Protein AF-0000000074449388 (afdb_homodimer)

Sequence (394 aa):
MPERLRPFGTRLSCTTILANLLAPGAGTSSSSSSVQTPEESPDFSRGDCFFAKETSVEISPELLDLTSRAFAKPLEKDKWKEHISSYPGIKGTDSFLVAPTMEAGMKEELRKRHCHTKVKETLAFDDGLAETQATFISVARPILAALEALDEKTKSDDGSEGINPDTVKGMLEDALVMLGNANARLNERRQRRFSTSMPERLRPFGTRLSCTTILANLLAPGAGTSSSSSSVQTPEESPDFSRGDCFFAKETSVEISPELLDLTSRAFAKPLEKDKWKEHISSYPGIKGTDSFLVAPTMEAGMKEELRKRHCHTKVKETLAFDDGLAETQATFISVARPILAALEALDEKTKSDDGSEGINPDTVKGMLEDALVMLGNANARLNERRQRRFSTS

Foldseek 3Di:
DDDDPPDPPPPPPPVVLVVPVPPPDDDDPDDDPPPPPPDPPPCCDPPVCVPPVPPDDDDDPVVVVLLCVLQPAADDPVVLCVLLVVFDDDPPCVVPLAQDADDPVVLVVVCVVDPNVVSVLVNVLVVLVRVLVNLLSSLVRLVVVLVVLQPQLDQDPVRRSHRPVVSSVVSVSSSSSSNSNSNNSVVVSVVVVVSVD/DDDDPPDPPPPPPPVVLVVPVPPPDDDDPDDPPPPDPPDPPPCCDPPVCVVPVPDDDDDDPVVVVLLCVLQPAADDPVVLCVLLVVFDDDPPCVVPLAQDADDPVVLVVVCVVDPNVVSVLVNVLVVLVRVLVNLLSSLVRLVVVLVVLQPQLDQDPVRRRHRPVVSSVVSVSSSSSSNSNSNNSVVVSVVVVVSVD

Structure (mmCIF, N/CA/C/O backbone):
data_AF-0000000074449388-model_v1
#
loop_
_entity.id
_entity.type
_entity.pdbx_description
1 polymer 'Uncharacterized protein'
#
loop_
_atom_site.group_PDB
_atom_site.id
_atom_site.type_symbol
_atom_site.label_atom_id
_atom_site.label_alt_id
_atom_site.label_comp_id
_atom_site.label_asym_id
_atom_site.label_entity_id
_atom_site.label_seq_id
_atom_site.pdbx_PDB_ins_code
_atom_site.Cartn_x
_atom_site.Cartn_y
_atom_site.Cartn_z
_atom_site.occupancy
_atom_site.B_iso_or_equiv
_atom_site.auth_seq_id
_atom_site.auth_comp_id
_atom_site.auth_asym_id
_atom_site.auth_atom_id
_atom_site.pdbx_PDB_model_num
ATOM 1 N N . MET A 1 1 ? -9.891 -9.102 42.5 1 24.95 1 MET A N 1
ATOM 2 C CA . MET A 1 1 ? -8.539 -9.469 42.094 1 24.95 1 MET A CA 1
ATOM 3 C C . MET A 1 1 ? -8.461 -9.656 40.594 1 24.95 1 MET A C 1
ATOM 5 O O . MET A 1 1 ? -9.25 -10.406 40 1 24.95 1 MET A O 1
ATOM 9 N N . PRO A 1 2 ? -8.008 -8.688 39.656 1 25.66 2 PRO A N 1
ATOM 10 C CA . PRO A 1 2 ? -8.352 -8.531 38.25 1 25.66 2 PRO A CA 1
ATOM 11 C C . PRO A 1 2 ? -7.68 -9.57 37.375 1 25.66 2 PRO A C 1
ATOM 13 O O . PRO A 1 2 ? -6.57 -10.023 37.656 1 25.66 2 PRO A O 1
ATOM 16 N N . GLU A 1 3 ? -8.398 -10.555 36.812 1 23.72 3 GLU A N 1
ATOM 17 C CA . GLU A 1 3 ? -7.973 -11.742 36.094 1 23.72 3 GLU A CA 1
ATOM 18 C C . GLU A 1 3 ? -7.109 -11.352 34.875 1 23.72 3 GLU A C 1
ATOM 20 O O . GLU A 1 3 ? -7.473 -10.469 34.125 1 23.72 3 GLU A O 1
ATOM 25 N N . ARG A 1 4 ? -5.758 -11.656 34.875 1 20.77 4 ARG A N 1
ATOM 26 C CA . ARG A 1 4 ? -4.633 -11.555 33.969 1 20.77 4 ARG A CA 1
ATOM 27 C C . ARG A 1 4 ? -4.969 -12.195 32.625 1 20.77 4 ARG A C 1
ATOM 29 O O . ARG A 1 4 ? -5.312 -13.375 32.562 1 20.77 4 ARG A O 1
ATOM 36 N N . LEU A 1 5 ? -5.512 -11.453 31.734 1 21.81 5 LEU A N 1
ATOM 37 C CA . LEU A 1 5 ? -5.762 -11.898 30.375 1 21.81 5 LEU A CA 1
ATOM 38 C C . LEU A 1 5 ? -4.496 -12.484 29.75 1 21.81 5 LEU A C 1
ATOM 40 O O . LEU A 1 5 ? -3.439 -11.844 29.766 1 21.81 5 LEU A O 1
ATOM 44 N N . ARG A 1 6 ? -4.332 -13.75 29.766 1 22.91 6 ARG A N 1
ATOM 45 C CA . ARG A 1 6 ? -3.229 -14.539 29.234 1 22.91 6 ARG A CA 1
ATOM 46 C C . ARG A 1 6 ? -2.912 -14.148 27.797 1 22.91 6 ARG A C 1
ATOM 48 O O . ARG A 1 6 ? -3.82 -13.891 27.016 1 22.91 6 ARG A O 1
ATOM 55 N N . PRO A 1 7 ? -1.735 -13.617 27.5 1 21.97 7 PRO A N 1
ATOM 56 C CA . PRO A 1 7 ? -1.192 -13.141 26.234 1 21.97 7 PRO A CA 1
ATOM 57 C C . PRO A 1 7 ? -1.155 -14.227 25.156 1 21.97 7 PRO A C 1
ATOM 59 O O . PRO A 1 7 ? -0.691 -15.344 25.422 1 21.97 7 PRO A O 1
ATOM 62 N N . PHE A 1 8 ? -2.199 -14.484 24.5 1 24.67 8 PHE A N 1
ATOM 63 C CA . PHE A 1 8 ? -2.252 -15.516 23.469 1 24.67 8 PHE A CA 1
ATOM 64 C C . PHE A 1 8 ? -1.132 -15.312 22.453 1 24.67 8 PHE A C 1
ATOM 66 O O . PHE A 1 8 ? -1.254 -14.5 21.531 1 24.67 8 PHE A O 1
ATOM 73 N N . GLY A 1 9 ? 0.106 -15.094 22.828 1 23.59 9 GLY A N 1
ATOM 74 C CA . GLY A 1 9 ? 1.212 -14.789 21.922 1 23.59 9 GLY A CA 1
ATOM 75 C C . GLY A 1 9 ? 1.522 -15.914 20.953 1 23.59 9 GLY A C 1
ATOM 76 O O . GLY A 1 9 ? 2.557 -16.578 21.078 1 23.59 9 GLY A O 1
ATOM 77 N N . THR A 1 10 ? 0.604 -16.641 20.406 1 23.12 10 THR A N 1
ATOM 78 C CA . THR A 1 10 ? 1.097 -17.766 19.609 1 23.12 10 THR A CA 1
ATOM 79 C C . THR A 1 10 ? 1.797 -17.266 18.344 1 23.12 10 THR A C 1
ATOM 81 O O . THR A 1 10 ? 1.191 -16.578 17.531 1 23.12 10 THR A O 1
ATOM 84 N N . ARG A 1 11 ? 3.068 -16.984 18.406 1 26.62 11 ARG A N 1
ATOM 85 C CA . ARG A 1 11 ? 3.996 -16.828 17.297 1 26.62 11 ARG A CA 1
ATOM 86 C C . ARG A 1 11 ? 3.846 -17.953 16.281 1 26.62 11 ARG A C 1
ATOM 88 O O . ARG A 1 11 ? 4.105 -19.125 16.609 1 26.62 11 ARG A O 1
ATOM 95 N N . LEU A 1 12 ? 2.898 -17.906 15.5 1 26.62 12 LEU A N 1
ATOM 96 C CA . LEU A 1 12 ? 2.822 -18.906 14.438 1 26.62 12 LEU A CA 1
ATOM 97 C C . LEU A 1 12 ? 4.109 -18.938 13.625 1 26.62 12 LEU A C 1
ATOM 99 O O . LEU A 1 12 ? 4.473 -17.938 12.992 1 26.62 12 LEU A O 1
ATOM 103 N N . SER A 1 13 ? 5.129 -19.562 14.086 1 24.28 13 SER A N 1
ATOM 104 C CA . SER A 1 13 ? 6.391 -19.797 13.398 1 24.28 13 SER A CA 1
ATOM 105 C C . SER A 1 13 ? 6.168 -20.484 12.047 1 24.28 13 SER A C 1
ATOM 107 O O . SER A 1 13 ? 5.273 -21.328 11.914 1 24.28 13 SER A O 1
ATOM 109 N N . CYS A 1 14 ? 6.66 -19.875 11.008 1 31.23 14 CYS A N 1
ATOM 110 C CA . CYS A 1 14 ? 6.707 -20.453 9.672 1 31.23 14 CYS A CA 1
ATOM 111 C C . CYS A 1 14 ? 7.094 -21.922 9.719 1 31.23 14 CYS A C 1
ATOM 113 O O . CYS A 1 14 ? 6.953 -22.641 8.727 1 31.23 14 CYS A O 1
ATOM 115 N N . THR A 1 15 ? 7.559 -22.391 10.891 1 29.66 15 THR A N 1
ATOM 116 C CA . THR A 1 15 ? 8.023 -23.766 10.977 1 29.66 15 THR A CA 1
ATOM 117 C C . THR A 1 15 ? 6.855 -24.75 10.891 1 29.66 15 THR A C 1
ATOM 119 O O . THR A 1 15 ? 6.996 -25.844 10.352 1 29.66 15 THR A O 1
ATOM 122 N N . THR A 1 16 ? 5.754 -24.328 11.359 1 29.62 16 THR A N 1
ATOM 123 C CA . THR A 1 16 ? 4.73 -25.359 11.492 1 29.62 16 THR A CA 1
ATOM 124 C C . THR A 1 16 ? 4.133 -25.703 10.133 1 29.62 16 THR A C 1
ATOM 126 O O . THR A 1 16 ? 3.773 -26.859 9.875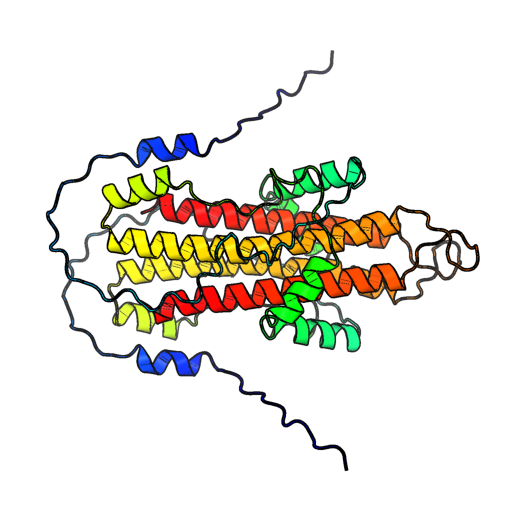 1 29.62 16 THR A O 1
ATOM 129 N N . ILE A 1 17 ? 4.168 -24.781 9.312 1 28.39 17 ILE A N 1
ATOM 130 C CA . ILE A 1 17 ? 3.486 -25.078 8.055 1 28.39 17 ILE A CA 1
ATOM 131 C C . ILE A 1 17 ? 4.32 -26.062 7.234 1 28.39 17 ILE A C 1
ATOM 133 O O . ILE A 1 17 ? 3.773 -26.875 6.492 1 28.39 17 ILE A O 1
ATOM 137 N N . LEU A 1 18 ? 5.566 -26.109 7.551 1 29.64 18 LEU A N 1
ATOM 138 C CA . LEU A 1 18 ? 6.426 -26.969 6.746 1 29.64 18 LEU A CA 1
ATOM 139 C C . LEU A 1 18 ? 6.172 -28.453 7.059 1 29.64 18 LEU A C 1
ATOM 141 O O . LEU A 1 18 ? 6.609 -29.328 6.316 1 29.64 18 LEU A O 1
ATOM 145 N N . ALA A 1 19 ? 5.52 -28.766 8.117 1 28.27 19 ALA A N 1
ATOM 146 C CA . ALA A 1 19 ? 5.461 -30.188 8.469 1 28.27 19 ALA A CA 1
ATOM 147 C C . ALA A 1 19 ? 4.613 -30.953 7.465 1 28.27 19 ALA A C 1
ATOM 149 O O . ALA A 1 19 ? 4.941 -32.094 7.121 1 28.27 19 ALA A O 1
ATOM 150 N N . ASN A 1 20 ? 3.553 -30.375 7.105 1 29.72 20 ASN A N 1
ATOM 151 C CA . ASN A 1 20 ? 2.645 -31.25 6.367 1 29.72 20 ASN A CA 1
ATOM 152 C C . ASN A 1 20 ? 3.076 -31.391 4.91 1 29.72 20 ASN A C 1
ATOM 154 O O . ASN A 1 20 ? 2.439 -32.125 4.141 1 29.72 20 ASN A O 1
ATOM 158 N N . LEU A 1 21 ? 3.793 -30.469 4.504 1 31.95 21 LEU A N 1
ATOM 159 C CA . LEU A 1 21 ? 4.082 -30.516 3.074 1 31.95 21 LEU A CA 1
ATOM 160 C C . LEU A 1 21 ? 5.086 -31.609 2.756 1 31.95 21 LEU A C 1
ATOM 162 O O . LEU A 1 21 ? 5.387 -31.859 1.587 1 31.95 21 LEU A O 1
ATOM 166 N N . LEU A 1 22 ? 5.676 -32.156 3.811 1 29.8 22 LEU A N 1
ATOM 167 C CA . LEU A 1 22 ? 6.793 -33.031 3.514 1 29.8 22 LEU A CA 1
ATOM 168 C C . LEU A 1 22 ? 6.297 -34.438 3.145 1 29.8 22 LEU A C 1
ATOM 170 O O . LEU A 1 22 ? 6.52 -35.375 3.887 1 29.8 22 LEU A O 1
ATOM 174 N N . ALA A 1 23 ? 5 -34.5 2.512 1 24.39 23 ALA A N 1
ATOM 175 C CA . ALA A 1 23 ? 4.812 -35.906 2.174 1 24.39 23 ALA A CA 1
ATOM 176 C C . ALA A 1 23 ? 5.691 -36.312 0.995 1 24.39 23 ALA A C 1
ATOM 178 O O . ALA A 1 23 ? 5.871 -35.531 0.052 1 24.39 23 ALA A O 1
ATOM 179 N N . PRO A 1 24 ? 6.488 -37.312 0.997 1 25.5 24 PRO A N 1
ATOM 180 C CA . PRO A 1 24 ? 7.551 -37.875 0.155 1 25.5 24 PRO A CA 1
ATOM 181 C C . PRO A 1 24 ? 7.055 -38.281 -1.236 1 25.5 24 PRO A C 1
ATOM 183 O O . PRO A 1 24 ? 6.258 -39.188 -1.372 1 25.5 24 PRO A O 1
ATOM 186 N N . GLY A 1 25 ? 6.328 -37.406 -2.029 1 22.98 25 GLY A N 1
ATOM 187 C CA . GLY A 1 25 ? 5.918 -38.062 -3.262 1 22.98 25 GLY A CA 1
ATOM 188 C C . GLY A 1 25 ? 7.086 -38.562 -4.082 1 22.98 25 GLY A C 1
ATOM 189 O O . GLY A 1 25 ? 8.234 -38.188 -3.846 1 22.98 25 GLY A O 1
ATOM 190 N N . ALA A 1 26 ? 6.801 -39.406 -5.18 1 26.33 26 ALA A N 1
ATOM 191 C CA . ALA A 1 26 ? 7.488 -40.406 -6.016 1 26.33 26 ALA A CA 1
ATOM 192 C C . ALA A 1 26 ? 8.445 -39.719 -6.988 1 26.33 26 ALA A C 1
ATOM 194 O O . ALA A 1 26 ? 8.25 -38.562 -7.344 1 26.33 26 ALA A O 1
ATOM 195 N N . GLY A 1 27 ? 9.656 -40.219 -7.203 1 23.91 27 GLY A N 1
ATOM 196 C CA . GLY A 1 27 ? 10.953 -40 -7.812 1 23.91 27 GLY A CA 1
ATOM 197 C C . GLY A 1 27 ? 10.898 -39.875 -9.32 1 23.91 27 GLY A C 1
ATOM 198 O O . GLY A 1 27 ? 11.766 -40.406 -10.023 1 23.91 27 GLY A O 1
ATOM 199 N N . THR A 1 28 ? 9.898 -39.25 -10.008 1 24.81 28 THR A N 1
ATOM 200 C CA . THR A 1 28 ? 10.016 -39.5 -11.438 1 24.81 28 THR A CA 1
ATOM 201 C C . THR A 1 28 ? 11.188 -38.719 -12.031 1 24.81 28 THR A C 1
ATOM 203 O O . THR A 1 28 ? 11.5 -37.625 -11.586 1 24.81 28 THR A O 1
ATOM 206 N N . SER A 1 29 ? 12.031 -39.344 -12.797 1 24.78 29 SER A N 1
ATOM 207 C CA . SER A 1 29 ? 13.32 -39.094 -13.453 1 24.78 29 SER A CA 1
ATOM 208 C C . SER A 1 29 ? 13.188 -38.062 -14.57 1 24.78 29 SER A C 1
ATOM 210 O O . SER A 1 29 ? 12.625 -38.375 -15.633 1 24.78 29 SER A O 1
ATOM 212 N N . SER A 1 30 ? 12.617 -36.938 -14.398 1 22.95 30 SER A N 1
ATOM 213 C CA . SER A 1 30 ? 12.398 -36.156 -15.609 1 22.95 30 SER A CA 1
ATOM 214 C C . SER A 1 30 ? 13.711 -35.625 -16.188 1 22.95 30 SER A C 1
ATOM 216 O O . SER A 1 30 ? 14.656 -35.344 -15.438 1 22.95 30 SER A O 1
ATOM 218 N N . SER A 1 31 ? 13.898 -35.875 -17.469 1 25.61 31 SER A N 1
ATOM 219 C CA . SER A 1 31 ? 14.922 -35.531 -18.453 1 25.61 31 SER A CA 1
ATOM 220 C C . SER A 1 31 ? 15.133 -34.031 -18.547 1 25.61 31 SER A C 1
ATOM 222 O O . SER A 1 31 ? 14.172 -33.25 -18.453 1 25.61 31 SER A O 1
ATOM 224 N N . SER A 1 32 ? 16.391 -33.562 -18.422 1 25.73 32 SER A N 1
ATOM 225 C CA . SER A 1 32 ? 17.031 -32.281 -18.203 1 25.73 32 SER A CA 1
ATOM 226 C C . SER A 1 32 ? 16.922 -31.391 -19.438 1 25.73 32 SER A C 1
ATOM 228 O O . SER A 1 32 ? 17.719 -31.516 -20.375 1 25.73 32 SER A O 1
ATOM 230 N N . SER A 1 33 ? 15.789 -31.312 -20.172 1 27.2 33 SER A N 1
ATOM 231 C CA . SER A 1 33 ? 15.922 -30.406 -21.312 1 27.2 33 SER A CA 1
ATOM 232 C C . SER A 1 33 ? 16.375 -29.031 -20.859 1 27.2 33 SER A C 1
ATOM 234 O O . SER A 1 33 ? 15.961 -28.547 -19.797 1 27.2 33 SER A O 1
ATOM 236 N N . SER A 1 34 ? 17.453 -28.516 -21.5 1 26.58 34 SER A N 1
ATOM 237 C CA . SER A 1 34 ? 18.156 -27.25 -21.328 1 26.58 34 SER A CA 1
ATOM 238 C C . SER A 1 34 ? 17.219 -26.062 -21.547 1 26.58 34 SER A C 1
ATOM 240 O O . SER A 1 34 ? 16.875 -25.734 -22.672 1 26.58 34 SER A O 1
ATOM 242 N N . VAL A 1 35 ? 16.141 -26.016 -20.891 1 29.2 35 VAL A N 1
ATOM 243 C CA . VAL A 1 35 ? 15.289 -24.844 -21.031 1 29.2 35 VAL A CA 1
ATOM 244 C C . VAL A 1 35 ? 16.141 -23.578 -20.906 1 29.2 35 VAL A C 1
ATOM 246 O O . VAL A 1 35 ? 16.953 -23.469 -19.984 1 29.2 35 VAL A O 1
ATOM 249 N N . GLN A 1 36 ? 16.391 -22.953 -22.031 1 26.52 36 GLN A N 1
ATOM 250 C CA . GLN A 1 36 ? 17.031 -21.641 -22.141 1 26.52 36 GLN A CA 1
ATOM 251 C C . GLN A 1 36 ? 16.547 -20.703 -21.031 1 26.52 36 GLN A C 1
ATOM 253 O O . GLN A 1 36 ? 15.367 -20.672 -20.703 1 26.52 36 GLN A O 1
ATOM 258 N N . THR A 1 37 ? 17.469 -20.375 -20.156 1 28.25 37 THR A N 1
ATOM 259 C CA . THR A 1 37 ? 17.312 -19.5 -19.016 1 28.25 37 THR A CA 1
ATOM 260 C C . THR A 1 37 ? 16.656 -18.172 -19.438 1 28.25 37 THR A C 1
ATOM 262 O O . THR A 1 37 ? 17.125 -17.531 -20.375 1 28.25 37 THR A O 1
ATOM 265 N N . PRO A 1 38 ? 15.375 -18.188 -19.5 1 28.05 38 PRO A N 1
ATOM 266 C CA . PRO A 1 38 ? 14.805 -16.875 -19.828 1 28.05 38 PRO A CA 1
ATOM 267 C C . PRO A 1 38 ? 15.672 -15.727 -19.328 1 28.05 38 PRO A C 1
ATOM 269 O O . PRO A 1 38 ? 16.422 -15.875 -18.359 1 28.05 38 PRO A O 1
ATOM 272 N N . GLU A 1 39 ? 16.078 -14.859 -20.219 1 28.81 39 GLU A N 1
ATOM 273 C CA . GLU A 1 39 ? 16.781 -13.617 -19.906 1 28.81 39 GLU A CA 1
ATOM 274 C C . GLU A 1 39 ? 16.312 -13.039 -18.578 1 28.81 39 GLU A C 1
ATOM 276 O O . GLU A 1 39 ? 15.117 -12.984 -18.297 1 28.81 39 GLU A O 1
ATOM 281 N N . GLU A 1 40 ? 17.219 -13.203 -17.594 1 29.17 40 GLU A N 1
ATOM 282 C CA . GLU A 1 40 ? 17.078 -12.703 -16.219 1 29.17 40 GLU A CA 1
ATOM 283 C C . GLU A 1 40 ? 16.438 -11.32 -16.203 1 29.17 40 GLU A C 1
ATOM 285 O O . GLU A 1 40 ? 16.938 -10.383 -16.844 1 29.17 40 GLU A O 1
ATOM 290 N N . SER A 1 41 ? 15.195 -11.266 -16.422 1 29.89 41 SER A N 1
ATOM 291 C CA . SER A 1 41 ? 14.695 -9.93 -16.125 1 29.89 41 SER A CA 1
ATOM 292 C C . SER A 1 41 ? 15.562 -9.234 -15.086 1 29.89 41 SER A C 1
ATOM 294 O O . SER A 1 41 ? 16.156 -9.883 -14.227 1 29.89 41 SER A O 1
ATOM 296 N N . PRO A 1 42 ? 16.141 -8.094 -15.43 1 31.12 42 PRO A N 1
ATOM 297 C CA . PRO A 1 42 ? 17 -7.488 -14.398 1 31.12 42 PRO A CA 1
ATOM 298 C C . PRO A 1 42 ? 16.531 -7.816 -12.984 1 31.12 42 PRO A C 1
ATOM 300 O O . PRO A 1 42 ? 15.375 -7.562 -12.633 1 31.12 42 PRO A O 1
ATOM 303 N N . ASP A 1 43 ? 16.891 -9.016 -12.523 1 31.09 43 ASP A N 1
ATOM 304 C CA . ASP A 1 43 ? 16.719 -9.5 -11.156 1 31.09 43 ASP A CA 1
ATOM 305 C C . ASP A 1 43 ? 16.953 -8.383 -10.148 1 31.09 43 ASP A C 1
ATOM 307 O O . ASP A 1 43 ? 18.078 -7.887 -10.016 1 31.09 43 ASP A O 1
ATOM 311 N N . PHE A 1 44 ? 16.156 -7.414 -10.094 1 31.97 44 PHE A N 1
ATOM 312 C CA . PHE A 1 44 ? 16.266 -6.48 -8.984 1 31.97 44 PHE A CA 1
ATOM 313 C C . PHE A 1 44 ? 16.609 -7.211 -7.691 1 31.97 44 PHE A C 1
ATOM 315 O O . PHE A 1 44 ? 15.82 -8.039 -7.215 1 31.97 44 PHE A O 1
ATOM 322 N N . SER A 1 45 ? 17.906 -7.773 -7.695 1 31.08 45 SER A N 1
ATOM 323 C CA . SER A 1 45 ? 18.453 -8.453 -6.52 1 31.08 45 SER A CA 1
ATOM 324 C C . SER A 1 45 ? 17.891 -7.848 -5.234 1 31.08 45 SER A C 1
ATOM 326 O O . SER A 1 45 ? 17.562 -6.66 -5.191 1 31.08 45 SER A O 1
ATOM 328 N N . ARG A 1 46 ? 17.359 -8.641 -4.434 1 36.69 46 ARG A N 1
ATOM 329 C CA . ARG A 1 46 ? 17.031 -8.227 -3.072 1 36.69 46 ARG A CA 1
ATOM 330 C C . ARG A 1 46 ? 18 -7.168 -2.564 1 36.69 46 ARG A C 1
ATOM 332 O O . ARG A 1 46 ? 17.656 -6.387 -1.674 1 36.69 46 ARG A O 1
ATOM 339 N N . GLY A 1 47 ? 19.328 -7.34 -2.99 1 34.12 47 GLY A N 1
ATOM 340 C CA . GLY A 1 47 ? 20.406 -6.41 -2.729 1 34.12 47 GLY A CA 1
ATOM 341 C C . GLY A 1 47 ? 20.203 -5.059 -3.393 1 34.12 47 GLY A C 1
ATOM 342 O O . GLY A 1 47 ? 21.031 -4.152 -3.227 1 34.12 47 GLY A O 1
ATOM 343 N N . ASP A 1 48 ? 19.906 -5.098 -4.672 1 34.75 48 ASP A N 1
ATOM 344 C CA . ASP A 1 48 ? 19.75 -3.76 -5.234 1 34.75 48 ASP A CA 1
ATOM 345 C C . ASP A 1 48 ? 18.969 -2.852 -4.289 1 34.75 48 ASP A C 1
ATOM 347 O O . ASP A 1 48 ? 17.828 -3.156 -3.928 1 34.75 48 ASP A O 1
ATOM 351 N N . CYS A 1 49 ? 19.656 -2.148 -3.48 1 37.62 49 CYS A N 1
ATOM 352 C CA . CYS A 1 49 ? 19.516 -0.974 -2.627 1 37.62 49 CYS A CA 1
ATOM 353 C C . CYS A 1 49 ? 18.5 0.008 -3.205 1 37.62 49 CYS A C 1
ATOM 355 O O . CYS A 1 49 ? 18.844 0.832 -4.055 1 37.62 49 CYS A O 1
ATOM 357 N N . PHE A 1 50 ? 17.594 -0.344 -4.051 1 38.94 50 PHE A N 1
ATOM 358 C CA . PHE A 1 50 ? 16.594 0.686 -3.785 1 38.94 50 PHE A CA 1
ATOM 359 C C . PHE A 1 50 ? 16.688 1.17 -2.342 1 38.94 50 PHE A C 1
ATOM 361 O O . PHE A 1 50 ? 15.992 2.111 -1.951 1 38.94 50 PHE A O 1
ATOM 368 N N . PHE A 1 51 ? 17.219 0.228 -1.401 1 41.12 51 PHE A N 1
ATOM 369 C CA . PHE A 1 51 ? 17.344 0.603 0.002 1 41.12 51 PHE A CA 1
ATOM 370 C C . PHE A 1 51 ? 18.734 1.188 0.278 1 41.12 51 PHE A C 1
ATOM 372 O O . PHE A 1 51 ? 19.734 0.469 0.249 1 41.12 51 PHE A O 1
ATOM 379 N N . ALA A 1 52 ? 19.125 2.109 -0.312 1 39.09 52 ALA A N 1
ATOM 380 C CA . ALA A 1 52 ? 20.281 2.881 0.098 1 39.09 52 ALA A CA 1
ATOM 381 C C . ALA A 1 52 ? 20.703 2.525 1.521 1 39.09 52 ALA A C 1
ATOM 383 O O . ALA A 1 52 ? 19.891 2.068 2.32 1 39.09 52 ALA A O 1
ATOM 384 N N . LYS A 1 53 ? 22.031 2.271 1.756 1 47.22 53 LYS A N 1
ATOM 385 C CA . LYS A 1 53 ? 22.656 2.236 3.074 1 47.22 53 LYS A CA 1
ATOM 386 C C . LYS A 1 53 ? 21.875 3.084 4.078 1 47.22 53 LYS A C 1
ATOM 388 O O . LYS A 1 53 ? 21.875 4.312 3.98 1 47.22 53 LYS A O 1
ATOM 393 N N . GLU A 1 54 ? 20.734 2.6 4.52 1 55.56 54 GLU A N 1
ATOM 394 C CA . GLU A 1 54 ? 19.5 3.232 4.992 1 55.56 54 GLU A CA 1
ATOM 395 C C . GLU A 1 54 ? 19.734 3.967 6.309 1 55.56 54 GLU A C 1
ATOM 397 O O . GLU A 1 54 ? 20.234 3.387 7.27 1 55.56 54 GLU A O 1
ATOM 402 N N . THR A 1 55 ? 20.359 5.098 6.266 1 73.19 55 THR A N 1
ATOM 403 C CA . THR A 1 55 ? 20.188 5.879 7.484 1 73.19 55 THR A CA 1
ATOM 404 C C . THR A 1 55 ? 18.859 5.566 8.156 1 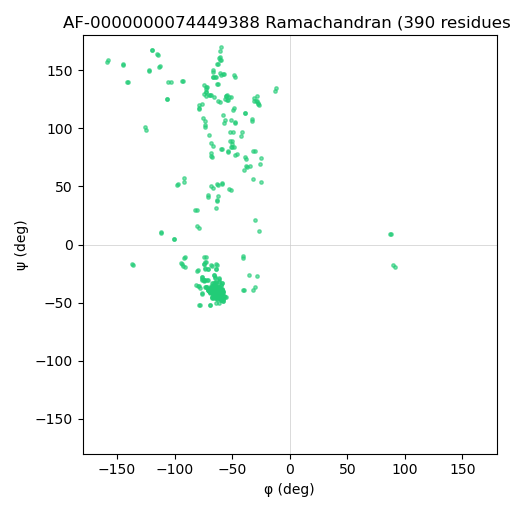73.19 55 THR A C 1
ATOM 406 O O . THR A 1 55 ? 17.891 5.215 7.48 1 73.19 55 THR A O 1
ATOM 409 N N . SER A 1 56 ? 19.047 5.148 9.438 1 84.38 56 SER A N 1
ATOM 410 C CA . SER A 1 56 ? 17.844 4.863 10.211 1 84.38 56 SER A CA 1
ATOM 411 C C . SER A 1 56 ? 17.578 5.957 11.242 1 84.38 56 SER A C 1
ATOM 413 O O . SER A 1 56 ? 18.5 6.613 11.719 1 84.38 56 SER A O 1
ATOM 415 N N . VAL A 1 57 ? 16.344 6.246 11.336 1 89.56 57 VAL A N 1
ATOM 416 C CA . VAL A 1 57 ? 15.922 7.246 12.32 1 89.56 57 VAL A CA 1
ATOM 417 C C . VAL A 1 57 ? 15.078 6.582 13.406 1 89.56 57 VAL A C 1
ATOM 419 O O . VAL A 1 57 ? 14.5 5.516 13.188 1 89.56 57 VAL A O 1
ATOM 422 N N . GLU A 1 58 ? 15.156 7.262 14.594 1 91.38 58 GLU A N 1
ATOM 423 C CA . GLU A 1 58 ? 14.289 6.844 15.688 1 91.38 58 GLU A CA 1
ATOM 424 C C . GLU A 1 58 ? 12.992 7.645 15.703 1 91.38 58 GLU A C 1
ATOM 426 O O . GLU A 1 58 ? 12.984 8.828 15.367 1 91.38 58 GLU A O 1
ATOM 431 N N . ILE A 1 59 ? 11.945 6.871 16.016 1 91.5 59 ILE A N 1
ATOM 432 C CA . ILE A 1 59 ? 10.664 7.547 16.188 1 91.5 59 ILE A CA 1
ATOM 433 C C . ILE A 1 59 ? 10.148 7.324 17.609 1 91.5 59 ILE A C 1
ATOM 435 O O . ILE A 1 59 ? 10.727 6.539 18.375 1 91.5 59 ILE A O 1
ATOM 439 N N . SER A 1 60 ? 9.133 8.086 17.984 1 93.25 60 SER A N 1
ATOM 440 C CA . SER A 1 60 ? 8.602 7.965 19.328 1 93.25 60 SER A CA 1
ATOM 441 C C . SER A 1 60 ? 8.148 6.539 19.625 1 93.25 60 SER A C 1
ATOM 443 O O . SER A 1 60 ? 7.629 5.855 18.75 1 93.25 60 SER A O 1
ATOM 445 N N . PRO A 1 61 ? 8.289 6.125 20.859 1 93.94 61 PRO A N 1
ATOM 446 C CA . PRO A 1 61 ? 7.852 4.777 21.234 1 93.94 61 PRO A CA 1
ATOM 447 C C . PRO A 1 61 ? 6.367 4.543 20.969 1 93.94 61 PRO A C 1
ATOM 449 O O . PRO A 1 61 ? 5.961 3.43 20.625 1 93.94 61 PRO A O 1
ATOM 452 N N . GLU A 1 62 ? 5.648 5.535 21.109 1 93.44 62 GLU A N 1
ATOM 453 C CA . GLU A 1 62 ? 4.211 5.441 20.875 1 93.44 62 GLU A CA 1
ATOM 454 C C . GLU A 1 62 ? 3.916 5.129 19.406 1 93.44 62 GLU A C 1
ATOM 456 O O . GLU A 1 62 ? 3.082 4.273 19.109 1 93.44 62 GLU A O 1
ATOM 461 N N . LEU A 1 63 ? 4.598 5.812 18.562 1 95 63 LEU A N 1
ATOM 462 C CA . LEU A 1 63 ? 4.422 5.578 17.141 1 95 63 LEU A CA 1
ATOM 463 C C . LEU A 1 63 ? 4.953 4.203 16.75 1 95 63 LEU A C 1
ATOM 465 O O . LEU A 1 63 ? 4.371 3.529 15.891 1 95 63 LEU A O 1
ATOM 469 N N . LEU A 1 64 ? 6.047 3.83 17.359 1 95.31 64 LEU A N 1
ATOM 470 C CA . LEU A 1 64 ? 6.602 2.508 17.094 1 95.31 64 LEU A CA 1
ATOM 471 C C . LEU A 1 64 ? 5.625 1.414 17.5 1 95.31 64 LEU A C 1
ATOM 473 O O . LEU A 1 64 ? 5.434 0.438 16.781 1 95.31 64 LEU A O 1
ATOM 477 N N . ASP A 1 65 ? 5.062 1.599 18.641 1 95.69 65 ASP A N 1
ATOM 478 C CA . ASP A 1 65 ? 4.082 0.637 19.125 1 95.69 65 ASP A CA 1
ATOM 479 C C . ASP A 1 65 ? 2.855 0.588 18.219 1 95.69 65 ASP A C 1
ATOM 481 O O . ASP A 1 65 ? 2.371 -0.493 17.875 1 95.69 65 ASP A O 1
ATOM 485 N N . LEU A 1 66 ? 2.406 1.704 17.812 1 95.75 66 LEU A N 1
ATOM 486 C CA . LEU A 1 66 ? 1.27 1.777 16.906 1 95.75 66 LEU A CA 1
ATOM 487 C C . LEU A 1 66 ? 1.573 1.047 15.594 1 95.75 66 LEU A C 1
ATOM 489 O O . LEU A 1 66 ? 0.747 0.275 15.102 1 95.75 66 LEU A O 1
ATOM 493 N N . THR A 1 67 ? 2.701 1.312 15.07 1 96.5 67 THR A N 1
ATOM 494 C CA . THR A 1 67 ? 3.096 0.704 13.805 1 96.5 67 THR A CA 1
ATOM 495 C C . THR A 1 67 ? 3.199 -0.812 13.938 1 96.5 67 THR A C 1
ATOM 497 O O . THR A 1 67 ? 2.703 -1.552 13.086 1 96.5 67 THR A O 1
ATOM 500 N N . SER A 1 68 ? 3.807 -1.206 14.992 1 95.81 68 SER A N 1
ATOM 501 C CA . SER A 1 68 ? 3.959 -2.639 15.227 1 95.81 68 SER A CA 1
ATOM 502 C C . SER A 1 68 ? 2.604 -3.33 15.312 1 95.81 68 SER A C 1
ATOM 504 O O . SER A 1 68 ? 2.402 -4.391 14.711 1 95.81 68 SER A O 1
ATOM 506 N N . ARG A 1 69 ? 1.664 -2.779 15.93 1 95.19 69 ARG A N 1
ATOM 507 C CA . ARG A 1 69 ? 0.323 -3.34 16.062 1 95.19 69 ARG A CA 1
ATOM 508 C C . ARG A 1 69 ? -0.413 -3.332 14.734 1 95.19 69 ARG A C 1
ATOM 510 O O . ARG A 1 69 ? -1.087 -4.301 14.383 1 95.19 69 ARG A O 1
ATOM 517 N N . ALA A 1 70 ? -0.23 -2.279 14 1 95.62 70 ALA A N 1
ATOM 518 C CA . ALA A 1 70 ? -0.915 -2.115 12.727 1 95.62 70 ALA A CA 1
ATOM 519 C C . ALA A 1 70 ? -0.467 -3.176 11.719 1 95.62 70 ALA A C 1
ATOM 521 O O . ALA A 1 70 ? -1.269 -3.656 10.914 1 95.62 70 ALA A O 1
ATOM 522 N N . PHE A 1 71 ? 0.8 -3.598 11.773 1 95.5 71 PHE A N 1
ATOM 523 C CA . PHE A 1 71 ? 1.372 -4.473 10.758 1 95.5 71 PHE A CA 1
ATOM 524 C C . PHE A 1 71 ? 1.405 -5.918 11.242 1 95.5 71 PHE A C 1
ATOM 526 O O . PHE A 1 71 ? 1.897 -6.801 10.539 1 95.5 71 PHE A O 1
ATOM 533 N N . ALA A 1 72 ? 0.849 -6.156 12.398 1 90.88 72 ALA A N 1
ATOM 534 C CA . ALA A 1 72 ? 0.98 -7.469 13.031 1 90.88 72 ALA A CA 1
ATOM 535 C C . ALA A 1 72 ? 0.027 -8.477 12.391 1 90.88 72 ALA A C 1
ATOM 537 O O . ALA A 1 72 ? 0.434 -9.586 12.031 1 90.88 72 ALA A O 1
ATOM 538 N N . LYS A 1 73 ? -1.224 -8.102 12.328 1 89.44 73 LYS A N 1
ATOM 539 C CA . LYS A 1 73 ? -2.248 -8.992 11.797 1 89.44 73 LYS A CA 1
ATOM 540 C C . LYS A 1 73 ? -3.318 -8.219 11.039 1 89.44 73 LYS A C 1
ATOM 542 O O . LYS A 1 73 ? -3.5 -7.02 11.266 1 89.44 73 LYS A O 1
ATOM 547 N N . PRO A 1 74 ? -3.959 -8.93 10.117 1 91.81 74 PRO A N 1
ATOM 548 C CA . PRO A 1 74 ? -5.07 -8.273 9.438 1 91.81 74 PRO A CA 1
ATOM 549 C C . PRO A 1 74 ? -6.172 -7.824 10.391 1 91.81 74 PRO A C 1
ATOM 551 O O . PRO A 1 74 ? -6.426 -8.492 11.398 1 91.81 74 PRO A O 1
ATOM 554 N N . LEU A 1 75 ? -6.734 -6.789 10.055 1 91.75 75 LEU A N 1
ATOM 555 C CA . LEU A 1 75 ? -7.883 -6.32 10.82 1 91.75 75 LEU A CA 1
ATOM 556 C C . LEU A 1 75 ? -9.062 -7.281 10.672 1 91.75 75 LEU A C 1
ATOM 558 O O . LEU A 1 75 ? -9.266 -7.859 9.602 1 91.75 75 LEU A O 1
ATOM 562 N N . GLU A 1 76 ? -9.742 -7.363 11.781 1 91.44 76 GLU A N 1
ATOM 563 C CA . GLU A 1 76 ? -11.031 -8.039 11.664 1 91.44 76 GLU A CA 1
ATOM 564 C C . GLU A 1 76 ? -11.969 -7.281 10.734 1 91.44 76 GLU A C 1
ATOM 566 O O . GLU A 1 76 ? -11.859 -6.062 10.586 1 91.44 76 GLU A O 1
ATOM 571 N N . LYS A 1 77 ? -12.898 -7.992 10.18 1 87.81 77 LYS A N 1
ATOM 572 C CA . LYS A 1 77 ? -13.789 -7.449 9.164 1 87.81 77 LYS A CA 1
ATOM 573 C C . LYS A 1 77 ? -14.508 -6.203 9.672 1 87.81 77 LYS A C 1
ATOM 575 O O . LYS A 1 77 ? -14.578 -5.188 8.977 1 87.81 77 LYS A O 1
ATOM 580 N N . ASP A 1 78 ? -15.008 -6.273 10.867 1 87.25 78 ASP A N 1
ATOM 581 C CA . ASP A 1 78 ? -15.781 -5.164 11.422 1 87.25 78 ASP A CA 1
ATOM 582 C C . ASP A 1 78 ? -14.891 -3.939 11.648 1 87.25 78 ASP A C 1
ATOM 584 O O . ASP A 1 78 ? -15.312 -2.809 11.391 1 87.25 78 ASP A O 1
ATOM 588 N N . LYS A 1 79 ? -13.656 -4.191 12.062 1 89.88 79 LYS A N 1
ATOM 589 C CA . LYS A 1 79 ? -12.734 -3.084 12.297 1 89.88 79 LYS A CA 1
ATOM 590 C C . LYS A 1 79 ? -12.297 -2.449 10.977 1 89.88 79 LYS A C 1
ATOM 592 O O . LYS A 1 79 ? -12.164 -1.228 10.883 1 89.88 79 LYS A O 1
ATOM 597 N N . TRP A 1 80 ? -12.102 -3.301 10.039 1 90.62 80 TRP A N 1
ATOM 598 C CA . TRP A 1 80 ? -11.773 -2.787 8.711 1 90.62 80 TRP A CA 1
ATOM 599 C C . TRP A 1 80 ? -12.898 -1.907 8.172 1 90.62 80 TRP A C 1
ATOM 601 O O . TRP A 1 80 ? -12.648 -0.809 7.668 1 90.62 80 TRP A O 1
ATOM 611 N N . LYS A 1 81 ? -14.102 -2.33 8.312 1 87.56 81 LYS A N 1
ATOM 612 C CA . LYS A 1 81 ? -15.258 -1.577 7.844 1 87.56 81 LYS A CA 1
ATOM 613 C C . LYS A 1 81 ? -15.352 -0.222 8.539 1 87.56 81 LYS A C 1
ATOM 615 O O . LYS A 1 81 ? -15.711 0.779 7.914 1 87.56 81 LYS A O 1
ATOM 620 N N . GLU A 1 82 ? -15.039 -0.251 9.766 1 88.75 82 GLU A N 1
ATOM 621 C CA . GLU A 1 82 ? -15.039 1 10.516 1 88.75 82 GLU A CA 1
ATOM 622 C C . GLU A 1 82 ? -14.031 1.991 9.938 1 88.75 82 GLU A C 1
ATOM 624 O O . GLU A 1 82 ? -14.359 3.158 9.719 1 88.75 82 GLU A O 1
ATOM 629 N N . HIS A 1 83 ? -12.867 1.522 9.633 1 89.31 83 HIS A N 1
ATOM 630 C CA . HIS A 1 83 ? -11.82 2.393 9.102 1 89.31 83 HIS A CA 1
ATOM 631 C C . HIS A 1 83 ? -12.18 2.893 7.711 1 89.31 83 HIS A C 1
ATOM 633 O O . HIS A 1 83 ? -12.109 4.094 7.438 1 89.31 83 HIS A O 1
ATOM 639 N N . ILE A 1 84 ? -12.625 2.01 6.918 1 88.75 84 ILE A N 1
ATOM 640 C CA . ILE A 1 84 ? -12.82 2.371 5.52 1 88.75 84 ILE A CA 1
ATOM 641 C C . ILE A 1 84 ? -14.062 3.252 5.379 1 88.75 84 ILE A C 1
ATOM 643 O O . ILE A 1 84 ? -14.109 4.129 4.512 1 88.75 84 ILE A O 1
ATOM 647 N N . SER A 1 85 ? -15.023 3.059 6.242 1 88.88 85 SER A N 1
ATOM 648 C CA . SER A 1 85 ? -16.25 3.844 6.164 1 88.88 85 SER A CA 1
ATOM 649 C C . SER A 1 85 ? -16 5.289 6.586 1 88.88 85 SER A C 1
ATOM 651 O O . SER A 1 85 ? -16.797 6.176 6.258 1 88.88 85 SER A O 1
ATOM 653 N N . SER A 1 86 ? -14.977 5.5 7.305 1 91.38 86 SER A N 1
ATOM 654 C CA . SER A 1 86 ? -14.664 6.848 7.762 1 91.38 86 SER A CA 1
ATOM 655 C C . SER A 1 86 ? -14.102 7.695 6.625 1 91.38 86 SER A C 1
ATOM 657 O O . SER A 1 86 ? -14.031 8.922 6.734 1 91.38 86 SER A O 1
ATOM 659 N N . TYR A 1 87 ? -13.688 7.035 5.59 1 93.31 87 TYR A N 1
ATOM 660 C CA . TYR A 1 87 ? -13.094 7.75 4.465 1 93.31 87 TYR A CA 1
ATOM 661 C C . TYR A 1 87 ? -13.812 7.41 3.162 1 93.31 87 TYR A C 1
ATOM 663 O O . TYR A 1 87 ? -13.516 6.391 2.531 1 93.31 87 TYR A O 1
ATOM 671 N N . PRO A 1 88 ? -14.688 8.289 2.809 1 88.44 88 PRO A N 1
ATOM 672 C CA . PRO A 1 88 ? -15.461 8.039 1.592 1 88.44 88 PRO A CA 1
ATOM 673 C C . PRO A 1 88 ? -14.586 7.922 0.346 1 88.44 88 PRO A C 1
ATOM 675 O O . PRO A 1 88 ? -13.422 8.328 0.367 1 88.44 88 PRO A O 1
ATOM 678 N N . GLY A 1 89 ? -15.219 7.289 -0.72 1 89.12 89 GLY A N 1
ATOM 679 C CA . GLY A 1 89 ? -14.547 7.293 -2.012 1 89.12 89 GLY A CA 1
ATOM 680 C C . GLY A 1 89 ? -14.305 8.688 -2.557 1 89.12 89 GLY A C 1
ATOM 681 O O . GLY A 1 89 ? -14.891 9.656 -2.066 1 89.12 89 GLY A O 1
ATOM 682 N N . ILE A 1 90 ? -13.391 8.773 -3.426 1 91.69 90 ILE A N 1
ATOM 683 C CA . ILE A 1 90 ? -13.039 10.062 -4.012 1 91.69 90 ILE A CA 1
ATOM 684 C C . ILE A 1 90 ? -13.555 10.141 -5.445 1 91.69 90 ILE A C 1
ATOM 686 O O . ILE A 1 90 ? -13.234 9.281 -6.273 1 91.69 90 ILE A O 1
ATOM 690 N N . LYS A 1 91 ? -14.328 11.203 -5.676 1 91.19 91 LYS A N 1
ATOM 691 C CA . LYS A 1 91 ? -14.906 11.383 -7.004 1 91.19 91 LYS A CA 1
ATOM 692 C C . LYS A 1 91 ? -13.82 11.57 -8.055 1 91.19 91 LYS A C 1
ATOM 694 O O . LYS A 1 91 ? -12.836 12.281 -7.828 1 91.19 91 LYS A O 1
ATOM 699 N N . GLY A 1 92 ? -14.031 10.906 -9.195 1 89.31 92 GLY A N 1
ATOM 700 C CA . GLY A 1 92 ? -13.133 11.102 -10.328 1 89.31 92 GLY A CA 1
ATOM 701 C C . GLY A 1 92 ? -11.938 10.172 -10.297 1 89.31 92 GLY A C 1
ATOM 702 O O . GLY A 1 92 ? -10.977 10.367 -11.055 1 89.31 92 GLY A O 1
ATOM 703 N N . THR A 1 93 ? -11.977 9.211 -9.383 1 89.12 93 THR A N 1
ATOM 704 C CA . THR A 1 93 ? -10.789 8.383 -9.234 1 89.12 93 THR A CA 1
ATOM 705 C C . THR A 1 93 ? -11.062 6.957 -9.703 1 89.12 93 THR A C 1
ATOM 707 O O . THR A 1 93 ? -10.195 6.086 -9.602 1 89.12 93 THR A O 1
ATOM 710 N N . ASP A 1 94 ? -12.125 6.684 -10.312 1 83.56 94 ASP A N 1
ATOM 711 C CA . ASP A 1 94 ? -12.562 5.336 -10.672 1 83.56 94 ASP A CA 1
ATOM 712 C C . ASP A 1 94 ? -11.641 4.723 -11.727 1 83.56 94 ASP A C 1
ATOM 714 O O . ASP A 1 94 ? -11.602 3.502 -11.883 1 83.56 94 ASP A O 1
ATOM 718 N N . SER A 1 95 ? -10.914 5.562 -12.367 1 83.75 95 SER A N 1
ATOM 719 C CA . SER A 1 95 ? -10.094 5.059 -13.461 1 83.75 95 SER A CA 1
ATOM 720 C C . SER A 1 95 ? -8.688 4.707 -12.992 1 83.75 95 SER A C 1
ATOM 722 O O . SER A 1 95 ? -7.965 3.975 -13.68 1 83.75 95 SER A O 1
ATOM 724 N N . PHE A 1 96 ? -8.328 5.219 -11.797 1 85.69 96 PHE A N 1
ATOM 725 C CA . PHE A 1 96 ? -6.926 4.965 -11.469 1 85.69 96 PHE A CA 1
ATOM 726 C C . PHE A 1 96 ? -6.785 4.527 -10.016 1 85.69 96 PHE A C 1
ATOM 728 O O . PHE A 1 96 ? -5.75 3.982 -9.625 1 85.69 96 PHE A O 1
ATOM 735 N N . LEU A 1 97 ? -7.754 4.746 -9.148 1 90.38 97 LEU A N 1
ATOM 736 C CA . LEU A 1 97 ? -7.723 4.211 -7.789 1 90.38 97 LEU A CA 1
ATOM 737 C C . LEU A 1 97 ? -8.523 2.916 -7.695 1 90.38 97 LEU A C 1
ATOM 739 O O . LEU A 1 97 ? -9.414 2.789 -6.852 1 90.38 97 LEU A O 1
ATOM 743 N N . VAL A 1 98 ? -8.195 2.053 -8.578 1 86.38 98 VAL A N 1
ATOM 744 C CA . VAL A 1 98 ? -8.875 0.764 -8.641 1 86.38 98 VAL A CA 1
ATOM 745 C C . VAL A 1 98 ? -7.867 -0.337 -8.969 1 86.38 98 VAL A C 1
ATOM 747 O O . VAL A 1 98 ? -6.914 -0.113 -9.719 1 86.38 98 VAL A O 1
ATOM 750 N N . ALA A 1 99 ? -8.039 -1.48 -8.297 1 88.62 99 ALA A N 1
ATOM 751 C CA . ALA A 1 99 ? -7.262 -2.656 -8.68 1 88.62 99 ALA A CA 1
ATOM 752 C C . ALA A 1 99 ? -7.852 -3.334 -9.914 1 88.62 99 ALA A C 1
ATOM 754 O O . ALA A 1 99 ? -8.992 -3.809 -9.883 1 88.62 99 ALA A O 1
ATOM 755 N N . PRO A 1 100 ? -7.109 -3.357 -10.938 1 82.19 100 PRO A N 1
ATOM 756 C CA . PRO A 1 100 ? -7.684 -3.941 -12.148 1 82.19 100 PRO A CA 1
ATOM 757 C C . PRO A 1 100 ? -8.008 -5.426 -11.992 1 82.19 100 PRO A C 1
ATOM 759 O O . PRO A 1 100 ? -7.309 -6.141 -11.266 1 82.19 100 PRO A O 1
ATOM 762 N N . THR A 1 101 ? -9.086 -5.852 -12.609 1 82 101 THR A N 1
ATOM 763 C CA . THR A 1 101 ? -9.461 -7.258 -12.68 1 82 101 THR A CA 1
ATOM 764 C C . THR A 1 101 ? -9.594 -7.707 -14.133 1 82 101 THR A C 1
ATOM 766 O O . THR A 1 101 ? -9.867 -6.895 -15.016 1 82 101 THR A O 1
ATOM 769 N N . MET A 1 102 ? -9.305 -8.992 -14.344 1 80.56 102 MET A N 1
ATOM 770 C CA . MET A 1 102 ? -9.453 -9.539 -15.688 1 80.56 102 MET A CA 1
ATOM 771 C C . MET A 1 102 ? -10.922 -9.688 -16.047 1 80.56 102 MET A C 1
ATOM 773 O O . MET A 1 102 ? -11.727 -10.156 -15.242 1 80.56 102 MET A O 1
ATOM 777 N N . GLU A 1 103 ? -11.117 -9.258 -17.25 1 77.5 103 GLU A N 1
ATOM 778 C CA . GLU A 1 103 ? -12.5 -9.359 -17.734 1 77.5 103 GLU A CA 1
ATOM 779 C C . GLU A 1 103 ? -12.914 -10.82 -17.891 1 77.5 103 GLU A C 1
ATOM 781 O O . GLU A 1 103 ? -12.086 -11.68 -18.203 1 77.5 103 GLU A O 1
ATOM 786 N N . ALA A 1 104 ? -14.195 -11.039 -17.703 1 77.88 104 ALA A N 1
ATOM 787 C CA . ALA A 1 104 ? -14.727 -12.398 -17.75 1 77.88 104 ALA A CA 1
ATOM 788 C C . ALA A 1 104 ? -14.414 -13.07 -19.078 1 77.88 104 ALA A C 1
ATOM 790 O O . ALA A 1 104 ? -14.062 -14.25 -19.125 1 77.88 104 ALA A O 1
ATOM 791 N N . GLY A 1 105 ? -14.602 -12.344 -20.156 1 74.94 105 GLY A N 1
ATOM 792 C CA . GLY A 1 105 ? -14.328 -12.883 -21.484 1 74.94 105 GLY A CA 1
ATOM 793 C C . GLY A 1 105 ? -12.891 -13.32 -21.656 1 74.94 105 GLY A C 1
ATOM 794 O O . GLY A 1 105 ? -12.617 -14.375 -22.25 1 74.94 105 GLY A O 1
ATOM 795 N N . MET A 1 106 ? -12 -12.602 -21.125 1 79.38 106 MET A N 1
ATOM 796 C CA . MET A 1 106 ? -10.586 -12.945 -21.219 1 79.38 106 MET A CA 1
ATOM 797 C C . MET A 1 106 ? -10.273 -14.172 -20.359 1 79.38 106 MET A C 1
ATOM 799 O O . MET A 1 106 ? -9.469 -15.016 -20.766 1 79.38 106 MET A O 1
ATOM 803 N N . LYS A 1 107 ? -10.891 -14.242 -19.172 1 81.12 107 LYS A N 1
ATOM 804 C CA . LYS A 1 107 ? -10.711 -15.414 -18.312 1 81.12 107 LYS A CA 1
ATOM 805 C C . LYS A 1 107 ? -11.148 -16.688 -19.031 1 81.12 107 LYS A C 1
ATOM 807 O O . LYS A 1 107 ? -10.461 -17.703 -18.969 1 81.12 107 LYS A O 1
ATOM 812 N N . GLU A 1 108 ? -12.25 -16.547 -19.703 1 82.38 108 GLU A N 1
ATOM 813 C CA . GLU A 1 108 ? -12.781 -17.703 -20.438 1 82.38 108 GLU A CA 1
ATOM 814 C C . GLU A 1 108 ? -11.852 -18.094 -21.578 1 82.38 108 GLU A C 1
ATOM 816 O O . GLU A 1 108 ? -11.617 -19.281 -21.812 1 82.38 108 GLU A O 1
ATOM 821 N N . GLU A 1 109 ? -11.336 -17.188 -22.234 1 80.94 109 GLU A N 1
ATOM 822 C CA . GLU A 1 109 ? -10.398 -17.469 -23.328 1 80.94 109 GLU A CA 1
ATOM 823 C C . GLU A 1 109 ? -9.141 -18.156 -22.828 1 80.94 109 GLU A C 1
ATOM 825 O O . GLU A 1 109 ? -8.625 -19.078 -23.453 1 80.94 109 GLU A O 1
ATOM 830 N N . LEU A 1 110 ? -8.703 -17.734 -21.719 1 79.88 110 LEU A N 1
ATOM 831 C CA . LEU A 1 110 ? -7.512 -18.328 -21.125 1 79.88 110 LEU A CA 1
ATOM 832 C C . LEU A 1 110 ? -7.781 -19.781 -20.703 1 79.88 110 LEU A C 1
ATOM 834 O O . LEU A 1 110 ? -6.918 -20.641 -20.859 1 79.88 110 LEU A O 1
ATOM 838 N N . ARG A 1 111 ? -8.914 -20 -20.188 1 77.69 111 ARG A N 1
ATOM 839 C CA . ARG A 1 111 ? -9.289 -21.344 -19.75 1 77.69 111 ARG A CA 1
ATOM 840 C C . ARG A 1 111 ? -9.359 -22.297 -20.938 1 77.69 111 ARG A C 1
ATOM 842 O O . ARG A 1 111 ? -8.969 -23.469 -20.844 1 77.69 111 ARG A O 1
ATOM 849 N N . LYS A 1 112 ? -9.859 -21.812 -22 1 77.25 112 LYS A N 1
ATOM 850 C CA . LYS A 1 112 ? -9.992 -22.625 -23.203 1 77.25 112 LYS A CA 1
ATOM 851 C C . LYS A 1 112 ? -8.625 -22.984 -23.781 1 77.25 112 LYS A C 1
ATOM 853 O O . LYS A 1 112 ? -8.422 -24.094 -24.281 1 77.25 112 LYS A O 1
ATOM 858 N N . ARG A 1 113 ? -7.758 -22.094 -23.703 1 75.31 113 ARG A N 1
ATOM 859 C CA . ARG A 1 113 ? -6.461 -22.25 -24.344 1 75.31 113 ARG A CA 1
ATOM 860 C C . ARG A 1 113 ? -5.531 -23.125 -23.5 1 75.31 113 ARG A C 1
ATOM 862 O O . ARG A 1 113 ? -4.645 -23.797 -24.031 1 75.31 113 ARG A O 1
ATOM 869 N N . HIS A 1 114 ? -5.691 -22.953 -22.297 1 71 114 HIS A N 1
ATOM 870 C CA . HIS A 1 114 ? -4.766 -23.641 -21.406 1 71 114 HIS A CA 1
ATOM 871 C C . HIS A 1 114 ? -5.492 -24.672 -20.547 1 71 114 HIS A C 1
ATOM 873 O O . HIS A 1 114 ? -6.727 -24.734 -20.547 1 71 114 HIS A O 1
ATOM 879 N N . CYS A 1 115 ? -4.645 -25.531 -19.984 1 63.72 115 CYS A N 1
ATOM 880 C CA . CYS A 1 115 ? -5.23 -26.516 -19.094 1 63.72 115 CYS A CA 1
ATOM 881 C C . CYS A 1 115 ? -6.098 -25.844 -18.031 1 63.72 115 CYS A C 1
ATOM 883 O O . CYS A 1 115 ? -5.645 -24.938 -17.344 1 63.72 115 CYS A O 1
ATOM 885 N N . HIS A 1 116 ? -7.281 -26.297 -17.938 1 66.06 116 HIS A N 1
ATOM 886 C CA . HIS A 1 116 ? -8.391 -25.672 -17.219 1 66.06 116 HIS A CA 1
ATOM 887 C C . HIS A 1 116 ? -8.055 -25.484 -15.742 1 66.06 116 HIS A C 1
ATOM 889 O O . HIS A 1 116 ? -8.312 -24.422 -15.18 1 66.06 116 HIS A O 1
ATOM 895 N N . THR A 1 117 ? -7.363 -26.484 -15.164 1 68.31 117 THR A N 1
ATOM 896 C CA . THR A 1 117 ? -7.172 -26.453 -13.719 1 68.31 117 THR A CA 1
ATOM 897 C C . THR A 1 117 ? -6.102 -25.422 -13.344 1 68.31 117 THR A C 1
ATOM 899 O O . THR A 1 117 ? -6.285 -24.641 -12.414 1 68.31 117 THR A O 1
ATOM 902 N N . LYS A 1 118 ? -5.023 -25.438 -14.148 1 69.88 118 LYS A N 1
ATOM 903 C CA . LYS A 1 118 ? -3.918 -24.531 -13.859 1 69.88 118 LYS A CA 1
ATOM 904 C C . LYS A 1 118 ? -4.336 -23.078 -14.047 1 69.88 118 LYS A C 1
ATOM 906 O O . LYS A 1 118 ? -3.975 -22.219 -13.25 1 69.88 118 LYS A O 1
ATOM 911 N N . VAL A 1 119 ? -5.152 -22.922 -14.992 1 76.12 119 VAL A N 1
ATOM 912 C CA . VAL A 1 119 ? -5.609 -21.578 -15.305 1 76.12 119 VAL A CA 1
ATOM 913 C C . VAL A 1 119 ? -6.586 -21.094 -14.227 1 76.12 119 VAL A C 1
ATOM 915 O O . VAL A 1 119 ? -6.535 -19.953 -13.797 1 76.12 119 VAL A O 1
ATOM 918 N N . LYS A 1 120 ? -7.383 -22.062 -13.766 1 79 120 LYS A N 1
ATOM 919 C CA . LYS A 1 120 ? -8.352 -21.719 -12.727 1 79 120 LYS A CA 1
ATOM 920 C C . LYS A 1 120 ? -7.66 -21.25 -11.453 1 79 120 LYS A C 1
ATOM 922 O O . LYS A 1 120 ? -8.055 -20.266 -10.844 1 79 120 LYS A O 1
ATOM 927 N N . GLU A 1 121 ? -6.668 -21.984 -11.133 1 80.81 121 GLU A N 1
ATOM 928 C CA . GLU A 1 121 ? -5.922 -21.656 -9.922 1 80.81 121 GLU A CA 1
ATOM 929 C C . GLU A 1 121 ? -5.207 -20.312 -10.07 1 80.81 121 GLU A C 1
ATOM 931 O O . GLU A 1 121 ? -5.188 -19.5 -9.133 1 80.81 121 GLU A O 1
ATOM 936 N N . THR A 1 122 ? -4.691 -20.125 -11.242 1 83.38 122 THR A N 1
ATOM 937 C CA . THR A 1 122 ? -3.977 -18.875 -11.516 1 83.38 122 THR A CA 1
ATOM 938 C C . THR A 1 122 ? -4.93 -17.688 -11.492 1 83.38 122 THR A C 1
ATOM 940 O O . THR A 1 122 ? -4.609 -16.641 -10.922 1 83.38 122 THR A O 1
ATOM 943 N N . LEU A 1 123 ? -6.051 -17.891 -12 1 86 123 LEU A N 1
ATOM 944 C CA . LEU A 1 123 ? -7.055 -16.828 -12.031 1 86 123 LEU A CA 1
ATOM 945 C C . LEU A 1 123 ? -7.586 -16.531 -10.633 1 86 123 LEU A C 1
ATOM 947 O O . LEU A 1 123 ? -7.77 -15.375 -10.266 1 86 123 LEU A O 1
ATOM 951 N N . ALA A 1 124 ? -7.766 -17.594 -9.914 1 86.69 124 ALA A N 1
ATOM 952 C CA . ALA A 1 124 ? -8.242 -17.422 -8.539 1 86.69 124 ALA A CA 1
ATOM 953 C C . ALA A 1 124 ? -7.211 -16.688 -7.688 1 86.69 124 ALA A C 1
ATOM 955 O O . ALA A 1 124 ? -7.57 -15.828 -6.875 1 86.69 124 ALA A O 1
ATOM 956 N N . PHE A 1 125 ? -6.008 -17.016 -7.902 1 89.5 125 PHE A N 1
ATOM 957 C CA . PHE A 1 125 ? -4.945 -16.344 -7.168 1 89.5 125 PHE A CA 1
ATOM 958 C C . PHE A 1 125 ? -4.871 -14.867 -7.551 1 89.5 125 PHE A C 1
ATOM 960 O O . PHE A 1 125 ? -4.691 -14.008 -6.688 1 89.5 125 PHE A O 1
ATOM 967 N N . ASP A 1 126 ? -5.051 -14.586 -8.758 1 90.62 126 ASP A N 1
ATOM 968 C CA . ASP A 1 126 ? -5.008 -13.195 -9.211 1 90.62 126 ASP A CA 1
ATOM 969 C C . ASP A 1 126 ? -6.188 -12.406 -8.664 1 90.62 126 ASP A C 1
ATOM 971 O O . ASP A 1 126 ? -6.043 -11.234 -8.312 1 90.62 126 ASP A O 1
ATOM 975 N N . ASP A 1 127 ? -7.324 -13.039 -8.625 1 90.06 127 ASP A N 1
ATOM 976 C CA . ASP A 1 127 ? -8.484 -12.375 -8.031 1 90.06 127 ASP A CA 1
ATOM 977 C C . ASP A 1 127 ? -8.203 -11.992 -6.574 1 90.06 127 ASP A C 1
ATOM 979 O O . ASP A 1 127 ? -8.578 -10.906 -6.137 1 90.06 127 ASP A O 1
ATOM 983 N N . GLY A 1 128 ? -7.555 -12.891 -5.914 1 91.62 128 GLY A N 1
ATOM 984 C CA . GLY A 1 128 ? -7.168 -12.602 -4.543 1 91.62 128 GLY A CA 1
ATOM 985 C C . GLY A 1 128 ? -6.156 -11.477 -4.43 1 91.62 128 GLY A C 1
ATOM 986 O O . GLY A 1 128 ? -6.227 -10.664 -3.504 1 91.62 128 GLY A O 1
ATOM 987 N N . LEU A 1 129 ? -5.254 -11.422 -5.363 1 93.81 129 LEU A N 1
ATOM 988 C CA . LEU A 1 129 ? -4.277 -10.336 -5.375 1 93.81 129 LEU A CA 1
ATOM 989 C C . LEU A 1 129 ? -4.953 -9 -5.648 1 93.81 129 LEU A C 1
ATOM 991 O O . LEU A 1 129 ? -4.586 -7.984 -5.059 1 93.81 129 LEU A O 1
ATOM 995 N N . ALA A 1 130 ? -5.945 -9.055 -6.547 1 93.12 130 ALA A N 1
ATOM 996 C CA . ALA A 1 130 ? -6.691 -7.844 -6.855 1 93.12 130 ALA A CA 1
ATOM 997 C C . ALA A 1 130 ? -7.422 -7.32 -5.621 1 93.12 130 ALA A C 1
ATOM 999 O O . ALA A 1 130 ? -7.43 -6.113 -5.363 1 93.12 130 ALA A O 1
ATOM 1000 N N . GLU A 1 131 ? -7.945 -8.188 -4.898 1 91.56 131 GLU A N 1
ATOM 1001 C CA . GLU A 1 131 ? -8.648 -7.812 -3.676 1 91.56 131 GLU A CA 1
ATOM 1002 C C . GLU A 1 131 ? -7.699 -7.199 -2.652 1 91.56 131 GLU A C 1
ATOM 1004 O O . GLU A 1 131 ? -8.016 -6.184 -2.033 1 91.56 131 GLU A O 1
ATOM 1009 N N . THR A 1 132 ? -6.59 -7.836 -2.494 1 94.12 132 THR A N 1
ATOM 1010 C CA . THR A 1 132 ? -5.594 -7.328 -1.559 1 94.12 132 THR A CA 1
ATOM 1011 C C . THR A 1 132 ? -5.051 -5.984 -2.025 1 94.12 132 THR A C 1
ATOM 1013 O O . THR A 1 132 ? -4.84 -5.078 -1.218 1 94.12 132 THR A O 1
ATOM 1016 N N . GLN A 1 133 ? -4.844 -5.863 -3.303 1 95.31 133 GLN A N 1
ATOM 1017 C CA . GLN A 1 133 ? -4.359 -4.617 -3.889 1 95.31 133 GLN A CA 1
ATOM 1018 C C . GLN A 1 133 ? -5.336 -3.473 -3.633 1 95.31 133 GLN A C 1
ATOM 1020 O O . GLN A 1 133 ? -4.922 -2.346 -3.354 1 95.31 133 GLN A O 1
ATOM 1025 N N . ALA A 1 134 ? -6.617 -3.734 -3.699 1 93.81 134 ALA A N 1
ATOM 1026 C CA . ALA A 1 134 ? -7.645 -2.732 -3.428 1 93.81 134 ALA A CA 1
ATOM 1027 C C . ALA A 1 134 ? -7.516 -2.184 -2.01 1 93.81 134 ALA A C 1
ATOM 1029 O O . ALA A 1 134 ? -7.746 -0.995 -1.773 1 93.81 134 ALA A O 1
ATOM 1030 N N . THR A 1 135 ? -7.125 -3.033 -1.11 1 94.5 135 THR A N 1
ATOM 1031 C CA . THR A 1 135 ? -6.941 -2.594 0.269 1 94.5 135 THR A CA 1
ATOM 1032 C C . THR A 1 135 ? -5.75 -1.646 0.378 1 94.5 135 THR A C 1
ATOM 1034 O O . THR A 1 135 ? -5.785 -0.686 1.151 1 94.5 135 THR A O 1
ATOM 1037 N N . PHE A 1 136 ? -4.668 -1.891 -0.38 1 96.81 136 PHE A N 1
ATOM 1038 C CA . PHE A 1 136 ? -3.539 -0.966 -0.423 1 96.81 136 PHE A CA 1
ATOM 1039 C C . PHE A 1 136 ? -3.965 0.38 -0.997 1 96.81 136 PHE A C 1
ATOM 1041 O O . PHE A 1 136 ? -3.617 1.43 -0.453 1 96.81 136 PHE A O 1
ATOM 1048 N N . ILE A 1 137 ? -4.742 0.36 -2.029 1 96.31 137 ILE A N 1
ATOM 1049 C CA . ILE A 1 137 ? -5.18 1.561 -2.732 1 96.31 137 ILE A CA 1
ATOM 1050 C C . ILE A 1 137 ? -6.027 2.424 -1.801 1 96.31 137 ILE A C 1
ATOM 1052 O O . ILE A 1 137 ? -5.941 3.652 -1.832 1 96.31 137 ILE A O 1
ATOM 1056 N N . SER A 1 138 ? -6.789 1.791 -0.983 1 95.06 138 SER A N 1
ATOM 1057 C CA . SER A 1 138 ? -7.691 2.5 -0.081 1 95.06 138 SER A CA 1
ATOM 1058 C C . SER A 1 138 ? -6.914 3.361 0.911 1 95.06 138 SER A C 1
ATOM 1060 O O . SER A 1 138 ? -7.48 4.262 1.533 1 95.06 138 SER A O 1
ATOM 1062 N N . VAL A 1 139 ? -5.617 3.08 1.06 1 97.12 139 VAL A N 1
ATOM 1063 C CA . VAL A 1 139 ? -4.762 3.855 1.95 1 97.12 139 VAL A CA 1
ATOM 1064 C C . VAL A 1 139 ? -4.66 5.293 1.449 1 97.12 139 VAL A C 1
ATOM 1066 O O . VAL A 1 139 ? -4.379 6.211 2.225 1 97.12 139 VAL A O 1
ATOM 1069 N N . ALA A 1 140 ? -4.953 5.508 0.155 1 97.38 140 ALA A N 1
ATOM 1070 C CA . ALA A 1 140 ? -4.914 6.844 -0.434 1 97.38 140 ALA A CA 1
ATOM 1071 C C . ALA A 1 140 ? -5.988 7.738 0.171 1 97.38 140 ALA A C 1
ATOM 1073 O O . ALA A 1 140 ? -5.82 8.961 0.243 1 97.38 140 ALA A O 1
ATOM 1074 N N . ARG A 1 141 ? -7.059 7.148 0.658 1 96 141 ARG A N 1
ATOM 1075 C CA . ARG A 1 141 ? -8.219 7.93 1.076 1 96 141 ARG A CA 1
ATOM 1076 C C . ARG A 1 141 ? -7.91 8.734 2.332 1 96 141 ARG A C 1
ATOM 1078 O O . ARG A 1 141 ? -8.07 9.961 2.344 1 96 141 ARG A O 1
ATOM 1085 N N . PRO A 1 142 ? -7.402 8.164 3.396 1 97.31 142 PRO A N 1
ATOM 1086 C CA . PRO A 1 142 ? -7.027 8.984 4.551 1 97.31 142 PRO A CA 1
ATOM 1087 C C . PRO A 1 142 ? -5.891 9.953 4.246 1 97.31 142 PRO A C 1
ATOM 1089 O O . PRO A 1 142 ? -5.828 11.039 4.824 1 97.31 142 PRO A O 1
ATOM 1092 N N . ILE A 1 143 ? -4.934 9.594 3.344 1 97.81 143 ILE A N 1
ATOM 1093 C CA . ILE A 1 143 ? -3.84 10.492 2.979 1 97.81 143 ILE A CA 1
ATOM 1094 C C . ILE A 1 143 ? -4.395 11.727 2.275 1 97.81 143 ILE A C 1
ATOM 1096 O O . ILE A 1 143 ? -4.008 12.852 2.588 1 97.81 143 ILE A O 1
ATOM 1100 N N . LEU A 1 144 ? -5.336 11.5 1.416 1 96.88 144 LEU A N 1
ATOM 1101 C CA . LEU A 1 144 ? -5.938 12.594 0.671 1 96.88 144 LEU A CA 1
ATOM 1102 C C . LEU A 1 144 ? -6.809 13.461 1.583 1 96.88 144 LEU A C 1
ATOM 1104 O O . LEU A 1 144 ? -6.84 14.68 1.44 1 96.88 144 LEU A O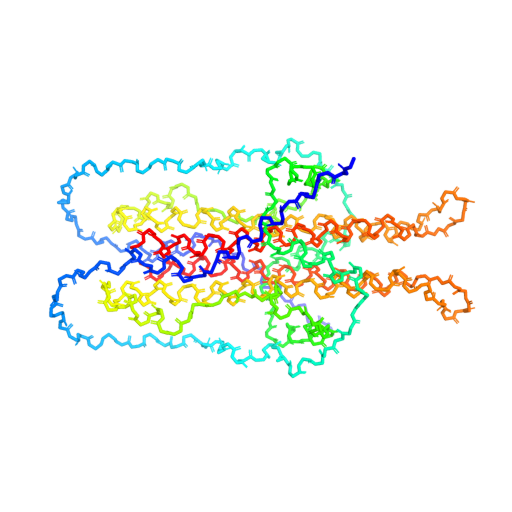 1
ATOM 1108 N N . ALA A 1 145 ? -7.512 12.82 2.486 1 95.06 145 ALA A N 1
ATOM 1109 C CA . ALA A 1 145 ? -8.289 13.57 3.469 1 95.06 145 ALA A CA 1
ATOM 1110 C C . ALA A 1 145 ? -7.387 14.469 4.309 1 95.06 145 ALA A C 1
ATOM 1112 O O . ALA A 1 145 ? -7.73 15.625 4.574 1 95.06 145 ALA A O 1
ATOM 1113 N N . ALA A 1 146 ? -6.23 13.969 4.68 1 95.62 146 ALA A N 1
ATOM 1114 C CA . ALA A 1 146 ? -5.266 14.742 5.461 1 95.62 146 ALA A CA 1
ATOM 1115 C C . ALA A 1 146 ? -4.719 15.914 4.652 1 95.62 146 ALA A C 1
ATOM 1117 O O . ALA A 1 146 ? -4.582 17.016 5.172 1 95.62 146 ALA A O 1
ATOM 1118 N N . LEU A 1 147 ? -4.441 15.672 3.404 1 95.25 147 LEU A N 1
ATOM 1119 C CA . LEU A 1 147 ? -3.92 16.719 2.533 1 95.25 147 LEU A CA 1
ATOM 1120 C C . LEU A 1 147 ? -4.941 17.844 2.357 1 95.25 147 LEU A C 1
ATOM 1122 O O . LEU A 1 147 ? -4.586 19.016 2.383 1 95.25 147 LEU A O 1
ATOM 1126 N N . GLU A 1 148 ? -6.195 17.453 2.232 1 92 148 GLU A N 1
ATOM 1127 C CA . GLU A 1 148 ? -7.262 18.438 2.135 1 92 148 GLU A CA 1
ATOM 1128 C C . GLU A 1 148 ? -7.383 19.25 3.42 1 92 148 GLU A C 1
ATOM 1130 O O . GLU A 1 148 ? -7.555 20.469 3.377 1 92 148 GLU A O 1
ATOM 1135 N N . ALA A 1 149 ? -7.223 18.609 4.496 1 89.81 149 ALA A N 1
ATOM 1136 C CA . ALA A 1 149 ? -7.328 19.266 5.797 1 89.81 149 ALA A CA 1
ATOM 1137 C C . ALA A 1 149 ? -6.188 20.266 6.004 1 89.81 149 ALA A C 1
ATOM 1139 O O . ALA A 1 149 ? -6.367 21.297 6.645 1 89.81 149 ALA A O 1
ATOM 1140 N N . LEU A 1 150 ? -5.055 19.922 5.453 1 88.81 150 LEU A N 1
ATOM 1141 C CA . LEU A 1 150 ? -3.889 20.781 5.594 1 88.81 150 LEU A CA 1
ATOM 1142 C C . LEU A 1 150 ? -4.016 22.016 4.703 1 88.81 150 LEU A C 1
ATOM 1144 O O . LEU A 1 150 ? -3.402 23.062 4.98 1 88.81 150 LEU A O 1
ATOM 1148 N N . ASP A 1 151 ? -4.66 21.891 3.619 1 82.25 151 ASP A N 1
ATOM 1149 C CA . ASP A 1 151 ? -4.84 23.016 2.693 1 82.25 151 ASP A CA 1
ATOM 1150 C C . ASP A 1 151 ? -5.926 23.969 3.188 1 82.25 151 ASP A C 1
ATOM 1152 O O . ASP A 1 151 ? -5.887 25.156 2.895 1 82.25 151 ASP A O 1
ATOM 1156 N N . GLU A 1 152 ? -7.008 23.281 3.795 1 68.94 152 GLU A N 1
ATOM 1157 C CA . GLU A 1 152 ? -8.102 24.125 4.27 1 68.94 152 GLU A CA 1
ATOM 1158 C C . GLU A 1 152 ? -7.676 24.969 5.461 1 68.94 152 GLU A C 1
ATOM 1160 O O . GLU A 1 152 ? -7.074 24.469 6.41 1 68.94 152 GLU A O 1
ATOM 1165 N N . LYS A 1 153 ? -6.887 26.078 5.238 1 56.81 153 LYS A N 1
ATOM 1166 C CA . LYS A 1 153 ? -6.637 27 6.344 1 56.81 153 LYS A CA 1
ATOM 1167 C C . LYS A 1 153 ? -7.75 26.922 7.383 1 56.81 153 LYS A C 1
ATOM 1169 O O . LYS A 1 153 ? -8.781 27.594 7.25 1 56.81 153 LYS A O 1
ATOM 1174 N N . THR A 1 154 ? -7.961 25.719 7.793 1 51.16 154 THR A N 1
ATOM 1175 C CA . THR A 1 154 ? -9.141 25.578 8.641 1 51.16 154 THR A CA 1
ATOM 1176 C C . THR A 1 154 ? -8.945 26.328 9.961 1 51.16 154 THR A C 1
ATOM 1178 O O . THR A 1 154 ? -7.836 26.375 10.492 1 51.16 154 THR A O 1
ATOM 1181 N N . LYS A 1 155 ? -9.953 27.203 10.234 1 49.62 155 LYS A N 1
ATOM 1182 C CA . LYS A 1 155 ? -10.109 27.922 11.5 1 49.62 155 LYS A CA 1
ATOM 1183 C C . LYS A 1 155 ? -10.172 26.953 12.672 1 49.62 155 LYS A C 1
ATOM 1185 O O . LYS A 1 155 ? -10.875 25.938 12.617 1 49.62 155 LYS A O 1
ATOM 1190 N N . SER A 1 156 ? -9.164 26.922 13.375 1 49.75 156 SER A N 1
ATOM 1191 C CA . SER A 1 156 ? -9.242 26.156 14.617 1 49.75 156 SER A CA 1
ATOM 1192 C C . SER A 1 156 ? -10.5 26.5 15.398 1 49.75 156 SER A C 1
ATOM 1194 O O . SER A 1 156 ? -11.141 27.531 15.133 1 49.75 156 SER A O 1
ATOM 1196 N N . ASP A 1 157 ? -11.125 25.516 16.094 1 49.06 157 ASP A N 1
ATOM 1197 C CA . ASP A 1 157 ? -12.289 25.75 16.953 1 49.06 157 ASP A CA 1
ATOM 1198 C C . ASP A 1 157 ? -12.148 27.047 17.719 1 49.06 157 ASP A C 1
ATOM 1200 O O . ASP A 1 157 ? -13.141 27.641 18.156 1 49.06 157 ASP A O 1
ATOM 1204 N N . ASP A 1 158 ? -11.031 27.406 18.203 1 48.62 158 ASP A N 1
ATOM 1205 C CA . ASP A 1 158 ? -10.93 28.609 19.031 1 48.62 158 ASP A CA 1
ATOM 1206 C C . ASP A 1 158 ? -10.906 29.875 18.172 1 48.62 158 ASP A C 1
ATOM 1208 O O . ASP A 1 158 ? -10.695 30.969 18.688 1 48.62 158 ASP A O 1
ATOM 1212 N N . GLY A 1 159 ? -11.273 29.641 16.969 1 51.75 159 GLY A N 1
ATOM 1213 C CA . GLY A 1 159 ? -11.344 30.844 16.156 1 51.75 159 GLY A CA 1
ATOM 1214 C C . GLY A 1 159 ? -10.055 31.141 15.422 1 51.75 159 GLY A C 1
ATOM 1215 O O . GLY A 1 159 ? -9.984 32.094 14.633 1 51.75 159 GLY A O 1
ATOM 1216 N N . SER A 1 160 ? -9.008 30.531 15.93 1 53.12 160 SER A N 1
ATOM 1217 C CA . SER A 1 160 ? -7.73 30.812 15.281 1 53.12 160 SER A CA 1
ATOM 1218 C C . SER A 1 160 ? -7.598 30.062 13.961 1 53.12 160 SER A C 1
ATOM 1220 O O . SER A 1 160 ? -8.156 28.969 13.805 1 53.12 160 SER A O 1
ATOM 1222 N N . GLU A 1 161 ? -7.422 30.688 12.891 1 57.84 161 GLU A N 1
ATOM 1223 C CA . GLU A 1 161 ? -7.109 30.219 11.547 1 57.84 161 GLU A CA 1
ATOM 1224 C C . GLU A 1 161 ? -5.945 29.234 11.562 1 57.84 161 GLU A C 1
ATOM 1226 O O . GLU A 1 161 ? -4.895 29.516 12.148 1 57.84 161 GLU A O 1
ATOM 1231 N N . GLY 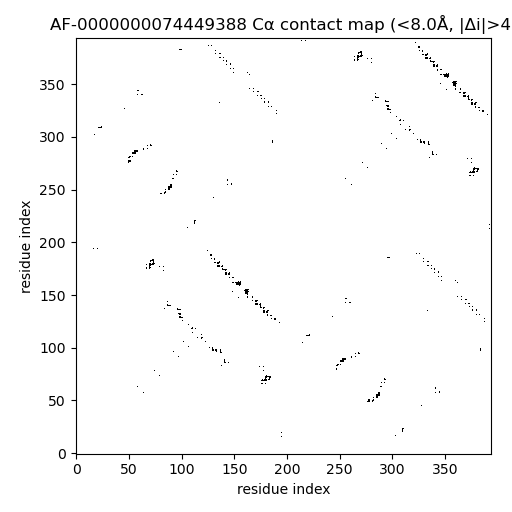A 1 162 ? -6.223 27.781 11.852 1 65.25 162 GLY A N 1
ATOM 1232 C CA . GLY A 1 162 ? -5.043 26.938 11.766 1 65.25 162 GLY A CA 1
ATOM 1233 C C . GLY A 1 162 ? -5.375 25.469 11.547 1 65.25 162 GLY A C 1
ATOM 1234 O O . GLY A 1 162 ? -6.547 25.094 11.523 1 65.25 162 GLY A O 1
ATOM 1235 N N . ILE A 1 163 ? -4.613 24.719 11.078 1 72.06 163 ILE A N 1
ATOM 1236 C CA . ILE A 1 163 ? -4.703 23.266 10.914 1 72.06 163 ILE A CA 1
ATOM 1237 C C . ILE A 1 163 ? -4.844 22.594 12.273 1 72.06 163 ILE A C 1
ATOM 1239 O O . ILE A 1 163 ? -4.184 23 13.242 1 72.06 163 ILE A O 1
ATOM 1243 N N . ASN A 1 164 ? -5.973 21.797 12.453 1 78.19 164 ASN A N 1
ATOM 1244 C CA . ASN A 1 164 ? -6.031 20.953 13.641 1 78.19 164 ASN A CA 1
ATOM 1245 C C . ASN A 1 164 ? -5.094 19.75 13.516 1 78.19 164 ASN A C 1
ATOM 1247 O O . ASN A 1 164 ? -5.422 18.766 12.852 1 78.19 164 ASN A O 1
ATOM 1251 N N . PRO A 1 165 ? -4.012 19.859 14.164 1 83.81 165 PRO A N 1
ATOM 1252 C CA . PRO A 1 165 ? -3.023 18.797 14.008 1 83.81 165 PRO A CA 1
ATOM 1253 C C . PRO A 1 165 ? -3.549 17.438 14.477 1 83.81 165 PRO A C 1
ATOM 1255 O O . PRO A 1 165 ? -3.158 16.391 13.938 1 83.81 165 PRO A O 1
ATOM 1258 N N . ASP A 1 166 ? -4.469 17.453 15.461 1 85.94 166 ASP A N 1
ATOM 1259 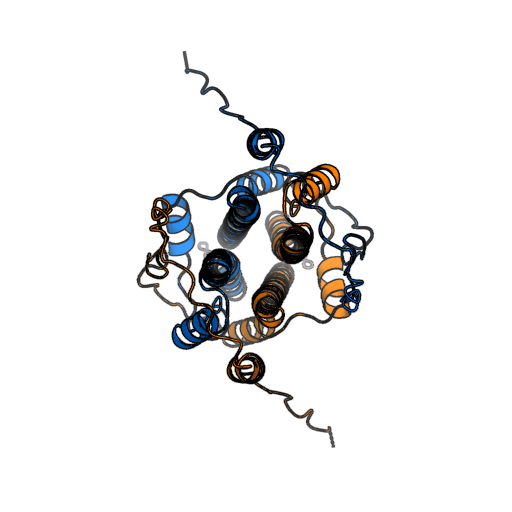C CA . ASP A 1 166 ? -4.977 16.188 15.992 1 85.94 166 ASP A CA 1
ATOM 1260 C C . ASP A 1 166 ? -5.828 15.461 14.945 1 85.94 166 ASP A C 1
ATOM 1262 O O . ASP A 1 166 ? -5.805 14.234 14.867 1 85.94 166 ASP A O 1
ATOM 1266 N N . THR A 1 167 ? -6.547 16.234 14.203 1 89.19 167 THR A N 1
ATOM 1267 C CA . THR A 1 167 ? -7.359 15.648 13.148 1 89.19 167 THR A CA 1
ATOM 1268 C C . THR A 1 167 ? -6.477 15.031 12.07 1 89.19 167 THR A C 1
ATOM 1270 O O . THR A 1 167 ? -6.719 13.898 11.641 1 89.19 167 THR A O 1
ATOM 1273 N N . VAL A 1 168 ? -5.496 15.727 11.68 1 92.56 168 VAL A N 1
ATOM 1274 C CA . VAL A 1 168 ? -4.566 15.242 10.664 1 92.56 168 VAL A CA 1
ATOM 1275 C C . VAL A 1 168 ? -3.814 14.023 11.195 1 92.56 168 VAL A C 1
ATOM 1277 O O . VAL A 1 168 ? -3.656 13.031 10.477 1 92.56 168 VAL A O 1
ATOM 1280 N N . LYS A 1 169 ? -3.482 14.07 12.406 1 93.75 169 LYS A N 1
ATOM 1281 C CA . LYS A 1 169 ? -2.809 12.938 13.047 1 93.75 169 LYS A CA 1
ATOM 1282 C C . LYS A 1 169 ? -3.686 11.688 13.023 1 93.75 169 LYS A C 1
ATOM 1284 O O . LYS A 1 169 ? -3.213 10.602 12.688 1 93.75 169 LYS A O 1
ATOM 1289 N N . GLY A 1 170 ? -4.898 11.875 13.344 1 94.62 170 GLY A N 1
ATOM 1290 C CA . GLY A 1 170 ? -5.824 10.758 13.32 1 94.62 170 GLY A CA 1
ATOM 1291 C C . GLY A 1 170 ? -5.961 10.125 11.945 1 94.62 170 GLY A C 1
ATOM 1292 O O . GLY A 1 170 ? -6.02 8.898 11.828 1 94.62 170 GLY A O 1
ATOM 1293 N N . MET A 1 171 ? -5.984 10.922 10.945 1 96.06 171 MET A N 1
ATOM 1294 C CA . MET A 1 171 ? -6.098 10.422 9.578 1 96.06 171 MET A CA 1
ATOM 1295 C C . MET A 1 171 ? -4.852 9.648 9.172 1 96.06 171 MET A C 1
ATOM 1297 O O . MET A 1 171 ? -4.945 8.602 8.531 1 96.06 171 MET A O 1
ATOM 1301 N N . LEU A 1 172 ? -3.729 10.141 9.578 1 97.62 172 LEU A N 1
ATOM 1302 C CA . LEU A 1 172 ? -2.471 9.484 9.234 1 97.62 172 LEU A CA 1
ATOM 1303 C C . LEU A 1 172 ? -2.305 8.18 10 1 97.62 172 LEU A C 1
ATOM 1305 O O . LEU A 1 172 ? -1.766 7.207 9.469 1 97.62 172 LEU A O 1
ATOM 1309 N N . GLU A 1 173 ? -2.734 8.164 11.195 1 97.19 173 GLU A N 1
ATOM 1310 C CA . GLU A 1 173 ? -2.723 6.914 11.953 1 97.19 173 GLU A CA 1
ATOM 1311 C C . GLU A 1 173 ? -3.625 5.867 11.305 1 97.19 173 GLU A C 1
ATOM 1313 O O . GLU A 1 173 ? -3.256 4.695 11.211 1 97.19 173 GLU A O 1
ATOM 1318 N N . ASP A 1 174 ? -4.766 6.297 10.859 1 97.12 174 ASP A N 1
ATOM 1319 C CA . ASP A 1 174 ? -5.652 5.387 10.141 1 97.12 174 ASP A CA 1
ATOM 1320 C C . ASP A 1 174 ? -4.996 4.875 8.859 1 97.12 174 ASP A C 1
ATOM 1322 O O . ASP A 1 174 ? -5.145 3.701 8.508 1 97.12 174 ASP A O 1
ATOM 1326 N N . ALA A 1 175 ? -4.293 5.766 8.148 1 98.06 175 ALA A N 1
ATOM 1327 C CA . ALA A 1 175 ? -3.574 5.355 6.941 1 98.06 175 ALA A CA 1
ATOM 1328 C C . ALA A 1 175 ? -2.568 4.25 7.254 1 98.06 175 ALA A C 1
ATOM 1330 O O . ALA A 1 175 ? -2.465 3.27 6.512 1 98.06 175 ALA A O 1
ATOM 1331 N N . LEU A 1 176 ? -1.909 4.414 8.383 1 97.69 176 LEU A N 1
ATOM 1332 C CA . LEU A 1 176 ? -0.925 3.42 8.805 1 97.69 176 LEU A CA 1
ATOM 1333 C C . LEU A 1 176 ? -1.599 2.092 9.133 1 97.69 176 LEU A C 1
ATOM 1335 O O . LEU A 1 176 ? -1.108 1.03 8.734 1 97.69 176 LEU A O 1
ATOM 1339 N N . VAL A 1 177 ? -2.668 2.162 9.805 1 97.62 177 VAL A N 1
ATOM 1340 C CA . VAL A 1 177 ? -3.41 0.964 10.18 1 97.62 177 VAL A CA 1
ATOM 1341 C C . VAL A 1 177 ? -3.916 0.256 8.922 1 97.62 177 VAL A C 1
ATOM 1343 O O . VAL A 1 177 ? -3.807 -0.967 8.805 1 97.62 177 VAL A O 1
ATOM 1346 N N . MET A 1 178 ? -4.426 0.99 8.016 1 97 178 MET A N 1
ATOM 1347 C CA . MET A 1 178 ? -4.934 0.421 6.766 1 97 178 MET A CA 1
ATOM 1348 C C . MET A 1 178 ? -3.803 -0.182 5.941 1 97 178 MET A C 1
ATOM 1350 O O . MET A 1 178 ? -3.971 -1.236 5.328 1 97 178 MET A O 1
ATOM 1354 N N . LEU A 1 179 ? -2.68 0.497 5.965 1 97.94 179 LEU A N 1
ATOM 1355 C CA . LEU A 1 179 ? -1.506 -0.023 5.27 1 97.94 179 LEU A CA 1
ATOM 1356 C C . LEU A 1 179 ? -1.053 -1.344 5.883 1 97.94 179 LEU A C 1
ATOM 1358 O O . LEU A 1 179 ? -0.771 -2.303 5.164 1 97.94 179 LEU A O 1
ATOM 1362 N N . GLY A 1 180 ? -0.99 -1.334 7.211 1 97.38 180 GLY A N 1
ATOM 1363 C CA . GLY A 1 180 ? -0.633 -2.561 7.91 1 97.38 180 GLY A CA 1
ATOM 1364 C C . GLY A 1 180 ? -1.595 -3.701 7.641 1 97.38 180 GLY A C 1
ATOM 1365 O O . GLY A 1 180 ? -1.171 -4.836 7.41 1 97.38 180 GLY A O 1
ATOM 1366 N N . ASN A 1 181 ? -2.848 -3.439 7.641 1 96 181 ASN A N 1
ATOM 1367 C CA . ASN A 1 181 ? -3.865 -4.434 7.32 1 96 181 ASN A CA 1
ATOM 1368 C C . ASN A 1 181 ? -3.654 -5.023 5.926 1 96 181 ASN A C 1
ATOM 1370 O O . ASN A 1 181 ? -3.697 -6.242 5.75 1 96 181 ASN A O 1
ATOM 1374 N N . ALA A 1 182 ? -3.463 -4.098 4.945 1 96.25 182 ALA A N 1
ATOM 1375 C CA . ALA A 1 182 ? -3.246 -4.543 3.572 1 96.25 182 ALA A CA 1
ATOM 1376 C C . ALA A 1 182 ? -2.002 -5.422 3.471 1 96.25 182 ALA A C 1
ATOM 1378 O O . ALA A 1 182 ? -2.018 -6.453 2.797 1 96.25 182 ALA A O 1
ATOM 1379 N N . ASN A 1 183 ? -0.957 -5.008 4.145 1 96.5 183 ASN A N 1
ATOM 1380 C CA . ASN A 1 183 ? 0.283 -5.777 4.172 1 96.5 183 ASN A CA 1
ATOM 1381 C C . ASN A 1 183 ? 0.066 -7.172 4.746 1 96.5 183 ASN A C 1
ATOM 1383 O O . ASN A 1 183 ? 0.514 -8.164 4.164 1 96.5 183 ASN A O 1
ATOM 1387 N N . ALA A 1 184 ? -0.601 -7.25 5.848 1 94.56 184 ALA A N 1
ATOM 1388 C CA . ALA A 1 184 ? -0.854 -8.523 6.512 1 94.56 184 ALA A CA 1
ATOM 1389 C C . ALA A 1 184 ? -1.688 -9.445 5.629 1 94.56 184 ALA A C 1
ATOM 1391 O O . ALA A 1 184 ? -1.432 -10.656 5.562 1 94.56 184 ALA A O 1
ATOM 1392 N N . ARG A 1 185 ? -2.602 -8.93 4.934 1 93.75 185 ARG A N 1
ATOM 1393 C CA . ARG A 1 185 ? -3.441 -9.719 4.039 1 93.75 185 ARG A CA 1
ATOM 1394 C C . ARG A 1 185 ? -2.631 -10.266 2.871 1 93.75 185 ARG A C 1
ATOM 1396 O O . ARG A 1 185 ? -2.846 -11.398 2.438 1 93.75 185 ARG A O 1
ATOM 1403 N N . LEU A 1 186 ? -1.737 -9.422 2.336 1 95.5 186 LEU A N 1
ATOM 1404 C CA . LEU A 1 186 ? -0.895 -9.914 1.25 1 95.5 186 LEU A CA 1
ATOM 1405 C C . LEU A 1 186 ? 0.021 -11.031 1.732 1 95.5 186 LEU A C 1
ATOM 1407 O O . LEU A 1 186 ? 0.241 -12.016 1.017 1 95.5 186 LEU A O 1
ATOM 1411 N N . ASN A 1 187 ? 0.47 -10.852 2.953 1 92 187 ASN A N 1
ATOM 1412 C CA . ASN A 1 187 ? 1.261 -11.922 3.545 1 92 187 ASN A CA 1
ATOM 1413 C C . ASN A 1 187 ? 0.488 -13.242 3.578 1 92 187 ASN A C 1
ATOM 1415 O O . ASN A 1 187 ? 1.006 -14.281 3.168 1 92 187 ASN A O 1
ATOM 1419 N N . GLU A 1 188 ? -0.706 -13.164 4.016 1 90.25 188 GLU A N 1
ATOM 1420 C CA . GLU A 1 188 ? -1.533 -14.367 4.109 1 90.25 188 GLU A CA 1
ATOM 1421 C C . GLU A 1 188 ? -1.773 -14.977 2.732 1 90.25 188 GLU A C 1
ATOM 1423 O O . GLU A 1 188 ? -1.711 -16.203 2.572 1 90.25 188 GLU A O 1
ATOM 1428 N N . ARG A 1 189 ? -1.978 -14.133 1.841 1 91.69 189 ARG A N 1
ATOM 1429 C CA . ARG A 1 189 ? -2.258 -14.609 0.49 1 91.69 189 ARG A CA 1
ATOM 1430 C C . ARG A 1 189 ? -1.034 -15.289 -0.116 1 91.69 189 ARG A C 1
ATOM 1432 O O . ARG A 1 189 ? -1.151 -16.344 -0.753 1 91.69 189 ARG A O 1
ATOM 1439 N N . ARG A 1 190 ? 0.083 -14.742 -0.01 1 90.06 190 ARG A N 1
ATOM 1440 C CA . ARG A 1 190 ? 1.324 -15.305 -0.527 1 90.06 190 ARG A CA 1
ATOM 1441 C C . ARG A 1 190 ? 1.627 -16.656 0.129 1 90.06 190 ARG A C 1
ATOM 1443 O O . ARG A 1 190 ? 2.064 -17.594 -0.54 1 90.06 190 ARG A O 1
ATOM 1450 N N . GLN A 1 191 ? 1.297 -16.734 1.377 1 85.44 191 GLN A N 1
ATOM 1451 C CA . GLN A 1 191 ? 1.527 -17.984 2.105 1 85.44 191 GLN A CA 1
ATOM 1452 C C . GLN A 1 191 ? 0.576 -19.078 1.635 1 85.44 191 GLN A C 1
ATOM 1454 O O . GLN A 1 191 ? 0.979 -20.234 1.481 1 85.44 191 GLN A O 1
ATOM 1459 N N . ARG A 1 192 ? -0.626 -18.75 1.391 1 82.81 192 ARG A N 1
ATOM 1460 C CA . ARG A 1 192 ? -1.646 -19.703 0.982 1 82.81 192 ARG A CA 1
ATOM 1461 C C . ARG A 1 192 ? -1.314 -20.312 -0.376 1 82.81 192 ARG A C 1
ATOM 1463 O O . ARG A 1 192 ? -1.675 -21.453 -0.654 1 82.81 192 ARG A O 1
ATOM 1470 N N . ARG A 1 193 ? -0.642 -19.594 -1.137 1 81.75 193 ARG A N 1
ATOM 1471 C CA . ARG A 1 193 ? -0.284 -20.094 -2.459 1 81.75 193 ARG A CA 1
ATOM 1472 C C . ARG A 1 193 ? 0.571 -21.359 -2.355 1 81.75 193 ARG A C 1
ATOM 1474 O O . ARG A 1 193 ? 0.506 -22.234 -3.221 1 81.75 193 ARG A O 1
ATOM 1481 N N . PHE A 1 194 ? 1.342 -21.453 -1.375 1 74.5 194 PHE A N 1
ATOM 1482 C CA . PHE A 1 194 ? 2.25 -22.578 -1.223 1 74.5 194 PHE A CA 1
ATOM 1483 C C . PHE A 1 194 ? 1.596 -23.703 -0.411 1 74.5 194 PHE A C 1
ATOM 1485 O O . PHE A 1 194 ? 2.049 -24.844 -0.442 1 74.5 194 PHE A O 1
ATOM 1492 N N . SER A 1 195 ? 0.548 -23.359 0.341 1 65.31 195 SER A N 1
ATOM 1493 C CA . SER A 1 195 ? -0.126 -24.391 1.123 1 65.31 195 SER A CA 1
ATOM 1494 C C . SER A 1 195 ? -1.01 -25.266 0.239 1 65.31 195 SER A C 1
ATOM 1496 O O . SER A 1 195 ? -1.271 -26.438 0.566 1 65.31 195 SER A O 1
ATOM 1498 N N . THR A 1 196 ? -1.506 -24.688 -0.818 1 56.62 196 THR A N 1
ATOM 1499 C CA . THR A 1 196 ? -2.406 -25.422 -1.694 1 56.62 196 THR A CA 1
ATOM 1500 C C . THR A 1 196 ? -1.629 -26.109 -2.812 1 56.62 196 THR A C 1
ATOM 1502 O O . THR A 1 196 ? -2.205 -26.859 -3.615 1 56.62 196 THR A O 1
ATOM 1505 N N . SER A 1 197 ? -0.355 -25.828 -3.037 1 51.78 197 SER A N 1
ATOM 1506 C CA . SER A 1 197 ? 0.379 -26.531 -4.09 1 5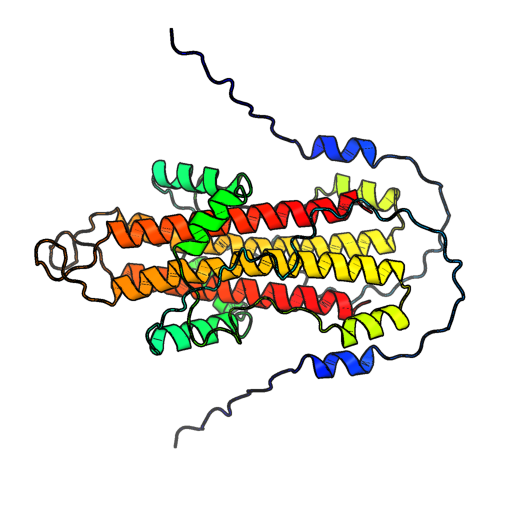1.78 197 SER A CA 1
ATOM 1507 C C . SER A 1 197 ? 0.849 -27.906 -3.625 1 51.78 197 SER A C 1
ATOM 1509 O O . SER A 1 197 ? 1.178 -28.094 -2.453 1 51.78 197 SER A O 1
ATOM 1511 N N . MET B 1 1 ? 11.156 29.109 -29.469 1 25.03 1 MET B N 1
ATOM 1512 C CA . MET B 1 1 ? 9.797 28.594 -29.578 1 25.03 1 MET B CA 1
ATOM 1513 C C . MET B 1 1 ? 9.68 27.219 -28.938 1 25.03 1 MET B C 1
ATOM 1515 O O . MET B 1 1 ? 10.461 26.312 -29.25 1 25.03 1 MET B O 1
ATOM 1519 N N . PRO B 1 2 ? 9.188 26.984 -27.656 1 25.2 2 PRO B N 1
ATOM 1520 C CA . PRO B 1 2 ? 9.469 25.844 -26.766 1 25.2 2 PRO B CA 1
ATOM 1521 C C . PRO B 1 2 ? 8.766 24.562 -27.203 1 25.2 2 PRO B C 1
ATOM 1523 O O . PRO B 1 2 ? 7.672 24.625 -27.766 1 25.2 2 PRO B O 1
ATOM 1526 N N . GLU B 1 3 ? 9.484 23.594 -27.766 1 22.95 3 GLU B N 1
ATOM 1527 C CA . GLU B 1 3 ? 9.047 22.344 -28.375 1 22.95 3 GLU B CA 1
ATOM 1528 C C . GLU B 1 3 ? 8.125 21.562 -27.453 1 22.95 3 GLU B C 1
ATOM 1530 O O . GLU B 1 3 ? 8.453 21.344 -26.281 1 22.95 3 GLU B O 1
ATOM 1535 N N . ARG B 1 4 ? 6.777 21.484 -27.719 1 21.11 4 ARG B N 1
ATOM 1536 C CA . ARG B 1 4 ? 5.629 20.781 -27.172 1 21.11 4 ARG B CA 1
ATOM 1537 C C . ARG B 1 4 ? 5.922 19.281 -27.031 1 21.11 4 ARG B C 1
ATOM 1539 O O . ARG B 1 4 ? 6.266 18.625 -28.016 1 21.11 4 ARG B O 1
ATOM 1546 N N . LEU B 1 5 ? 6.441 18.891 -25.938 1 22.12 5 LEU B N 1
ATOM 1547 C CA . LEU B 1 5 ? 6.637 17.484 -25.609 1 22.12 5 LEU B CA 1
ATOM 1548 C C . LEU B 1 5 ? 5.359 16.688 -25.859 1 22.12 5 LEU B C 1
ATOM 1550 O O . LEU B 1 5 ? 4.285 17.078 -25.375 1 22.12 5 LEU B O 1
ATOM 1554 N N . ARG B 1 6 ? 5.238 16.062 -26.953 1 23.27 6 ARG B N 1
ATOM 1555 C CA . ARG B 1 6 ? 4.137 15.211 -27.406 1 23.27 6 ARG B CA 1
ATOM 1556 C C . ARG B 1 6 ? 3.748 14.203 -26.328 1 23.27 6 ARG B C 1
ATOM 1558 O O . ARG B 1 6 ? 4.613 13.664 -25.641 1 23.27 6 ARG B O 1
ATOM 1565 N N . PRO B 1 7 ? 2.539 14.25 -25.812 1 21.66 7 PRO B N 1
ATOM 1566 C CA . PRO B 1 7 ? 1.94 13.43 -24.75 1 21.66 7 PRO B CA 1
ATOM 1567 C C . PRO B 1 7 ? 1.931 11.938 -25.109 1 21.66 7 PRO B C 1
ATOM 1569 O O . PRO B 1 7 ? 1.549 11.562 -26.219 1 21.66 7 PRO B O 1
ATOM 1572 N N . PHE B 1 8 ? 2.984 11.266 -24.906 1 24.77 8 PHE B N 1
ATOM 1573 C CA . PHE B 1 8 ? 3.055 9.844 -25.219 1 24.77 8 PHE B CA 1
ATOM 1574 C C . PHE B 1 8 ? 1.885 9.094 -24.594 1 24.77 8 PHE B C 1
ATOM 1576 O O . PHE B 1 8 ? 1.919 8.75 -23.406 1 24.77 8 PHE B O 1
ATOM 1583 N N . GLY B 1 9 ? 0.661 9.516 -24.688 1 23.83 9 GLY B N 1
ATOM 1584 C CA . GLY B 1 9 ? -0.491 8.938 -24 1 23.83 9 GLY B CA 1
ATOM 1585 C C . GLY B 1 9 ? -0.786 7.516 -24.438 1 23.83 9 GLY B C 1
ATOM 1586 O O . GLY B 1 9 ? -1.86 7.234 -24.969 1 23.83 9 GLY B O 1
ATOM 1587 N N . THR B 1 10 ? 0.14 6.691 -24.828 1 22.7 10 THR B N 1
ATOM 1588 C CA . THR B 1 10 ? -0.396 5.449 -25.375 1 22.7 10 THR B CA 1
ATOM 1589 C C . THR B 1 10 ? -1.024 4.602 -24.266 1 22.7 10 THR B C 1
ATOM 1591 O O . THR B 1 10 ? -0.363 4.262 -23.281 1 22.7 10 THR B O 1
ATOM 1594 N N . ARG B 1 11 ? -2.307 4.723 -24.062 1 26.47 11 ARG B N 1
ATOM 1595 C CA . ARG B 1 11 ? -3.195 3.838 -23.297 1 26.47 11 ARG B CA 1
ATOM 1596 C C . ARG B 1 11 ? -2.969 2.379 -23.688 1 26.47 11 ARG B C 1
ATOM 1598 O O . ARG B 1 11 ? -3.213 1.988 -24.828 1 26.47 11 ARG B O 1
ATOM 1605 N N . LEU B 1 12 ? -1.967 1.803 -23.234 1 26.23 12 LEU B N 1
ATOM 1606 C CA . LEU B 1 12 ? -1.826 0.374 -23.484 1 26.23 12 LEU B CA 1
ATOM 1607 C C . LEU B 1 12 ? -3.062 -0.387 -23.031 1 26.23 12 LEU B C 1
ATOM 1609 O O . LEU B 1 12 ? -3.395 -0.375 -21.844 1 26.23 12 LEU B O 1
ATOM 1613 N N . SER B 1 13 ? -4.109 -0.422 -23.781 1 24.44 13 SER B N 1
ATOM 1614 C CA . SER B 1 13 ? -5.328 -1.195 -23.562 1 24.44 13 SER B CA 1
ATOM 1615 C C . SER B 1 13 ? -5.012 -2.674 -23.359 1 24.44 13 SER B C 1
ATOM 1617 O O . SER B 1 13 ? -4.074 -3.203 -23.969 1 24.44 13 SER B O 1
ATOM 1619 N N . CYS B 1 14 ? -5.461 -3.215 -22.266 1 31.38 14 CYS B N 1
ATOM 1620 C CA . CYS B 1 14 ? -5.41 -4.645 -21.984 1 31.38 14 CYS B CA 1
ATOM 1621 C C . CYS B 1 14 ? -5.742 -5.461 -23.219 1 31.38 14 CYS B C 1
ATOM 1623 O O . CYS B 1 14 ? -5.52 -6.672 -23.25 1 31.38 14 CYS B O 1
ATOM 1625 N N . THR B 1 15 ? -6.227 -4.785 -24.297 1 29.66 15 THR B N 1
ATOM 1626 C CA . THR B 1 15 ? -6.625 -5.52 -25.484 1 29.66 15 THR B CA 1
ATOM 1627 C C . THR B 1 15 ? -5.402 -6.062 -26.219 1 29.66 15 THR B C 1
ATOM 1629 O O . THR B 1 15 ? -5.469 -7.125 -26.844 1 29.66 15 THR B O 1
ATOM 1632 N N . THR B 1 16 ? -4.359 -5.383 -26.125 1 29.61 16 THR B N 1
ATOM 1633 C CA . THR B 1 16 ? -3.295 -5.789 -27.031 1 29.61 16 THR B CA 1
ATOM 1634 C C . THR B 1 16 ? -2.607 -7.059 -26.547 1 29.61 16 THR B C 1
ATOM 1636 O O . THR B 1 16 ? -2.158 -7.883 -27.344 1 29.61 16 THR B O 1
ATOM 1639 N N . ILE B 1 17 ? -2.645 -7.219 -25.312 1 28.22 17 ILE B N 1
ATOM 1640 C CA . ILE B 1 17 ? -1.888 -8.375 -24.844 1 28.22 17 ILE B CA 1
ATOM 1641 C C . ILE B 1 17 ? -2.625 -9.656 -25.203 1 28.22 17 ILE B C 1
ATOM 1643 O O . ILE B 1 17 ? -1.997 -10.695 -25.422 1 28.22 17 ILE B O 1
ATOM 1647 N N . LEU B 1 18 ? -3.887 -9.539 -25.453 1 29.56 18 LEU B N 1
ATOM 1648 C CA . LEU B 1 18 ? -4.652 -10.758 -25.719 1 29.56 18 LEU B CA 1
ATOM 1649 C C . LEU B 1 18 ? -4.316 -11.32 -27.094 1 29.56 18 LEU B C 1
ATOM 1651 O O . LEU B 1 18 ? -4.672 -12.461 -27.406 1 29.56 18 LEU B O 1
ATOM 1655 N N . ALA B 1 19 ? -3.693 -10.594 -27.953 1 27.89 19 ALA B N 1
ATOM 1656 C CA . ALA B 1 19 ? -3.564 -11.117 -29.312 1 27.89 19 ALA B CA 1
ATOM 1657 C C . ALA B 1 19 ? -2.625 -12.32 -29.359 1 27.89 19 ALA B C 1
ATOM 1659 O O . ALA B 1 19 ? -2.861 -13.273 -30.094 1 27.89 19 ALA B O 1
ATOM 1660 N N . ASN B 1 20 ? -1.58 -12.211 -28.641 1 29.08 20 ASN B N 1
ATOM 1661 C CA . ASN B 1 20 ? -0.583 -13.242 -28.906 1 29.08 20 ASN B CA 1
ATOM 1662 C C . ASN B 1 20 ? -0.929 -14.547 -28.188 1 29.08 20 ASN B C 1
ATOM 1664 O O . ASN B 1 20 ? -0.209 -15.539 -28.328 1 29.08 20 ASN B O 1
ATOM 1668 N N . LEU B 1 21 ? -1.677 -14.422 -27.203 1 31.64 21 LEU B N 1
ATOM 1669 C CA . LEU B 1 21 ? -1.894 -15.633 -26.422 1 31.64 21 LEU B CA 1
ATOM 1670 C C . LEU B 1 21 ? -2.803 -16.609 -27.172 1 31.64 21 LEU B C 1
ATOM 1672 O O . LEU B 1 21 ? -3.041 -17.719 -26.703 1 31.64 21 LEU B O 1
ATOM 1676 N N . LEU B 1 22 ? -3.395 -16.109 -28.25 1 28.88 22 LEU B N 1
ATOM 1677 C CA . LEU B 1 22 ? -4.434 -16.953 -28.828 1 28.88 22 LEU B CA 1
ATOM 1678 C C . LEU B 1 22 ? -3.82 -18.047 -29.703 1 28.88 22 LEU B C 1
ATOM 1680 O O . LEU B 1 22 ? -3.98 -18.031 -30.922 1 28.88 22 LEU B O 1
ATOM 1684 N N . ALA B 1 23 ? -2.506 -18.5 -29.312 1 23.92 23 ALA B N 1
ATOM 1685 C CA . ALA B 1 23 ? -2.213 -19.594 -30.234 1 23.92 23 ALA B CA 1
ATOM 1686 C C . ALA B 1 23 ? -3.02 -20.844 -29.875 1 23.92 23 ALA B C 1
ATOM 1688 O O . ALA B 1 23 ? -3.215 -21.156 -28.703 1 23.92 23 ALA B O 1
ATOM 1689 N N . PRO B 1 24 ? -3.727 -21.516 -30.719 1 24.81 24 PRO B N 1
ATOM 1690 C CA . PRO B 1 24 ? -4.723 -22.594 -30.703 1 24.81 24 PRO B CA 1
ATOM 1691 C C . PRO B 1 24 ? -4.16 -23.906 -30.156 1 24.81 24 PRO B C 1
ATOM 1693 O O . PRO B 1 24 ? -3.289 -24.516 -30.781 1 24.81 24 PRO B O 1
ATOM 1696 N N . GLY B 1 25 ? -3.502 -23.984 -28.938 1 22.91 25 GLY B N 1
ATOM 1697 C CA . GLY B 1 25 ? -3.004 -25.328 -28.703 1 22.91 25 GLY B CA 1
ATOM 1698 C C . GLY B 1 25 ? -4.102 -26.375 -28.672 1 22.91 25 GLY B C 1
ATOM 1699 O O . GLY B 1 25 ? -5.281 -26.047 -28.531 1 22.91 25 GLY B O 1
ATOM 1700 N N . ALA B 1 26 ? -3.709 -27.734 -28.734 1 25.7 26 ALA B N 1
ATOM 1701 C CA . ALA B 1 26 ? -4.316 -29.031 -29.031 1 25.7 26 ALA B CA 1
ATOM 1702 C C . ALA B 1 26 ? -5.242 -29.484 -27.906 1 25.7 26 ALA B C 1
ATOM 1704 O O . ALA B 1 26 ? -5.051 -29.094 -26.75 1 25.7 26 ALA B O 1
ATOM 1705 N N . GLY B 1 27 ? -6.441 -29.969 -28.156 1 23.59 27 GLY B N 1
ATOM 1706 C CA . GLY B 1 27 ? -7.715 -30.391 -27.609 1 23.59 27 GLY B CA 1
ATOM 1707 C C . GLY B 1 27 ? -7.59 -31.562 -26.656 1 23.59 27 GLY B C 1
ATOM 1708 O O . GLY B 1 27 ? -8.445 -32.438 -26.641 1 23.59 27 GLY B O 1
ATOM 1709 N N . THR B 1 28 ? -6.59 -31.688 -25.719 1 24.38 28 THR B N 1
ATOM 1710 C CA . THR B 1 28 ? -6.633 -33 -25.094 1 24.38 28 THR B CA 1
ATOM 1711 C C . THR B 1 28 ? -7.82 -33.125 -24.141 1 24.38 28 THR B C 1
ATOM 1713 O O . THR B 1 28 ? -8.227 -32.125 -23.531 1 24.38 28 THR B O 1
ATOM 1716 N N . SER B 1 29 ? -8.602 -34.156 -24.219 1 24.03 29 SER B N 1
ATOM 1717 C CA . SER B 1 29 ? -9.867 -34.656 -23.672 1 24.03 29 SER B CA 1
ATOM 1718 C C . SER B 1 29 ? -9.742 -34.938 -22.188 1 24.03 29 SER B C 1
ATOM 1720 O O . SER B 1 29 ? -9.102 -35.938 -21.797 1 24.03 29 SER B O 1
ATOM 1722 N N . SER B 1 30 ? -9.242 -34.125 -21.328 1 22.89 30 SER B N 1
ATOM 1723 C CA . SER B 1 30 ? -9.023 -34.625 -19.984 1 22.89 30 SER B CA 1
ATOM 1724 C C . SER B 1 30 ? -10.352 -34.875 -19.266 1 22.89 30 SER B C 1
ATOM 1726 O O . SER B 1 30 ? -11.336 -34.188 -19.516 1 22.89 30 SER B O 1
ATOM 1728 N N . SER B 1 31 ? -10.477 -36.062 -18.719 1 25.02 31 SER B N 1
ATOM 1729 C CA . SER B 1 31 ? -11.484 -36.75 -17.906 1 25.02 31 SER B CA 1
ATOM 1730 C C . SER B 1 31 ? -11.789 -35.969 -16.641 1 25.02 31 SER B C 1
ATOM 1732 O O . SER B 1 31 ? -10.891 -35.375 -16.031 1 25.02 31 SER B O 1
ATOM 1734 N N . SER B 1 32 ? -13.086 -35.656 -16.406 1 25.05 32 SER B N 1
ATOM 1735 C CA . SER B 1 32 ? -13.805 -34.75 -15.5 1 25.05 32 SER B CA 1
ATOM 1736 C C . SER B 1 32 ? -13.742 -35.25 -14.062 1 25.05 32 SER B C 1
ATOM 1738 O O . SER B 1 32 ? -14.523 -36.125 -13.68 1 25.05 32 SER B O 1
ATOM 1740 N N . SER B 1 33 ? -12.578 -35.75 -13.547 1 26.17 33 SER B N 1
ATOM 1741 C CA . SER B 1 33 ? -12.75 -36.188 -12.164 1 26.17 33 SER B CA 1
ATOM 1742 C C . SER B 1 33 ? -13.297 -35.062 -11.289 1 26.17 33 SER B C 1
ATOM 1744 O O . SER B 1 33 ? -12.945 -33.875 -11.484 1 26.17 33 SER B O 1
ATOM 1746 N N . SER B 1 34 ? -14.406 -35.344 -10.539 1 25.91 34 SER B N 1
ATOM 1747 C CA . SER B 1 34 ? -15.203 -34.531 -9.641 1 25.91 34 SER B CA 1
ATOM 1748 C C . SER B 1 34 ? -14.367 -33.969 -8.492 1 25.91 34 SER B C 1
ATOM 1750 O O . SER B 1 34 ? -14.023 -34.719 -7.562 1 25.91 34 SER B O 1
ATOM 1752 N N . VAL B 1 35 ? -13.305 -33.344 -8.758 1 27.92 35 VAL B N 1
ATOM 1753 C CA . VAL B 1 35 ? -12.547 -32.75 -7.66 1 27.92 35 VAL B CA 1
ATOM 1754 C C . VAL B 1 35 ? -13.484 -31.969 -6.742 1 27.92 35 VAL B C 1
ATOM 1756 O O . VAL B 1 35 ? -14.312 -31.188 -7.211 1 27.92 35 VAL B O 1
ATOM 1759 N N . GLN B 1 36 ? -13.766 -32.531 -5.598 1 26.06 36 GLN B N 1
ATOM 1760 C CA . GLN B 1 36 ? -14.492 -31.938 -4.492 1 26.06 36 GLN B CA 1
ATOM 1761 C C . GLN B 1 36 ? -14.109 -30.469 -4.32 1 26.06 36 GLN B C 1
ATOM 1763 O O . GLN B 1 36 ? -12.938 -30.109 -4.43 1 26.06 36 GLN B O 1
ATOM 1768 N N . THR B 1 37 ? -15.07 -29.609 -4.582 1 27.45 37 THR B N 1
ATOM 1769 C CA . THR B 1 37 ? -15.023 -28.156 -4.523 1 27.45 37 THR B CA 1
ATOM 1770 C C . THR B 1 37 ? -14.461 -27.688 -3.186 1 27.45 37 THR B C 1
ATOM 1772 O O . THR B 1 37 ? -14.945 -28.094 -2.125 1 27.45 37 THR B O 1
ATOM 1775 N N . PRO B 1 38 ? -13.164 -27.656 -3.098 1 27.59 38 PRO B N 1
ATOM 1776 C CA . PRO B 1 38 ? -12.688 -27.125 -1.824 1 27.59 38 PRO B CA 1
ATOM 1777 C C . PRO B 1 38 ? -13.633 -26.078 -1.235 1 27.59 38 PRO B C 1
ATOM 1779 O O . PRO B 1 38 ? -14.367 -25.422 -1.975 1 27.59 38 PRO B O 1
ATOM 1782 N N . GLU B 1 39 ? -14.086 -26.281 -0.058 1 28.34 39 GLU B N 1
ATOM 1783 C CA . GLU B 1 39 ? -14.875 -25.328 0.732 1 28.34 39 GLU B CA 1
ATOM 1784 C C . GLU B 1 39 ? -14.469 -23.891 0.437 1 28.34 39 GLU B C 1
ATOM 1786 O O . GLU B 1 39 ? -13.281 -23.578 0.347 1 28.34 39 GLU B O 1
ATOM 1791 N N . GLU B 1 40 ? -15.383 -23.219 -0.278 1 28.02 40 GLU B N 1
ATOM 1792 C CA . GLU B 1 40 ? -15.328 -21.828 -0.693 1 28.02 40 GLU B CA 1
ATOM 1793 C C . GLU B 1 40 ? -14.727 -20.953 0.4 1 28.02 40 GLU B C 1
ATOM 1795 O O . GLU B 1 40 ? -15.227 -20.922 1.528 1 28.02 40 GLU B O 1
ATOM 1800 N N . SER B 1 41 ? -13.484 -21.047 0.582 1 29.12 41 SER B N 1
ATOM 1801 C CA . SER B 1 41 ? -13.062 -19.953 1.452 1 29.12 41 SER B CA 1
ATOM 1802 C C . SER B 1 41 ? -13.992 -18.75 1.318 1 29.12 41 SER B C 1
ATOM 1804 O O . SER B 1 41 ? -14.57 -18.516 0.256 1 29.12 41 SER B O 1
ATOM 1806 N N . PRO B 1 42 ? -14.609 -18.297 2.396 1 30.16 42 PRO B N 1
ATOM 1807 C CA . PRO B 1 42 ? -15.523 -17.172 2.205 1 30.16 42 PRO B CA 1
ATOM 1808 C C . PRO B 1 42 ? -15.086 -16.25 1.08 1 30.16 42 PRO B C 1
ATOM 1810 O O . PRO B 1 42 ? -13.945 -15.766 1.076 1 30.16 42 PRO B O 1
ATOM 1813 N N . ASP B 1 43 ? -15.375 -16.641 -0.167 1 30.44 43 ASP B N 1
ATOM 1814 C CA . ASP B 1 43 ? -15.25 -15.828 -1.373 1 30.44 43 ASP B CA 1
ATOM 1815 C C . ASP B 1 43 ? -15.57 -14.359 -1.086 1 30.44 43 ASP B C 1
ATOM 1817 O O . ASP B 1 43 ? -16.719 -14.023 -0.771 1 30.44 43 ASP B O 1
ATOM 1821 N N . PHE B 1 44 ? -14.812 -13.695 -0.367 1 30.61 44 PHE B N 1
ATOM 1822 C CA . PHE B 1 44 ? -15.031 -12.25 -0.312 1 30.61 44 PHE B CA 1
ATOM 1823 C C . PHE B 1 44 ? -15.375 -11.703 -1.689 1 30.61 44 PHE B C 1
ATOM 1825 O O . PHE B 1 44 ? -14.547 -11.719 -2.598 1 30.61 44 PHE B O 1
ATOM 1832 N N . SER B 1 45 ? -16.594 -12.188 -2.215 1 30.06 45 SER B N 1
ATOM 1833 C CA . SER B 1 45 ? -17.156 -11.703 -3.473 1 30.06 45 SER B CA 1
ATOM 1834 C C . SER B 1 45 ? -16.734 -10.258 -3.748 1 30.06 45 SER B C 1
ATOM 1836 O O . SER B 1 45 ? -16.5 -9.484 -2.816 1 30.06 45 SER B O 1
ATOM 1838 N N . ARG B 1 46 ? -16.234 -10.031 -4.859 1 34.56 46 ARG B N 1
ATOM 1839 C CA . ARG B 1 46 ? -16.031 -8.672 -5.363 1 34.56 46 ARG B CA 1
ATOM 1840 C C . ARG B 1 46 ? -17.109 -7.73 -4.848 1 34.56 46 ARG B C 1
ATOM 1842 O O . ARG B 1 46 ? -16.906 -6.512 -4.82 1 34.56 46 ARG B O 1
ATOM 1849 N N . GLY B 1 47 ? -18.391 -8.25 -4.781 1 32.19 47 GLY B N 1
ATOM 1850 C CA . GLY B 1 47 ? -19.547 -7.582 -4.195 1 32.19 47 GLY B CA 1
ATOM 1851 C C . GLY B 1 47 ? -19.375 -7.289 -2.717 1 32.19 47 GLY B C 1
ATOM 1852 O O . GLY B 1 47 ? -20.281 -6.734 -2.082 1 32.19 47 GLY B O 1
ATOM 1853 N N . ASP B 1 48 ? -19 -8.281 -2.01 1 33.19 48 ASP B N 1
ATOM 1854 C CA . ASP B 1 48 ? -18.938 -7.91 -0.6 1 33.19 48 ASP B CA 1
ATOM 1855 C C . ASP B 1 48 ? -18.328 -6.52 -0.423 1 33.19 48 ASP B C 1
ATOM 1857 O O . ASP B 1 48 ? -17.203 -6.262 -0.867 1 33.19 48 ASP B O 1
ATOM 1861 N N . CYS B 1 49 ? -19.219 -5.566 -0.31 1 35.75 49 CYS B N 1
ATOM 1862 C CA . CYS B 1 49 ? -19.438 -4.195 0.128 1 35.75 49 CYS B CA 1
ATOM 1863 C C . CYS B 1 49 ? -18.453 -3.807 1.223 1 35.75 49 CYS B C 1
ATOM 1865 O O . CYS B 1 49 ? -18.828 -3.701 2.393 1 35.75 49 CYS B O 1
ATOM 1867 N N . PHE B 1 50 ? -17.484 -4.609 1.403 1 37.03 50 PHE B N 1
ATOM 1868 C CA . PHE B 1 50 ? -16.766 -3.719 2.295 1 37.03 50 PHE B CA 1
ATOM 1869 C C . PHE B 1 50 ? -16.938 -2.266 1.87 1 37.03 50 PHE B C 1
ATOM 1871 O O . PHE B 1 50 ? -16.453 -1.354 2.541 1 37.03 50 PHE B O 1
ATOM 1878 N N . PHE B 1 51 ? -17.203 -2.102 0.497 1 40.72 51 PHE B N 1
ATOM 1879 C CA . PHE B 1 51 ? -17.297 -0.724 0.026 1 40.72 51 PHE B CA 1
ATOM 1880 C C . PHE B 1 51 ? -18.734 -0.229 0.083 1 40.72 51 PHE B C 1
ATOM 1882 O O . PHE B 1 51 ? -19.562 -0.607 -0.75 1 40.72 51 PHE B O 1
ATOM 1889 N N . ALA B 1 52 ? -19.359 -0.296 1.089 1 38.28 52 ALA B N 1
ATOM 1890 C CA . ALA B 1 52 ? -20.609 0.431 1.316 1 38.28 52 ALA B CA 1
ATOM 1891 C C . ALA B 1 52 ? -20.828 1.483 0.235 1 38.28 52 ALA B C 1
ATOM 1893 O O . ALA B 1 52 ? -19.891 1.948 -0.397 1 38.28 52 ALA B O 1
ATOM 1894 N N . LYS B 1 53 ? -22.078 1.544 -0.3 1 45.84 53 LYS B N 1
ATOM 1895 C CA . LYS B 1 53 ? -22.594 2.645 -1.109 1 45.84 53 LYS B CA 1
ATOM 1896 C C . LYS B 1 53 ? -21.875 3.949 -0.788 1 45.84 53 LYS B C 1
ATOM 1898 O O . LYS B 1 53 ? -22.078 4.531 0.28 1 45.84 53 LYS B O 1
ATOM 1903 N N . GLU B 1 54 ? -20.609 4.043 -1.149 1 55.47 54 GLU B N 1
ATOM 1904 C CA . GLU B 1 54 ? -19.5 4.832 -0.638 1 55.47 54 GLU B CA 1
ATOM 1905 C C . GLU B 1 54 ? -19.719 6.324 -0.88 1 55.47 54 GLU B C 1
ATOM 1907 O O . GLU B 1 54 ? -20.125 6.727 -1.971 1 55.47 54 GLU B O 1
ATOM 1912 N N . THR B 1 55 ? -20.406 6.953 -0.025 1 72.06 55 THR B N 1
ATOM 1913 C CA . THR B 1 55 ? -20.312 8.406 -0.099 1 72.06 55 THR B CA 1
ATOM 1914 C C . THR B 1 55 ? -18.969 8.828 -0.69 1 72.06 55 THR B C 1
ATOM 1916 O O . THR B 1 55 ? -17.969 8.125 -0.527 1 72.06 55 THR B O 1
ATOM 1919 N N . SER B 1 56 ? -19.141 9.57 -1.83 1 84.12 56 SER B N 1
ATOM 1920 C CA . SER B 1 56 ? -17.938 10.086 -2.469 1 84.12 56 SER B CA 1
ATOM 1921 C C . SER B 1 56 ? -17.75 11.578 -2.18 1 84.12 56 SER B C 1
ATOM 1923 O O . SER B 1 56 ? -18.734 12.297 -1.974 1 84.12 56 SER B O 1
ATOM 1925 N N . VAL B 1 57 ? -16.547 11.883 -1.954 1 89.31 57 VAL B N 1
ATOM 1926 C CA . VAL B 1 57 ? -16.219 13.281 -1.707 1 89.31 57 VAL B CA 1
ATOM 1927 C C . VAL B 1 57 ? -15.367 13.82 -2.859 1 89.31 57 VAL B C 1
ATOM 1929 O O . VAL B 1 57 ? -14.727 13.055 -3.58 1 89.31 57 VAL B O 1
ATOM 1932 N N . GLU B 1 58 ? -15.508 15.164 -3.012 1 90.94 58 GLU B N 1
ATOM 1933 C CA . GLU B 1 58 ? -14.656 15.859 -3.971 1 90.94 58 GLU B CA 1
ATOM 1934 C C . GLU B 1 58 ? -13.398 16.406 -3.293 1 90.94 58 GLU B C 1
ATOM 1936 O O . GLU B 1 58 ? -13.453 16.828 -2.137 1 90.94 58 GLU B O 1
ATOM 1941 N N . ILE B 1 59 ? -12.305 16.266 -4.074 1 91.12 59 ILE B N 1
ATOM 1942 C CA . ILE B 1 59 ? -11.07 16.875 -3.594 1 91.12 59 ILE B CA 1
ATOM 1943 C C . ILE B 1 59 ? -10.586 17.922 -4.598 1 91.12 59 ILE B C 1
ATOM 1945 O O . ILE B 1 59 ? -11.125 18.031 -5.695 1 91.12 59 ILE B O 1
ATOM 1949 N N . SER B 1 60 ? -9.625 18.719 -4.172 1 92.94 60 SER B N 1
ATOM 1950 C CA . SER B 1 60 ? -9.125 19.781 -5.047 1 92.94 60 SER B CA 1
ATOM 1951 C C . SER B 1 60 ? -8.602 19.219 -6.359 1 92.94 60 SER B C 1
ATOM 1953 O O . SER B 1 60 ? -8.023 18.125 -6.383 1 92.94 60 SER B O 1
ATOM 1955 N N . PRO B 1 61 ? -8.75 19.969 -7.422 1 93.75 61 PRO B N 1
ATOM 1956 C CA . PRO B 1 61 ? -8.25 19.516 -8.719 1 93.75 61 PRO B CA 1
ATOM 1957 C C . PRO B 1 61 ? -6.746 19.25 -8.703 1 93.75 61 PRO B C 1
ATOM 1959 O O . PRO B 1 61 ? -6.27 18.344 -9.398 1 93.75 61 PRO B O 1
ATOM 1962 N N . GLU B 1 62 ? -6.082 19.984 -7.965 1 93.25 62 GLU B N 1
ATOM 1963 C CA . GLU B 1 62 ? -4.637 19.812 -7.859 1 93.25 62 GLU B CA 1
ATOM 1964 C C . GLU B 1 62 ? -4.285 18.453 -7.246 1 93.25 62 GLU B C 1
ATOM 1966 O O . GLU B 1 62 ? -3.396 17.75 -7.738 1 93.25 62 GLU B O 1
ATOM 1971 N N . LEU B 1 63 ? -4.977 18.125 -6.215 1 94.81 63 LEU B N 1
ATOM 1972 C CA . LEU B 1 63 ? -4.746 16.844 -5.562 1 94.81 63 LEU B CA 1
ATOM 1973 C C . LEU B 1 63 ? -5.195 15.695 -6.457 1 94.81 63 LEU B C 1
ATOM 1975 O O . LEU B 1 63 ? -4.562 14.641 -6.488 1 94.81 63 LEU B O 1
ATOM 1979 N N . LEU B 1 64 ? -6.281 15.914 -7.164 1 95.31 64 LEU B N 1
ATOM 1980 C CA . LEU B 1 64 ? -6.758 14.898 -8.094 1 95.31 64 LEU B CA 1
ATOM 1981 C C . LEU B 1 64 ? -5.73 14.648 -9.195 1 95.31 64 LEU B C 1
ATOM 1983 O O . LEU B 1 64 ? -5.469 13.5 -9.555 1 95.31 64 LEU B O 1
ATOM 1987 N N . ASP B 1 65 ? -5.207 15.703 -9.688 1 95.62 65 ASP B N 1
ATOM 1988 C CA . ASP B 1 65 ? -4.188 15.586 -10.727 1 95.62 65 ASP B CA 1
ATOM 1989 C C . ASP B 1 65 ? -2.938 14.891 -10.195 1 95.62 65 ASP B C 1
ATOM 1991 O O . ASP B 1 65 ? -2.389 14 -10.852 1 95.62 65 ASP B O 1
ATOM 1995 N N . LEU B 1 66 ? -2.539 15.242 -9.047 1 95.69 66 LEU B N 1
ATOM 1996 C CA . LEU B 1 66 ? -1.384 14.609 -8.414 1 95.69 66 LEU B CA 1
ATOM 1997 C C . LEU B 1 66 ? -1.611 13.109 -8.242 1 95.69 66 LEU B C 1
ATOM 1999 O O . LEU B 1 66 ? -0.731 12.305 -8.555 1 95.69 66 LEU B O 1
ATOM 2003 N N . THR B 1 67 ? -2.744 12.773 -7.754 1 96.44 67 THR B N 1
ATOM 2004 C CA . THR B 1 67 ? -3.072 11.375 -7.512 1 96.44 67 THR B CA 1
ATOM 2005 C C . THR B 1 67 ? -3.098 10.594 -8.82 1 96.44 67 THR B C 1
ATOM 2007 O O . THR B 1 67 ? -2.543 9.492 -8.906 1 96.44 67 THR B O 1
ATOM 2010 N N . SER B 1 68 ? -3.713 11.18 -9.773 1 95.75 68 SER B N 1
ATOM 2011 C CA . SER B 1 68 ? -3.795 10.523 -11.078 1 95.75 68 SER B CA 1
ATOM 2012 C C . SER B 1 68 ? -2.408 10.258 -11.648 1 95.75 68 SER B C 1
ATOM 2014 O O . SER B 1 68 ? -2.137 9.164 -12.148 1 95.75 68 SER B O 1
ATOM 2016 N N . ARG B 1 69 ? -1.517 11.133 -11.547 1 95.25 69 ARG B N 1
ATOM 2017 C CA . ARG B 1 69 ? -0.152 10.977 -12.047 1 95.25 69 ARG B CA 1
ATOM 2018 C C . ARG B 1 69 ? 0.616 9.945 -11.234 1 95.25 69 ARG B C 1
ATOM 2020 O O . ARG B 1 69 ? 1.347 9.125 -11.789 1 95.25 69 ARG B O 1
ATOM 2027 N N . ALA B 1 70 ? 0.406 9.961 -9.961 1 95.69 70 ALA B N 1
ATOM 2028 C CA . ALA B 1 70 ? 1.113 9.055 -9.062 1 95.69 70 ALA B CA 1
ATOM 2029 C C . ALA B 1 70 ? 0.748 7.602 -9.344 1 95.69 70 ALA B C 1
ATOM 2031 O O . ALA B 1 70 ? 1.594 6.711 -9.234 1 95.69 70 ALA B O 1
ATOM 2032 N N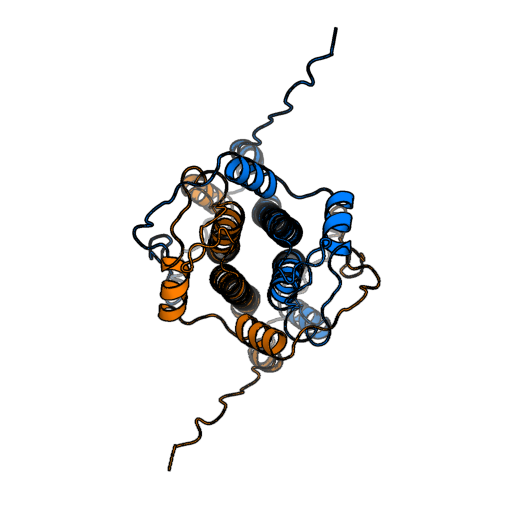 . PHE B 1 71 ? -0.498 7.34 -9.75 1 95.81 71 PHE B N 1
ATOM 2033 C CA . PHE B 1 71 ? -0.998 5.977 -9.875 1 95.81 71 PHE B CA 1
ATOM 2034 C C . PHE B 1 71 ? -0.971 5.52 -11.328 1 95.81 71 PHE B C 1
ATOM 2036 O O . PHE B 1 71 ? -1.398 4.406 -11.641 1 95.81 71 PHE B O 1
ATOM 2043 N N . ALA B 1 72 ? -0.439 6.348 -12.188 1 91.06 72 ALA B N 1
ATOM 2044 C CA . ALA B 1 72 ? -0.518 6.074 -13.625 1 91.06 72 ALA B CA 1
ATOM 2045 C C . ALA B 1 72 ? 0.512 5.031 -14.039 1 91.06 72 ALA B C 1
ATOM 2047 O O . ALA B 1 72 ? 0.179 4.062 -14.727 1 91.06 72 ALA B O 1
ATOM 2048 N N . LYS B 1 73 ? 1.743 5.266 -13.672 1 89.62 73 LYS B N 1
ATOM 2049 C CA . LYS B 1 73 ? 2.836 4.379 -14.062 1 89.62 73 LYS B CA 1
ATOM 2050 C C . LYS B 1 73 ? 3.881 4.277 -12.953 1 89.62 73 LYS B C 1
ATOM 2052 O O . LYS B 1 73 ? 3.984 5.164 -12.109 1 89.62 73 LYS B O 1
ATOM 2057 N N . PRO B 1 74 ? 4.59 3.152 -12.992 1 91.88 74 PRO B N 1
ATOM 2058 C CA . PRO B 1 74 ? 5.68 3.047 -12.016 1 91.88 74 PRO B CA 1
ATOM 2059 C C . PRO B 1 74 ? 6.723 4.148 -12.18 1 91.88 74 PRO B C 1
ATOM 2061 O O . PRO B 1 74 ? 6.988 4.594 -13.305 1 91.88 74 PRO B O 1
ATOM 2064 N N . LEU B 1 75 ? 7.242 4.5 -11.117 1 91.94 75 LEU B N 1
ATOM 2065 C CA . LEU B 1 75 ? 8.344 5.457 -11.148 1 91.94 75 LEU B CA 1
ATOM 2066 C C . LEU B 1 75 ? 9.57 4.848 -11.805 1 91.94 75 LEU B C 1
ATOM 2068 O O . LEU B 1 75 ? 9.844 3.656 -11.641 1 91.94 75 LEU B O 1
ATOM 2072 N N . GLU B 1 76 ? 10.219 5.738 -12.508 1 91.62 76 GLU B N 1
ATOM 2073 C CA . GLU B 1 76 ? 11.547 5.332 -12.953 1 91.62 76 GLU B CA 1
ATOM 2074 C C . GLU B 1 76 ? 12.469 5.066 -11.766 1 91.62 76 GLU B C 1
ATOM 2076 O O . GLU B 1 76 ? 12.297 5.648 -10.695 1 91.62 76 GLU B O 1
ATOM 2081 N N . LYS B 1 77 ? 13.453 4.258 -11.992 1 87.5 77 LYS B N 1
ATOM 2082 C CA . LYS B 1 77 ? 14.336 3.797 -10.93 1 87.5 77 LYS B CA 1
ATOM 2083 C C . LYS B 1 77 ? 14.977 4.973 -10.195 1 87.5 77 LYS B C 1
ATOM 2085 O O . LYS B 1 77 ? 15 5 -8.961 1 87.5 77 LYS B O 1
ATOM 2090 N N . ASP B 1 78 ? 15.445 5.926 -10.945 1 87.31 78 ASP B N 1
ATOM 2091 C CA . ASP B 1 78 ? 16.141 7.062 -10.344 1 87.31 78 ASP B CA 1
ATOM 2092 C C . ASP B 1 78 ? 15.18 7.914 -9.516 1 87.31 78 ASP B C 1
ATOM 2094 O O . ASP B 1 78 ? 15.539 8.391 -8.438 1 87.31 78 ASP B O 1
ATOM 2098 N N . LYS B 1 79 ? 13.953 8.039 -10 1 89.69 79 LYS B N 1
ATOM 2099 C CA . LYS B 1 79 ? 12.961 8.82 -9.266 1 89.69 79 LYS B CA 1
ATOM 2100 C C . LYS B 1 79 ? 12.523 8.102 -7.996 1 89.69 79 LYS B C 1
ATOM 2102 O O . LYS B 1 79 ? 12.328 8.734 -6.957 1 89.69 79 LYS B O 1
ATOM 2107 N N . TRP B 1 80 ? 12.414 6.836 -8.141 1 90.5 80 TRP B N 1
ATOM 2108 C CA . TRP B 1 80 ? 12.086 6.043 -6.957 1 90.5 80 TRP B CA 1
ATOM 2109 C C . TRP B 1 80 ? 13.172 6.18 -5.895 1 90.5 80 TRP B C 1
ATOM 2111 O O . TRP B 1 80 ? 12.875 6.398 -4.719 1 90.5 80 TRP B O 1
ATOM 2121 N N . LYS B 1 81 ? 14.383 6.109 -6.281 1 87.56 81 LYS B N 1
ATOM 2122 C CA . LYS B 1 81 ? 15.508 6.234 -5.363 1 87.56 81 LYS B CA 1
ATOM 2123 C C . LYS B 1 81 ? 15.508 7.594 -4.664 1 87.56 81 LYS B C 1
ATOM 2125 O O . LYS B 1 81 ? 15.828 7.688 -3.48 1 87.56 81 LYS B O 1
ATOM 2130 N N . GLU B 1 82 ? 15.148 8.555 -5.422 1 88.88 82 GLU B N 1
ATOM 2131 C CA . GLU B 1 82 ? 15.055 9.898 -4.848 1 88.88 82 GLU B CA 1
ATOM 2132 C C . GLU B 1 82 ? 14.016 9.945 -3.732 1 88.88 82 GLU B C 1
ATOM 2134 O O . GLU B 1 82 ? 14.281 10.461 -2.648 1 88.88 82 GLU B O 1
ATOM 2139 N N . HIS B 1 83 ? 12.898 9.367 -3.963 1 89.44 83 HIS B N 1
ATOM 2140 C CA . HIS B 1 83 ? 11.82 9.383 -2.979 1 89.44 83 HIS B CA 1
ATOM 2141 C C . HIS B 1 83 ? 12.195 8.562 -1.746 1 89.44 83 HIS B C 1
ATOM 2143 O O . HIS B 1 83 ? 12.055 9.039 -0.617 1 89.44 83 HIS B O 1
ATOM 2149 N N . ILE B 1 84 ? 12.695 7.438 -1.986 1 88.69 84 ILE B N 1
ATOM 2150 C CA . ILE B 1 84 ? 12.914 6.527 -0.869 1 88.69 84 ILE B CA 1
ATOM 2151 C C . ILE B 1 84 ? 14.109 7 -0.042 1 88.69 84 ILE B C 1
ATOM 2153 O O . ILE B 1 84 ? 14.141 6.809 1.177 1 88.69 84 ILE B O 1
ATOM 2157 N N . SER B 1 85 ? 15.055 7.633 -0.667 1 88.62 85 SER B N 1
ATOM 2158 C CA . SER B 1 85 ? 16.234 8.102 0.045 1 88.62 85 SER B CA 1
ATOM 2159 C C . SER B 1 85 ? 15.906 9.281 0.957 1 88.62 85 SER B C 1
ATOM 2161 O O . SER B 1 85 ? 16.656 9.578 1.89 1 88.62 85 SER B O 1
ATOM 2163 N N . SER B 1 86 ? 14.852 9.93 0.674 1 91.31 86 SER B N 1
ATOM 2164 C CA . SER B 1 86 ? 14.445 11.078 1.488 1 91.31 86 SER B CA 1
ATOM 2165 C C . SER B 1 86 ? 13.875 10.625 2.83 1 91.31 86 SER B C 1
ATOM 2167 O O . SER B 1 86 ? 13.742 11.422 3.756 1 91.31 86 SER B O 1
ATOM 2169 N N . TYR B 1 87 ? 13.539 9.375 2.885 1 93.31 87 TYR B N 1
ATOM 2170 C CA . TYR B 1 87 ? 12.945 8.852 4.109 1 93.31 87 TYR B CA 1
ATOM 2171 C C . TYR B 1 87 ? 13.727 7.641 4.613 1 93.31 87 TYR B C 1
ATOM 2173 O O . TYR B 1 87 ? 13.523 6.523 4.137 1 93.31 87 TYR B O 1
ATOM 2181 N N . PRO B 1 88 ? 14.539 7.918 5.594 1 88.38 88 PRO B N 1
ATOM 2182 C CA . PRO B 1 88 ? 15.359 6.836 6.133 1 88.38 88 PRO B CA 1
ATOM 2183 C C . PRO B 1 88 ? 14.531 5.703 6.73 1 88.38 88 PRO B C 1
ATOM 2185 O O . PRO B 1 88 ? 13.336 5.883 7 1 88.38 88 PRO B O 1
ATOM 2188 N N . GLY B 1 89 ? 15.227 4.496 6.852 1 89.12 89 GLY B N 1
ATOM 2189 C CA . GLY B 1 89 ? 14.594 3.41 7.59 1 89.12 89 GLY B CA 1
ATOM 2190 C C . GLY B 1 89 ? 14.289 3.768 9.031 1 89.12 89 GLY B C 1
ATOM 2191 O O . GLY B 1 89 ? 14.797 4.766 9.547 1 89.12 89 GLY B O 1
ATOM 2192 N N . ILE B 1 90 ? 13.398 3.062 9.586 1 91.75 90 ILE B N 1
ATOM 2193 C CA . ILE B 1 90 ? 12.992 3.324 10.961 1 91.75 90 ILE B CA 1
ATOM 2194 C C . ILE B 1 90 ? 13.547 2.236 11.883 1 91.75 90 ILE B C 1
ATOM 2196 O O . ILE B 1 90 ? 13.297 1.048 11.664 1 91.75 90 ILE B O 1
ATOM 2200 N N . LYS B 1 91 ? 14.273 2.709 12.898 1 91.25 91 LYS B N 1
ATOM 2201 C CA . LYS B 1 91 ? 14.883 1.771 13.844 1 91.25 91 LYS B CA 1
ATOM 2202 C C . LYS B 1 91 ? 13.812 0.969 14.578 1 91.25 91 LYS B C 1
ATOM 2204 O O . LYS B 1 91 ? 12.789 1.521 14.992 1 91.25 91 LYS B O 1
ATOM 2209 N N . GLY B 1 92 ? 14.109 -0.306 14.719 1 89.56 92 GLY B N 1
ATOM 2210 C CA . GLY B 1 92 ? 13.234 -1.15 15.516 1 89.56 92 GLY B CA 1
ATOM 2211 C C . GLY B 1 92 ? 12.086 -1.745 14.719 1 89.56 92 GLY B C 1
ATOM 2212 O O . GLY B 1 92 ? 11.148 -2.303 15.297 1 89.56 92 GLY B O 1
ATOM 2213 N N . THR B 1 93 ? 12.164 -1.567 13.398 1 89.56 93 THR B N 1
ATOM 2214 C CA . THR B 1 93 ? 11.023 -2.008 12.609 1 89.56 93 THR B CA 1
ATOM 2215 C C . THR B 1 93 ? 11.398 -3.205 11.742 1 89.56 93 THR B C 1
ATOM 2217 O O . THR B 1 93 ? 10.586 -3.678 10.938 1 89.56 93 THR B O 1
ATOM 2220 N N . ASP B 1 94 ? 12.484 -3.809 11.914 1 83.88 94 ASP B N 1
ATOM 2221 C CA . ASP B 1 94 ? 13.016 -4.859 11.047 1 83.88 94 ASP B CA 1
ATOM 2222 C C . ASP B 1 94 ? 12.172 -6.129 11.141 1 83.88 94 ASP B C 1
ATOM 2224 O O . ASP B 1 94 ? 12.203 -6.973 10.242 1 83.88 94 ASP B O 1
ATOM 2228 N N . SER B 1 95 ? 11.414 -6.199 12.156 1 84.12 95 SER B N 1
ATOM 2229 C CA . SER B 1 95 ? 10.664 -7.434 12.367 1 84.12 95 SER B CA 1
ATOM 2230 C C . SER B 1 95 ? 9.266 -7.34 11.766 1 84.12 95 SER B C 1
ATOM 2232 O O . SER B 1 95 ? 8.609 -8.359 11.555 1 84.12 95 SER B O 1
ATOM 2234 N N . PHE B 1 96 ? 8.836 -6.082 11.469 1 86.06 96 PHE B N 1
ATOM 2235 C CA . PHE B 1 96 ? 7.445 -6.043 11.039 1 86.06 96 PHE B CA 1
ATOM 2236 C C . PHE B 1 96 ? 7.273 -5.125 9.836 1 86.06 96 PHE B C 1
ATOM 2238 O O . PHE B 1 96 ? 6.254 -5.184 9.148 1 86.06 96 PHE B O 1
ATOM 2245 N N . LEU B 1 97 ? 8.203 -4.246 9.523 1 90.62 97 LEU B N 1
ATOM 2246 C CA . LEU B 1 97 ? 8.148 -3.459 8.297 1 90.62 97 LEU B CA 1
ATOM 2247 C C . LEU B 1 97 ? 9.016 -4.086 7.207 1 90.62 97 LEU B C 1
ATOM 2249 O O . LEU B 1 97 ? 9.867 -3.418 6.625 1 90.62 97 LEU B O 1
ATOM 2253 N N . VAL B 1 98 ? 8.789 -5.316 7.016 1 86.5 98 VAL B N 1
ATOM 2254 C CA . VAL B 1 98 ? 9.539 -6.074 6.02 1 86.5 98 VAL B CA 1
ATOM 2255 C C . VAL B 1 98 ? 8.602 -7.039 5.293 1 86.5 98 VAL B C 1
ATOM 2257 O O . VAL B 1 98 ? 7.66 -7.562 5.887 1 86.5 98 VAL B O 1
ATOM 2260 N N . ALA B 1 99 ? 8.812 -7.156 3.986 1 89.12 99 ALA B N 1
ATOM 2261 C CA . ALA B 1 99 ? 8.109 -8.195 3.234 1 89.12 99 ALA B CA 1
ATOM 2262 C C . ALA B 1 99 ? 8.773 -9.555 3.422 1 89.12 99 ALA B C 1
ATOM 2264 O O . ALA B 1 99 ? 9.93 -9.742 3.049 1 89.12 99 ALA B O 1
ATOM 2265 N N . PRO B 1 100 ? 8.062 -10.43 3.971 1 82.31 100 PRO B N 1
ATOM 2266 C CA . PRO B 1 100 ? 8.711 -11.719 4.227 1 82.31 100 PRO B CA 1
ATOM 2267 C C . PRO B 1 100 ? 9.102 -12.445 2.941 1 82.31 100 PRO B C 1
ATOM 2269 O O . PRO B 1 100 ? 8.43 -12.312 1.917 1 82.31 100 PRO B O 1
ATOM 2272 N N . THR B 1 101 ? 10.219 -13.125 2.994 1 82.19 101 THR B N 1
ATOM 2273 C CA . THR B 1 101 ? 10.672 -13.984 1.906 1 82.19 101 THR B CA 1
ATOM 2274 C C . THR B 1 101 ? 10.867 -15.422 2.395 1 82.19 101 THR B C 1
ATOM 2276 O O . THR B 1 101 ? 11.117 -15.648 3.58 1 82.19 101 THR B O 1
ATOM 2279 N N . MET B 1 102 ? 10.656 -16.359 1.466 1 80.56 102 MET B N 1
ATOM 2280 C CA . MET B 1 102 ? 10.875 -17.75 1.815 1 80.56 102 MET B CA 1
ATOM 2281 C C . MET B 1 102 ? 12.367 -18.062 1.949 1 80.56 102 MET B C 1
ATOM 2283 O O . MET B 1 102 ? 13.164 -17.625 1.119 1 80.56 102 MET B O 1
ATOM 2287 N N . GLU B 1 103 ? 12.555 -18.766 3.006 1 77.81 103 GLU B N 1
ATOM 2288 C CA . GLU B 1 103 ? 13.945 -19.141 3.242 1 77.81 103 GLU B CA 1
ATOM 2289 C C . GLU B 1 103 ? 14.453 -20.094 2.166 1 77.81 103 GLU B C 1
ATOM 2291 O O . GLU B 1 103 ? 13.695 -20.906 1.643 1 77.81 103 GLU B O 1
ATOM 2296 N N . ALA B 1 104 ? 15.727 -20 1.888 1 78.12 104 ALA B N 1
ATOM 2297 C CA . ALA B 1 104 ? 16.328 -20.797 0.826 1 78.12 104 ALA B CA 1
ATOM 2298 C C . ALA B 1 104 ? 16.109 -22.281 1.062 1 78.12 104 ALA B C 1
ATOM 2300 O O . ALA B 1 104 ? 15.828 -23.031 0.124 1 78.12 104 ALA B O 1
ATOM 2301 N N . GLY B 1 105 ? 16.312 -22.719 2.289 1 75.75 105 GLY B N 1
ATOM 2302 C CA . GLY B 1 105 ? 16.125 -24.109 2.623 1 75.75 105 GLY B CA 1
ATOM 2303 C C . GLY B 1 105 ? 14.711 -24.609 2.336 1 75.75 105 GLY B C 1
ATOM 2304 O O . GLY B 1 105 ? 14.523 -25.719 1.827 1 75.75 105 GLY B O 1
ATOM 2305 N N . MET B 1 106 ? 13.773 -23.828 2.586 1 79.75 106 MET B N 1
ATOM 2306 C CA . MET B 1 106 ? 12.383 -24.172 2.324 1 79.75 106 MET B CA 1
ATOM 2307 C C . MET B 1 106 ? 12.102 -24.234 0.826 1 79.75 106 MET B C 1
ATOM 2309 O O . MET B 1 106 ? 11.367 -25.094 0.357 1 79.75 106 MET B O 1
ATOM 2313 N N . LYS B 1 107 ? 12.68 -23.266 0.09 1 80.94 107 LYS B N 1
ATOM 2314 C CA . LYS B 1 107 ? 12.531 -23.266 -1.362 1 80.94 107 LYS B CA 1
ATOM 2315 C C . LYS B 1 107 ? 13.07 -24.562 -1.971 1 80.94 107 LYS B C 1
ATOM 2317 O O . LYS B 1 107 ? 12.438 -25.141 -2.855 1 80.94 107 LYS B O 1
ATOM 2322 N N . GLU B 1 108 ? 14.188 -24.953 -1.436 1 82.38 108 GLU B N 1
ATOM 2323 C CA . GLU B 1 108 ? 14.812 -26.172 -1.922 1 82.38 108 GLU B CA 1
ATOM 2324 C C . GLU B 1 108 ? 13.945 -27.391 -1.606 1 82.38 108 GLU B C 1
ATOM 2326 O O . GLU B 1 108 ? 13.789 -28.281 -2.445 1 82.38 108 GLU B O 1
ATOM 2331 N N . GLU B 1 109 ? 13.398 -27.438 -0.476 1 81.06 109 GLU B N 1
ATOM 2332 C CA . GLU B 1 109 ? 12.523 -28.531 -0.084 1 81.06 109 GLU B CA 1
ATOM 2333 C C . GLU B 1 109 ? 11.281 -28.594 -0.972 1 81.06 109 GLU B C 1
ATOM 2335 O O . GLU B 1 109 ? 10.844 -29.672 -1.366 1 81.06 109 GLU B O 1
ATOM 2340 N N . LEU B 1 110 ? 10.781 -27.5 -1.295 1 79.75 110 LEU B N 1
ATOM 2341 C CA . LEU B 1 110 ? 9.609 -27.438 -2.162 1 79.75 110 LEU B CA 1
ATOM 2342 C C . LEU B 1 110 ? 9.945 -27.906 -3.57 1 79.75 110 LEU B C 1
ATOM 2344 O O . LEU B 1 110 ? 9.141 -28.609 -4.203 1 79.75 110 LEU B O 1
ATOM 2348 N N . ARG B 1 111 ? 11.07 -27.547 -4.027 1 77.25 111 ARG B N 1
ATOM 2349 C CA . ARG B 1 111 ? 11.5 -27.953 -5.359 1 77.25 111 ARG B CA 1
ATOM 2350 C C . ARG B 1 111 ? 11.68 -29.469 -5.438 1 77.25 111 ARG B C 1
ATOM 2352 O O . ARG B 1 111 ? 11.352 -30.078 -6.453 1 77.25 111 ARG B O 1
ATOM 2359 N N . LYS B 1 112 ? 12.195 -30.016 -4.426 1 76.94 112 LYS B N 1
ATOM 2360 C CA . LYS B 1 112 ? 12.414 -31.469 -4.379 1 76.94 112 LYS B CA 1
ATOM 2361 C C . LYS B 1 112 ? 11.094 -32.219 -4.371 1 76.94 112 LYS B C 1
ATOM 2363 O O . LYS B 1 112 ? 10.977 -33.281 -4.992 1 76.94 112 LYS B O 1
ATOM 2368 N N . ARG B 1 113 ? 10.164 -31.688 -3.729 1 74.94 113 ARG B N 1
ATOM 2369 C CA . ARG B 1 113 ? 8.898 -32.375 -3.516 1 74.94 113 ARG B CA 1
ATOM 2370 C C . ARG B 1 113 ? 7.992 -32.25 -4.73 1 74.94 113 ARG B C 1
ATOM 2372 O O . ARG B 1 113 ? 7.16 -33.125 -4.992 1 74.94 113 ARG B O 1
ATOM 2379 N N . HIS B 1 114 ? 8.102 -31.188 -5.281 1 70.81 114 HIS B N 1
ATOM 2380 C CA . HIS B 1 114 ? 7.195 -30.906 -6.391 1 70.81 114 HIS B CA 1
ATOM 2381 C C . HIS B 1 114 ? 7.953 -30.781 -7.707 1 70.81 114 HIS B C 1
ATOM 2383 O O . HIS B 1 114 ? 9.188 -30.75 -7.719 1 70.81 114 HIS B O 1
ATOM 2389 N N . CYS B 1 115 ? 7.137 -30.891 -8.75 1 64.06 115 CYS B N 1
ATOM 2390 C CA . CYS B 1 115 ? 7.754 -30.703 -10.055 1 64.06 115 CYS B CA 1
ATOM 2391 C C . CYS B 1 115 ? 8.555 -29.406 -10.102 1 64.06 115 CYS B C 1
ATOM 2393 O O . CYS B 1 115 ? 8.023 -28.328 -9.797 1 64.06 115 CYS B O 1
ATOM 2395 N N . HIS B 1 116 ? 9.766 -29.516 -10.484 1 66.25 116 HIS B N 1
ATOM 2396 C CA . HIS B 1 116 ? 10.812 -28.516 -10.359 1 66.25 116 HIS B CA 1
ATOM 2397 C C . HIS B 1 116 ? 10.43 -27.234 -11.086 1 66.25 116 HIS B C 1
ATOM 2399 O O . HIS B 1 116 ? 10.609 -26.125 -10.555 1 66.25 116 HIS B O 1
ATOM 2405 N N . THR B 1 117 ? 9.773 -27.391 -12.266 1 68.25 117 THR B N 1
ATOM 2406 C CA . THR B 1 117 ? 9.539 -26.219 -13.086 1 68.25 117 THR B CA 1
ATOM 2407 C C . THR B 1 117 ? 8.391 -25.375 -12.508 1 68.25 117 THR B C 1
ATOM 2409 O O . THR B 1 117 ? 8.5 -24.156 -12.414 1 68.25 117 THR B O 1
ATOM 2412 N N . LYS B 1 118 ? 7.348 -26.094 -12.078 1 69.94 118 LYS B N 1
ATOM 2413 C CA . LYS B 1 118 ? 6.18 -25.391 -11.555 1 69.94 118 LYS B CA 1
ATOM 2414 C C . LYS B 1 118 ? 6.516 -24.672 -10.25 1 69.94 118 LYS B C 1
ATOM 2416 O O . LYS B 1 118 ? 6.082 -23.547 -10.031 1 69.94 118 LYS B O 1
ATOM 2421 N N . VAL B 1 119 ? 7.348 -25.297 -9.547 1 76.25 119 VAL B N 1
ATOM 2422 C CA . VAL B 1 119 ? 7.727 -24.734 -8.25 1 76.25 119 VAL B CA 1
ATOM 2423 C C . VAL B 1 119 ? 8.641 -23.531 -8.469 1 76.25 119 VAL B C 1
ATOM 2425 O O . VAL B 1 119 ? 8.508 -22.516 -7.781 1 76.25 119 VAL B O 1
ATOM 2428 N N . LYS B 1 120 ? 9.484 -23.656 -9.5 1 78.88 120 LYS B N 1
ATOM 2429 C CA . LYS B 1 120 ? 10.398 -22.562 -9.797 1 78.88 120 LYS B CA 1
ATOM 2430 C C . LYS B 1 120 ? 9.641 -21.297 -10.195 1 78.88 120 LYS B C 1
ATOM 2432 O O . LYS B 1 120 ? 9.953 -20.203 -9.727 1 78.88 120 LYS B O 1
ATOM 2437 N N . GLU B 1 121 ? 8.664 -21.516 -11.008 1 80.75 121 GLU B N 1
ATOM 2438 C CA . GLU B 1 121 ? 7.867 -20.375 -11.461 1 80.75 121 GLU B CA 1
ATOM 2439 C C . GLU B 1 121 ? 7.078 -19.766 -10.312 1 80.75 121 GLU B C 1
ATOM 2441 O O . GLU B 1 121 ? 6.98 -18.531 -10.211 1 80.75 121 GLU B O 1
ATOM 2446 N N . THR B 1 122 ? 6.594 -20.625 -9.492 1 83.56 122 THR B N 1
ATOM 2447 C CA . THR B 1 122 ? 5.816 -20.172 -8.344 1 83.56 122 THR B CA 1
ATOM 2448 C C . THR B 1 122 ? 6.695 -19.391 -7.367 1 83.56 122 THR B C 1
ATOM 2450 O O . THR B 1 122 ? 6.297 -18.344 -6.859 1 83.56 122 THR B O 1
ATOM 2453 N N . LEU B 1 123 ? 7.852 -19.859 -7.195 1 86.06 123 LEU B N 1
ATOM 2454 C CA . LEU B 1 123 ? 8.789 -19.203 -6.289 1 86.06 123 LEU B CA 1
ATOM 2455 C C . LEU B 1 123 ? 9.266 -17.875 -6.859 1 86.06 123 LEU B C 1
ATOM 2457 O O . LEU B 1 123 ? 9.375 -16.891 -6.129 1 86.06 123 LEU B O 1
ATOM 2461 N N . ALA B 1 124 ? 9.484 -17.891 -8.141 1 86.69 124 ALA B N 1
ATOM 2462 C CA . ALA B 1 124 ? 9.906 -16.672 -8.797 1 86.69 124 ALA B CA 1
ATOM 2463 C C . ALA B 1 124 ? 8.812 -15.602 -8.734 1 86.69 124 ALA B C 1
ATOM 2465 O O . ALA B 1 124 ? 9.094 -14.422 -8.5 1 86.69 124 ALA B O 1
ATOM 2466 N N . PHE B 1 125 ? 7.637 -16.031 -8.898 1 89.62 125 PHE B N 1
ATOM 2467 C CA . PHE B 1 125 ? 6.516 -15.102 -8.812 1 89.62 125 PHE B CA 1
ATOM 2468 C C . PHE B 1 125 ? 6.367 -14.555 -7.398 1 89.62 125 PHE B C 1
ATOM 2470 O O . PHE B 1 125 ? 6.117 -13.367 -7.211 1 89.62 125 PHE B O 1
ATOM 2477 N N . ASP B 1 126 ? 6.566 -15.359 -6.457 1 90.88 126 ASP B N 1
ATOM 2478 C CA . ASP B 1 126 ? 6.457 -14.914 -5.07 1 90.88 126 ASP B CA 1
ATOM 2479 C C . ASP B 1 126 ? 7.578 -13.938 -4.711 1 90.88 126 ASP B C 1
ATOM 2481 O O . ASP B 1 126 ? 7.359 -12.977 -3.971 1 90.88 126 ASP B O 1
ATOM 2485 N N . ASP B 1 127 ? 8.734 -14.227 -5.207 1 90.12 127 ASP B N 1
ATOM 2486 C CA . ASP B 1 127 ? 9.836 -13.289 -4.992 1 90.12 127 ASP B CA 1
ATOM 2487 C C . ASP B 1 127 ? 9.492 -11.906 -5.539 1 90.12 127 ASP B C 1
ATOM 2489 O O . ASP B 1 127 ? 9.789 -10.891 -4.906 1 90.12 127 ASP B O 1
ATOM 2493 N N . GLY B 1 128 ? 8.875 -11.922 -6.68 1 91.69 128 GLY B N 1
ATOM 2494 C CA . GLY B 1 128 ? 8.43 -10.664 -7.262 1 91.69 128 GLY B CA 1
ATOM 2495 C C . GLY B 1 128 ? 7.359 -9.977 -6.441 1 91.69 128 GLY B C 1
ATOM 2496 O O . GLY B 1 128 ? 7.355 -8.75 -6.32 1 91.69 128 GLY B O 1
ATOM 2497 N N . LEU B 1 129 ? 6.48 -10.75 -5.867 1 93.88 129 LEU B N 1
ATOM 2498 C CA . LEU B 1 129 ? 5.445 -10.188 -5.008 1 93.88 129 LEU B CA 1
ATOM 2499 C C . LEU B 1 129 ? 6.055 -9.586 -3.746 1 93.88 129 LEU B C 1
ATOM 2501 O O . LEU B 1 129 ? 5.617 -8.531 -3.281 1 93.88 129 LEU B O 1
ATOM 2505 N N . ALA B 1 130 ? 7.066 -10.297 -3.234 1 93.19 130 ALA B N 1
ATOM 2506 C CA . ALA B 1 130 ? 7.758 -9.789 -2.049 1 93.19 130 ALA B CA 1
ATOM 2507 C C . ALA B 1 130 ? 8.414 -8.445 -2.328 1 93.19 130 ALA B C 1
ATOM 2509 O O . ALA B 1 130 ? 8.352 -7.527 -1.506 1 93.19 130 ALA B O 1
ATOM 2510 N N . GLU B 1 131 ? 8.961 -8.328 -3.436 1 91.69 131 GLU B N 1
ATOM 2511 C CA . GLU B 1 131 ? 9.609 -7.082 -3.83 1 91.69 131 GLU B CA 1
ATOM 2512 C C . GLU B 1 131 ? 8.586 -5.953 -3.959 1 91.69 131 GLU B C 1
ATOM 2514 O O . GLU B 1 131 ? 8.828 -4.84 -3.484 1 91.69 131 GLU B O 1
ATOM 2519 N N . THR B 1 132 ? 7.527 -6.262 -4.605 1 94.19 132 THR B N 1
ATOM 2520 C CA . THR B 1 132 ? 6.48 -5.266 -4.77 1 94.19 132 THR B CA 1
ATOM 2521 C C . THR B 1 132 ? 5.875 -4.887 -3.42 1 94.19 132 THR B C 1
ATOM 2523 O O . THR B 1 132 ? 5.594 -3.715 -3.164 1 94.19 132 THR B O 1
ATOM 2526 N N . GLN B 1 133 ? 5.695 -5.859 -2.576 1 95.31 133 GLN B N 1
ATOM 2527 C CA . GLN B 1 133 ? 5.16 -5.633 -1.236 1 95.31 133 GLN B CA 1
ATOM 2528 C C . GLN B 1 133 ? 6.066 -4.703 -0.433 1 95.31 133 GLN B C 1
ATOM 2530 O O . GLN B 1 133 ? 5.582 -3.844 0.307 1 95.31 133 GLN B O 1
ATOM 2535 N N . ALA B 1 134 ? 7.359 -4.84 -0.575 1 93.81 134 ALA B N 1
ATOM 2536 C CA . ALA B 1 134 ? 8.32 -3.977 0.108 1 93.81 134 ALA B CA 1
ATOM 2537 C C . ALA B 1 134 ? 8.117 -2.516 -0.28 1 93.81 134 ALA B C 1
ATOM 2539 O O . ALA B 1 134 ? 8.273 -1.617 0.551 1 93.81 134 ALA B O 1
ATOM 2540 N N . THR B 1 135 ? 7.742 -2.301 -1.504 1 94.44 135 THR B N 1
ATOM 2541 C CA . THR B 1 135 ? 7.492 -0.937 -1.958 1 94.44 135 THR B CA 1
ATOM 2542 C C . THR B 1 135 ? 6.246 -0.363 -1.285 1 94.44 135 THR B C 1
ATOM 2544 O O . THR B 1 135 ? 6.207 0.823 -0.952 1 94.44 135 THR B O 1
ATOM 2547 N N . PHE B 1 136 ? 5.207 -1.193 -1.071 1 96.75 136 PHE B N 1
ATOM 2548 C CA . PHE B 1 136 ? 4.035 -0.756 -0.326 1 96.75 136 PHE B CA 1
ATOM 2549 C C . PHE B 1 136 ? 4.402 -0.415 1.112 1 96.75 136 PHE B C 1
ATOM 2551 O O . PHE B 1 136 ? 3.982 0.619 1.638 1 96.75 136 PHE B O 1
ATOM 2558 N N . ILE B 1 137 ? 5.207 -1.223 1.715 1 96.38 137 ILE B N 1
ATOM 2559 C CA . ILE B 1 137 ? 5.594 -1.068 3.111 1 96.38 137 ILE B CA 1
ATOM 2560 C C . ILE B 1 137 ? 6.363 0.239 3.293 1 96.38 137 ILE B C 1
ATOM 2562 O O . ILE B 1 137 ? 6.207 0.924 4.305 1 96.38 137 ILE B O 1
ATOM 2566 N N . SER B 1 138 ? 7.141 0.587 2.322 1 94.94 138 SER B N 1
ATOM 2567 C CA . SER B 1 138 ? 7.973 1.783 2.398 1 94.94 138 SER B CA 1
ATOM 2568 C C . SER B 1 138 ? 7.121 3.045 2.488 1 94.94 138 SER B C 1
ATOM 2570 O O . SER B 1 138 ? 7.617 4.109 2.869 1 94.94 138 SER B O 1
ATOM 2572 N N . VAL B 1 139 ? 5.836 2.93 2.135 1 97.19 139 VAL B N 1
ATOM 2573 C CA . VAL B 1 139 ? 4.91 4.055 2.217 1 97.19 139 VAL B CA 1
ATOM 2574 C C . VAL B 1 139 ? 4.742 4.48 3.674 1 97.19 139 VAL B C 1
ATOM 2576 O O . VAL B 1 139 ? 4.387 5.629 3.953 1 97.19 139 VAL B O 1
ATOM 2579 N N . ALA B 1 140 ? 5.055 3.566 4.602 1 97.31 140 ALA B N 1
ATOM 2580 C CA . ALA B 1 140 ? 4.957 3.867 6.031 1 97.31 140 ALA B CA 1
ATOM 2581 C C . ALA B 1 140 ? 5.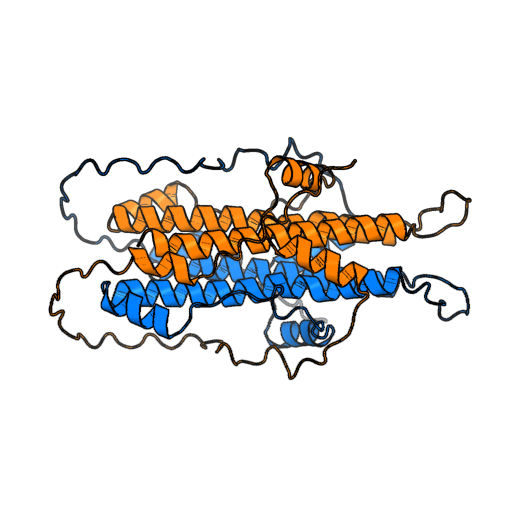961 4.941 6.434 1 97.31 140 ALA B C 1
ATOM 2583 O O . ALA B 1 140 ? 5.727 5.703 7.375 1 97.31 140 ALA B O 1
ATOM 2584 N N . ARG B 1 141 ? 7.047 5.055 5.707 1 95.94 141 ARG B N 1
ATOM 2585 C CA . ARG B 1 141 ? 8.148 5.918 6.129 1 95.94 141 ARG B CA 1
ATOM 2586 C C . ARG B 1 141 ? 7.754 7.387 6.039 1 95.94 141 ARG B C 1
ATOM 2588 O O . ARG B 1 141 ? 7.848 8.125 7.023 1 95.94 141 ARG B O 1
ATOM 2595 N N . PRO B 1 142 ? 7.246 7.891 4.934 1 97.31 142 PRO B N 1
ATOM 2596 C CA . PRO B 1 142 ? 6.793 9.281 4.906 1 97.31 142 PRO B CA 1
ATOM 2597 C C . PRO B 1 142 ? 5.613 9.539 5.84 1 97.31 142 PRO B C 1
ATOM 2599 O O . PRO B 1 142 ? 5.473 10.641 6.375 1 97.31 142 PRO B O 1
ATOM 2602 N N . ILE B 1 143 ? 4.711 8.547 6.047 1 97.81 143 ILE B N 1
ATOM 2603 C CA . ILE B 1 143 ? 3.578 8.711 6.953 1 97.81 143 ILE B CA 1
ATOM 2604 C C . ILE B 1 143 ? 4.086 8.891 8.383 1 97.81 143 ILE B C 1
ATOM 2606 O O . ILE B 1 143 ? 3.621 9.781 9.102 1 97.81 143 ILE B O 1
ATOM 2610 N N . LEU B 1 144 ? 5.055 8.117 8.734 1 96.94 144 LEU B N 1
ATOM 2611 C CA . LEU B 1 144 ? 5.617 8.195 10.078 1 96.94 144 LEU B CA 1
ATOM 2612 C C . LEU B 1 144 ? 6.406 9.484 10.266 1 96.94 144 LEU B C 1
ATOM 2614 O O . LEU B 1 144 ? 6.363 10.094 11.336 1 96.94 144 LEU B O 1
ATOM 2618 N N . ALA B 1 145 ? 7.117 9.875 9.234 1 95 145 ALA B N 1
ATOM 2619 C CA . ALA B 1 145 ? 7.82 11.156 9.289 1 95 145 ALA B CA 1
ATOM 2620 C C . ALA B 1 145 ? 6.844 12.312 9.492 1 95 145 ALA B C 1
ATOM 2622 O O . ALA B 1 145 ? 7.113 13.227 10.281 1 95 145 ALA B O 1
ATOM 2623 N N . ALA B 1 146 ? 5.707 12.25 8.82 1 95.69 146 ALA B N 1
ATOM 2624 C CA . ALA B 1 146 ? 4.68 13.281 8.961 1 95.69 146 ALA B CA 1
ATOM 2625 C C . ALA B 1 146 ? 4.094 13.281 10.375 1 95.69 146 ALA B C 1
ATOM 2627 O O . ALA B 1 146 ? 3.873 14.344 10.961 1 95.69 146 ALA B O 1
ATOM 2628 N N . LEU B 1 147 ? 3.863 12.117 10.914 1 95.25 147 LEU B N 1
ATOM 2629 C CA . LEU B 1 147 ? 3.312 12 12.258 1 95.25 147 LEU B CA 1
ATOM 2630 C C . LEU B 1 147 ? 4.273 12.57 13.289 1 95.25 147 LEU B C 1
ATOM 2632 O O . LEU B 1 147 ? 3.854 13.273 14.219 1 95.25 147 LEU B O 1
ATOM 2636 N N . GLU B 1 148 ? 5.559 12.312 13.102 1 92.12 148 GLU B N 1
ATOM 2637 C CA . GLU B 1 148 ? 6.574 12.883 13.984 1 92.12 148 GLU B CA 1
ATOM 2638 C C . GLU B 1 148 ? 6.605 14.406 13.891 1 92.12 148 GLU B C 1
ATOM 2640 O O . GLU B 1 148 ? 6.711 15.094 14.906 1 92.12 148 GLU B O 1
ATOM 2645 N N . ALA B 1 149 ? 6.441 14.883 12.711 1 90.06 149 ALA B N 1
ATOM 2646 C CA . ALA B 1 149 ? 6.473 16.328 12.484 1 90.06 149 ALA B CA 1
ATOM 2647 C C . ALA B 1 149 ? 5.27 17 13.133 1 90.06 149 ALA B C 1
ATOM 2649 O O . ALA B 1 149 ? 5.371 18.141 13.602 1 90.06 149 ALA B O 1
ATOM 2650 N N . LEU B 1 150 ? 4.184 16.312 13.156 1 89.19 150 LEU B N 1
ATOM 2651 C CA . LEU B 1 150 ? 2.967 16.859 13.742 1 89.19 150 LEU B CA 1
ATOM 2652 C C . LEU B 1 150 ? 3.057 16.875 15.266 1 89.19 150 LEU B C 1
ATOM 2654 O O . LEU B 1 150 ? 2.389 17.688 15.922 1 89.19 150 LEU B O 1
ATOM 2658 N N . ASP B 1 151 ? 3.746 15.961 15.82 1 82.81 151 ASP B N 1
ATOM 2659 C CA . ASP B 1 151 ? 3.896 15.883 17.266 1 82.81 151 ASP B CA 1
ATOM 2660 C C . ASP B 1 151 ? 4.926 16.891 17.766 1 82.81 151 ASP B C 1
ATOM 2662 O O . ASP B 1 151 ? 4.852 17.344 18.922 1 82.81 151 ASP B O 1
ATOM 2666 N N . GLU B 1 152 ? 5.984 17.062 16.891 1 70.5 152 GLU B N 1
ATOM 2667 C CA . GLU B 1 152 ? 7.02 18 17.312 1 70.5 152 GLU B CA 1
ATOM 2668 C C . GLU B 1 152 ? 6.496 19.438 17.328 1 70.5 152 GLU B C 1
ATOM 2670 O O . GLU B 1 152 ? 5.875 19.875 16.359 1 70.5 152 GLU B O 1
ATOM 2675 N N . LYS B 1 153 ? 5.734 19.828 18.375 1 57.16 153 LYS B N 1
ATOM 2676 C CA . LYS B 1 153 ? 5.406 21.25 18.484 1 57.16 153 LYS B CA 1
ATOM 2677 C C . LYS B 1 153 ? 6.52 22.125 17.922 1 57.16 153 LYS B C 1
ATOM 2679 O O . LYS B 1 153 ? 7.551 22.328 18.562 1 57.16 153 LYS B O 1
ATOM 2684 N N . THR B 1 154 ? 6.812 21.828 16.672 1 51.53 154 THR B N 1
ATOM 2685 C CA . THR B 1 154 ? 7.969 22.547 16.156 1 51.53 154 THR B CA 1
ATOM 2686 C C . THR B 1 154 ? 7.656 24.031 16.016 1 51.53 154 THR B C 1
ATOM 2688 O O . THR B 1 154 ? 6.516 24.406 15.75 1 51.53 154 THR B O 1
ATOM 2691 N N . LYS B 1 155 ? 8.594 24.859 16.609 1 50.12 155 LYS B N 1
ATOM 2692 C CA . LYS B 1 155 ? 8.633 26.312 16.484 1 50.12 155 LYS B CA 1
ATOM 2693 C C . LYS B 1 155 ? 8.719 26.734 15.016 1 50.12 155 LYS B C 1
ATOM 2695 O O . LYS B 1 155 ? 9.516 26.172 14.258 1 50.12 155 LYS B O 1
ATOM 2700 N N . SER B 1 156 ? 7.688 27.172 14.547 1 49.5 156 SER B N 1
ATOM 2701 C CA . SER B 1 156 ? 7.777 27.75 13.211 1 49.5 156 SER B CA 1
ATOM 2702 C C . SER B 1 156 ? 8.945 28.734 13.109 1 49.5 156 SER B C 1
ATOM 2704 O O . SER B 1 156 ? 9.484 29.156 14.133 1 49.5 156 SER B O 1
ATOM 2706 N N . ASP B 1 157 ? 9.617 28.828 11.922 1 48.84 157 ASP B N 1
ATOM 2707 C CA . ASP B 1 157 ? 10.703 29.766 11.68 1 48.84 157 ASP B CA 1
ATOM 2708 C C . ASP B 1 157 ? 10.398 31.125 12.312 1 48.84 157 ASP B C 1
ATOM 2710 O O . ASP B 1 157 ? 11.312 31.891 12.617 1 48.84 157 ASP B O 1
ATOM 2714 N N . ASP B 1 158 ? 9.242 31.609 12.281 1 48.94 158 ASP B N 1
ATOM 2715 C CA . ASP B 1 158 ? 8.984 32.969 12.789 1 48.94 158 ASP B CA 1
ATOM 2716 C C . ASP B 1 158 ? 8.867 32.938 14.312 1 48.94 158 ASP B C 1
ATOM 2718 O O . ASP B 1 158 ? 8.547 33.969 14.922 1 48.94 158 ASP B O 1
ATOM 2722 N N . GLY B 1 159 ? 9.328 31.875 14.82 1 51.91 159 GLY B N 1
ATOM 2723 C CA . GLY B 1 159 ? 9.328 31.859 16.281 1 51.91 159 GLY B CA 1
ATOM 2724 C C . GLY B 1 159 ? 8.047 31.297 16.859 1 51.91 159 GLY B C 1
ATOM 2725 O O . GLY B 1 159 ? 7.922 31.172 18.078 1 51.91 159 GLY B O 1
ATOM 2726 N N . SER B 1 160 ? 7.051 31.266 15.992 1 53.09 160 SER B N 1
ATOM 2727 C CA . SER B 1 160 ? 5.777 30.781 16.516 1 53.09 160 SER B CA 1
ATOM 2728 C C . SER B 1 160 ? 5.777 29.25 16.609 1 53.09 160 SER B C 1
ATOM 2730 O O . SER B 1 160 ? 6.426 28.578 15.82 1 53.09 160 SER B O 1
ATOM 2732 N N . GLU B 1 161 ? 5.609 28.719 17.734 1 58.25 161 GLU B N 1
ATOM 2733 C CA . GLU B 1 161 ? 5.402 27.312 18.078 1 58.25 161 GLU B CA 1
ATOM 2734 C C . GLU B 1 161 ? 4.301 26.688 17.234 1 58.25 161 GLU B C 1
ATOM 2736 O O . GLU B 1 161 ? 3.207 27.234 17.109 1 58.25 161 GLU B O 1
ATOM 2741 N N . GLY B 1 162 ? 4.672 26.109 15.867 1 65.12 162 GLY B N 1
ATOM 2742 C CA . GLY B 1 162 ? 3.557 25.469 15.188 1 65.12 162 GLY B CA 1
ATOM 2743 C C . GLY B 1 162 ? 3.996 24.469 14.141 1 65.12 162 GLY B C 1
ATOM 2744 O O . GLY B 1 162 ? 5.191 24.281 13.914 1 65.12 162 GLY B O 1
ATOM 2745 N N . ILE B 1 163 ? 3.27 23.625 13.773 1 71.75 163 ILE B N 1
ATOM 2746 C CA . ILE B 1 163 ? 3.471 22.656 12.703 1 71.75 163 ILE B CA 1
ATOM 2747 C C . ILE B 1 163 ? 3.619 23.375 11.367 1 71.75 163 ILE B C 1
ATOM 2749 O O . ILE B 1 163 ? 2.914 24.359 11.102 1 71.75 163 ILE B O 1
ATOM 2753 N N . ASN B 1 164 ? 4.797 23.109 10.641 1 78.19 164 ASN B N 1
ATOM 2754 C CA . ASN B 1 164 ? 4.875 23.578 9.266 1 78.19 164 ASN B CA 1
ATOM 2755 C C . ASN B 1 164 ? 4.016 22.734 8.336 1 78.19 164 ASN B C 1
ATOM 2757 O O . ASN B 1 164 ? 4.41 21.625 7.953 1 78.19 164 ASN B O 1
ATOM 2761 N N . PRO B 1 165 ? 2.906 23.25 8.016 1 83.88 165 PRO B N 1
ATOM 2762 C CA . PRO B 1 165 ? 1.987 22.438 7.211 1 83.88 165 PRO B CA 1
ATOM 2763 C C . PRO B 1 165 ? 2.576 22.062 5.855 1 83.88 165 PRO B C 1
ATOM 2765 O O . PRO B 1 165 ? 2.256 21 5.32 1 83.88 165 PRO B O 1
ATOM 2768 N N . ASP B 1 166 ? 3.465 22.922 5.32 1 86 166 ASP B N 1
ATOM 2769 C CA . ASP B 1 166 ? 4.027 22.625 4.004 1 86 166 ASP B CA 1
ATOM 2770 C C . ASP B 1 166 ? 4.941 21.406 4.051 1 86 166 ASP B C 1
ATOM 2772 O O . ASP B 1 166 ? 4.977 20.625 3.104 1 86 166 ASP B O 1
ATOM 2776 N N . THR B 1 167 ? 5.637 21.297 5.141 1 89 167 THR B N 1
ATOM 2777 C CA . THR B 1 167 ? 6.504 20.141 5.309 1 89 167 THR B CA 1
ATOM 2778 C C . THR B 1 167 ? 5.684 18.859 5.402 1 89 167 THR B C 1
ATOM 2780 O O . THR B 1 167 ? 5.996 17.859 4.746 1 89 167 THR B O 1
ATOM 2783 N N . VAL B 1 168 ? 4.656 18.891 6.168 1 92.62 168 VAL B N 1
ATOM 2784 C CA . VAL B 1 168 ? 3.781 17.75 6.344 1 92.62 168 VAL B CA 1
ATOM 2785 C C . VAL B 1 168 ? 3.086 17.422 5.023 1 92.62 168 VAL B C 1
ATOM 2787 O O . VAL B 1 168 ? 3.002 16.25 4.629 1 92.62 168 VAL B O 1
ATOM 2790 N N . LYS B 1 169 ? 2.74 18.422 4.336 1 93.75 169 LYS B N 1
ATOM 2791 C CA . LYS B 1 169 ? 2.117 18.234 3.029 1 93.75 169 LYS B CA 1
ATOM 2792 C C . LYS B 1 169 ? 3.062 17.531 2.059 1 93.75 169 LYS B C 1
ATOM 2794 O O . LYS B 1 169 ? 2.664 16.609 1.355 1 93.75 169 LYS B O 1
ATOM 2799 N N . GLY B 1 170 ? 4.25 17.969 2.053 1 94.56 170 GLY B N 1
ATOM 2800 C CA . GLY B 1 170 ? 5.242 17.359 1.187 1 94.56 170 GLY B CA 1
ATOM 2801 C C . GLY B 1 170 ? 5.449 15.883 1.479 1 94.56 170 GLY B C 1
ATOM 2802 O O . GLY B 1 170 ? 5.578 15.07 0.557 1 94.56 170 GLY B O 1
ATOM 2803 N N . MET B 1 171 ? 5.461 15.539 2.715 1 96.12 171 MET B N 1
ATOM 2804 C CA . MET B 1 171 ? 5.637 14.148 3.121 1 96.12 171 MET B CA 1
ATOM 2805 C C . MET B 1 171 ? 4.449 13.297 2.688 1 96.12 171 MET B C 1
ATOM 2807 O O . MET B 1 171 ? 4.621 12.172 2.221 1 96.12 171 MET B O 1
ATOM 2811 N N . LEU B 1 172 ? 3.293 13.852 2.807 1 97.62 172 LEU B N 1
ATOM 2812 C CA . LEU B 1 172 ? 2.086 13.117 2.447 1 97.62 172 LEU B CA 1
ATOM 2813 C C . LEU B 1 172 ? 1.971 12.969 0.934 1 97.62 172 LEU B C 1
ATOM 2815 O O . LEU B 1 172 ? 1.501 11.938 0.441 1 97.62 172 LEU B O 1
ATOM 2819 N N . GLU B 1 173 ? 2.365 13.945 0.226 1 97.25 173 GLU B N 1
ATOM 2820 C CA . GLU B 1 173 ? 2.404 13.828 -1.229 1 97.25 173 GLU B CA 1
ATOM 2821 C C . GLU B 1 173 ? 3.383 12.742 -1.67 1 97.25 173 GLU B C 1
ATOM 2823 O O . GLU B 1 173 ? 3.086 11.961 -2.576 1 97.25 173 GLU B O 1
ATOM 2828 N N . ASP B 1 174 ? 4.508 12.711 -1.019 1 97.25 174 ASP B N 1
ATOM 2829 C CA . ASP B 1 174 ? 5.465 11.648 -1.309 1 97.25 174 ASP B CA 1
ATOM 2830 C C . ASP B 1 174 ? 4.875 10.273 -0.993 1 97.25 174 ASP B C 1
ATOM 2832 O O . ASP B 1 174 ? 5.102 9.312 -1.728 1 97.25 174 ASP B O 1
ATOM 2836 N N . ALA B 1 175 ? 4.133 10.172 0.115 1 98.12 175 ALA B N 1
ATOM 2837 C CA . ALA B 1 175 ? 3.471 8.914 0.465 1 98.12 175 ALA B CA 1
ATOM 2838 C C . ALA B 1 175 ? 2.525 8.469 -0.646 1 98.12 175 ALA B C 1
ATOM 2840 O O . ALA B 1 175 ? 2.496 7.285 -1.005 1 98.12 175 ALA B O 1
ATOM 2841 N N . LEU B 1 176 ? 1.829 9.445 -1.203 1 97.75 176 LEU B N 1
ATOM 2842 C CA . LEU B 1 176 ? 0.896 9.148 -2.285 1 97.75 176 LEU B CA 1
ATOM 2843 C C . LEU B 1 176 ? 1.639 8.672 -3.529 1 97.75 176 LEU B C 1
ATOM 2845 O O . LEU B 1 176 ? 1.224 7.703 -4.172 1 97.75 176 LEU B O 1
ATOM 2849 N N . VAL B 1 177 ? 2.689 9.312 -3.828 1 97.75 177 VAL B N 1
ATOM 2850 C CA . VAL B 1 177 ? 3.49 8.961 -4.996 1 97.75 177 VAL B CA 1
ATOM 2851 C C . VAL B 1 177 ? 4.074 7.559 -4.82 1 97.75 177 VAL B C 1
ATOM 2853 O O . VAL B 1 177 ? 4.035 6.742 -5.742 1 97.75 177 VAL B O 1
ATOM 2856 N N . MET B 1 178 ? 4.562 7.285 -3.672 1 97.06 178 MET B N 1
ATOM 2857 C CA . MET B 1 178 ? 5.137 5.973 -3.387 1 97.06 178 MET B CA 1
ATOM 2858 C C . MET B 1 178 ? 4.066 4.887 -3.428 1 97.06 178 MET B C 1
ATOM 2860 O O . MET B 1 178 ? 4.312 3.783 -3.914 1 97.06 178 MET B O 1
ATOM 2864 N N . LEU B 1 179 ? 2.906 5.238 -2.924 1 98 179 LEU B N 1
ATOM 2865 C CA . LEU B 1 179 ? 1.784 4.309 -2.973 1 98 179 LEU B CA 1
ATOM 2866 C C . LEU B 1 179 ? 1.391 4.008 -4.414 1 98 179 LEU B C 1
ATOM 2868 O O . LEU B 1 179 ? 1.188 2.846 -4.777 1 98 179 LEU B O 1
ATOM 2872 N N . GLY B 1 180 ? 1.295 5.086 -5.191 1 97.38 180 GLY B N 1
ATOM 2873 C CA . GLY B 1 180 ? 0.989 4.914 -6.602 1 97.38 180 GLY B CA 1
ATOM 2874 C C . GLY B 1 180 ? 2.02 4.078 -7.34 1 97.38 180 GLY B C 1
ATOM 2875 O O . GLY B 1 180 ? 1.666 3.209 -8.133 1 97.38 180 GLY B O 1
ATOM 2876 N N . ASN B 1 181 ? 3.25 4.297 -7.086 1 96.06 181 ASN B N 1
ATOM 2877 C CA . ASN B 1 181 ? 4.328 3.512 -7.672 1 96.06 181 ASN B CA 1
ATOM 2878 C C . ASN B 1 181 ? 4.188 2.029 -7.336 1 96.06 181 ASN B C 1
ATOM 2880 O O . ASN B 1 181 ? 4.309 1.175 -8.219 1 96.06 181 ASN B O 1
ATOM 2884 N N . ALA B 1 182 ? 3.963 1.771 -6.02 1 96.25 182 ALA B N 1
ATOM 2885 C CA . ALA B 1 182 ? 3.809 0.386 -5.578 1 96.25 182 ALA B CA 1
ATOM 2886 C C . ALA B 1 182 ? 2.621 -0.28 -6.27 1 96.25 182 ALA B C 1
ATOM 2888 O O . ALA B 1 182 ? 2.715 -1.427 -6.711 1 96.25 182 ALA B O 1
ATOM 2889 N N . ASN B 1 183 ? 1.541 0.449 -6.363 1 96.31 183 ASN B N 1
ATOM 2890 C CA . ASN B 1 183 ? 0.348 -0.05 -7.039 1 96.31 183 ASN B CA 1
ATOM 2891 C C . ASN B 1 183 ? 0.632 -0.39 -8.5 1 96.31 183 ASN B C 1
ATOM 2893 O O . ASN B 1 183 ? 0.265 -1.467 -8.969 1 96.31 183 ASN B O 1
ATOM 2897 N N . ALA B 1 184 ? 1.27 0.506 -9.18 1 94.44 184 ALA B N 1
ATOM 2898 C CA . ALA B 1 184 ? 1.577 0.316 -10.594 1 94.44 184 ALA B CA 1
ATOM 2899 C C . ALA B 1 184 ? 2.486 -0.891 -10.805 1 94.44 184 ALA B C 1
ATOM 2901 O O . ALA B 1 184 ? 2.305 -1.659 -11.75 1 94.44 184 ALA B O 1
ATOM 2902 N N . ARG B 1 185 ? 3.391 -1.098 -9.953 1 93.56 185 ARG B N 1
ATOM 2903 C CA . ARG B 1 185 ? 4.301 -2.232 -10.039 1 93.56 185 ARG B CA 1
ATOM 2904 C C . ARG B 1 185 ? 3.562 -3.549 -9.828 1 93.56 185 ARG B C 1
ATOM 2906 O O . ARG B 1 185 ? 3.859 -4.547 -10.484 1 93.56 185 ARG B O 1
ATOM 2913 N N . LEU B 1 186 ? 2.635 -3.543 -8.859 1 95.31 186 LEU B N 1
ATOM 2914 C CA . LEU B 1 186 ? 1.857 -4.758 -8.641 1 95.31 186 LEU B CA 1
ATOM 2915 C C . LEU B 1 186 ? 0.991 -5.074 -9.859 1 95.31 186 LEU B C 1
ATOM 2917 O O . LEU B 1 186 ? 0.853 -6.238 -10.242 1 95.31 186 LEU B O 1
ATOM 2921 N N . ASN B 1 187 ? 0.5 -4.008 -10.438 1 91.88 187 ASN B N 1
ATOM 2922 C CA . ASN B 1 187 ? -0.251 -4.199 -11.672 1 91.88 187 ASN B CA 1
ATOM 2923 C C . ASN B 1 187 ? 0.59 -4.895 -12.742 1 91.88 187 ASN B C 1
ATOM 2925 O O . ASN B 1 187 ? 0.142 -5.863 -13.359 1 91.88 187 ASN B O 1
ATOM 2929 N N . GLU B 1 188 ? 1.763 -4.422 -12.906 1 89.88 188 GLU B N 1
ATOM 2930 C CA . GLU B 1 188 ? 2.652 -5 -13.906 1 89.88 188 GLU B CA 1
ATOM 2931 C C . GLU B 1 188 ? 2.969 -6.457 -13.594 1 89.88 188 GLU B C 1
ATOM 2933 O O . GLU B 1 188 ? 2.982 -7.305 -14.492 1 89.88 188 GLU B O 1
ATOM 2938 N N . ARG B 1 189 ? 3.148 -6.684 -12.375 1 91.5 189 ARG B N 1
ATOM 2939 C CA . ARG B 1 189 ? 3.498 -8.039 -11.961 1 91.5 189 ARG B CA 1
ATOM 2940 C C . ARG B 1 189 ? 2.334 -9 -12.188 1 91.5 189 ARG B C 1
ATOM 2942 O O . ARG B 1 189 ? 2.531 -10.117 -12.664 1 91.5 189 ARG B O 1
ATOM 2949 N N . ARG B 1 190 ? 1.188 -8.641 -11.836 1 89.81 190 ARG B N 1
ATOM 2950 C CA . ARG B 1 190 ? 0.001 -9.469 -12.023 1 89.81 190 ARG B CA 1
ATOM 2951 C C . ARG B 1 190 ? -0.244 -9.742 -13.508 1 89.81 190 ARG B C 1
ATOM 2953 O O . ARG B 1 190 ? -0.604 -10.859 -13.891 1 89.81 190 ARG B O 1
ATOM 2960 N N . GLN B 1 191 ? 0.036 -8.766 -14.312 1 85.06 191 GLN B N 1
ATOM 2961 C CA . GLN B 1 191 ? -0.146 -8.914 -15.75 1 85.06 191 GLN B CA 1
ATOM 2962 C C . GLN B 1 191 ? 0.877 -9.883 -16.328 1 85.06 191 GLN B C 1
ATOM 2964 O O . GLN B 1 191 ? 0.543 -10.703 -17.188 1 85.06 191 GLN B O 1
ATOM 2969 N N . ARG B 1 192 ? 2.076 -9.82 -15.898 1 82.56 192 ARG B N 1
ATOM 2970 C CA . ARG B 1 192 ? 3.16 -10.648 -16.422 1 82.56 192 ARG B CA 1
ATOM 2971 C C . ARG B 1 192 ? 2.904 -12.125 -16.125 1 82.56 192 ARG B C 1
ATOM 2973 O O . ARG B 1 192 ? 3.344 -13 -16.875 1 82.56 192 ARG B O 1
ATOM 2980 N N . ARG B 1 193 ? 2.205 -12.367 -15.102 1 81.81 193 ARG B N 1
ATOM 2981 C CA . ARG B 1 193 ? 1.919 -13.75 -14.75 1 81.81 193 ARG B CA 1
ATOM 2982 C C . ARG B 1 193 ? 1.13 -14.445 -15.859 1 81.81 193 ARG B C 1
ATOM 2984 O O . ARG B 1 193 ? 1.26 -15.656 -16.062 1 81.81 193 ARG B O 1
ATOM 2991 N N . PHE B 1 194 ? 0.352 -13.727 -16.531 1 74.5 194 PHE B N 1
ATOM 2992 C CA . PHE B 1 194 ? -0.498 -14.305 -17.562 1 74.5 194 PHE B CA 1
ATOM 2993 C C . PHE B 1 194 ? 0.182 -14.242 -18.938 1 74.5 194 PHE B C 1
ATOM 2995 O O . PHE B 1 194 ? -0.225 -14.93 -19.875 1 74.5 194 PHE B O 1
ATOM 3002 N N . SER B 1 195 ? 1.179 -13.398 -19.078 1 65 195 SER B N 1
ATOM 3003 C CA . SER B 1 195 ? 1.886 -13.312 -20.344 1 65 195 SER B CA 1
ATOM 3004 C C . SER B 1 195 ? 2.838 -14.492 -20.531 1 65 195 SER B C 1
ATOM 3006 O O . SER B 1 195 ? 3.15 -14.875 -21.656 1 65 195 SER B O 1
ATOM 3008 N N . THR B 1 196 ? 3.342 -14.984 -19.438 1 55.91 196 THR B N 1
ATOM 3009 C CA . THR B 1 196 ? 4.301 -16.078 -19.516 1 55.91 196 THR B CA 1
ATOM 3010 C C . THR B 1 196 ? 3.586 -17.422 -19.453 1 55.91 196 THR B C 1
ATOM 3012 O O . THR B 1 196 ? 4.219 -18.484 -19.578 1 55.91 196 THR B O 1
ATOM 3015 N N . SER B 1 197 ? 2.289 -17.5 -19.125 1 51.12 197 SER B N 1
ATOM 3016 C CA . SER B 1 197 ? 1.621 -18.797 -19.109 1 51.12 197 SER B CA 1
ATOM 3017 C C . SER B 1 197 ? 1.191 -19.219 -20.516 1 51.12 197 SER B C 1
ATOM 3019 O O . SER B 1 197 ? 0.834 -18.375 -21.328 1 51.12 197 SER B O 1
#

Solvent-accessible surface area (backbone atoms only — not comparable to full-atom values): 22982 Å² total; per-residue (Å²): 132,87,82,79,76,75,77,80,71,76,73,78,54,79,65,63,66,54,61,72,67,66,60,83,62,84,81,78,82,74,80,81,70,81,69,76,73,68,77,71,57,86,68,74,44,92,73,58,49,69,60,53,93,57,54,61,41,84,71,56,68,68,57,51,52,50,50,51,58,22,33,65,47,53,62,52,71,70,57,45,39,54,57,50,67,73,39,47,42,57,62,90,32,78,86,53,72,57,51,76,75,82,51,68,71,57,52,52,51,48,33,73,55,37,63,52,66,63,40,47,53,51,50,52,50,48,52,51,49,27,55,37,46,38,41,47,53,54,28,50,39,30,50,50,52,32,50,51,48,60,64,42,71,33,56,30,93,87,66,46,73,31,64,58,58,67,61,40,43,51,28,48,51,49,26,48,36,40,40,16,22,24,51,29,45,45,51,51,51,62,51,49,59,62,69,74,100,132,86,80,77,76,74,78,80,72,75,76,78,54,80,64,63,66,56,62,75,67,68,57,84,59,84,81,80,81,75,80,83,71,82,69,74,72,68,76,71,58,84,68,76,44,91,71,60,51,72,64,49,93,54,56,62,41,83,71,57,68,68,57,50,50,50,50,51,58,21,32,64,46,53,61,52,69,70,58,44,40,54,58,46,68,72,40,48,42,57,62,91,32,79,85,55,71,57,50,76,74,83,52,68,69,57,53,52,52,47,32,74,57,38,64,53,65,64,40,48,53,52,49,50,50,48,53,51,50,27,54,39,45,38,42,48,53,55,29,51,38,30,50,50,52,31,48,51,48,59,64,40,73,34,57,31,93,86,65,46,73,32,63,58,59,67,61,39,42,52,27,50,50,49,24,47,36,38,40,16,22,24,50,27,45,44,52,51,52,62,51,47,59,61,70,75,101

Radius of gyration: 23.52 Å; Cα contacts (8 Å, |Δi|>4): 361; chains: 2; bounding box: 45×73×73 Å

Secondary structure (DSSP, 8-state):
-------------HHHHHHHT------------------------TTS-SS-S--EE---HHHHHHHHHHTTSPPPHHHHHHHHHTS-EETT-TTTSS-----HHHHHHHHHHS-HHHHHHHHHHHHHHHHHHHHHHTTHHHHHHHHHHHHS--B-TTS-B---HHHHHHHHHHHHHHHHHHHHHHHHHHHHHHH--/-------------HHHHHHHT------------------------TT--SS-S--EE---HHHHHHHHHHTTSPPPHHHHHHHHHTS-EETT-TTTSS-----HHHHHHHHHHS-HHHHHHHHHHHHHHHHHHHHHHTTHHHHHHHHHHHHS--B-TTS-B---HHHHHHHHHHHHHHHHHHHHHHHHHHHHHHH--

Organism: Stylophora pistillata (NCBI:txid50429)

Nearest PDB structures (foldseek):
  6kgq-assembly1_A  TM=4.275E-01  e=7.207E+00  Homo sapiens
  7o3y-assembly1_E  TM=3.466E-01  e=7.983E+00  Synechocystis sp. PCC 6803 substr. Kazusa
  5vju-assembly1_A  TM=3.649E-01  e=9.951E+00  synthetic construct
  7o3y-assembly1_E  TM=3.461E-01  e=9.457E+00  Synechocystis sp. PCC 6803 substr. Kazusa

pLDDT: mean 70.0, std 27.67, range [20.77, 98.12]